Protein AF-A0A9D9MD37-F1 (afdb_monomer)

Secondary structure (DSSP, 8-state):
-HHHHHHHHHHHHHHHHHHHHHHHHHHHHHHHHHTT--HHHHHHHHHHT-SHHHHHHHHHHHHHHHHHHHHHHHHHHHHHHHHHHHHHHHHHT--GGG---HHHHHHHHHHHHHHHHHHHHHHHHHHHHHHHHHHHHHHHHHHHHHHHHHHHHHHHHHHHHHHH-------TT--SSHHHHHHHHHHHHHHHHHHHHHHHHHHHHHHHHTT--------------------PPP----SSS-SSEEEEEEEEEEEGGGTEEEEEEEEEEES-HHHHT--EEEEEEEEETTEEEEEEEEE--SSS-SS-SEEEEEEEEEEEEEEE-TTGGGSTT-EEEEEEEEEEEEEEE-TTS-EEEEEEEEEEEEEEEE---SSHHHHHHHHHHHTT---EEEEEEEEEETTTEEEEEEEESHHHHHHHHHHHHHHHHHHHHHHHHHHHHHHHHHHHHHHHHHHHHHHHHHHHHHHHHHHHHHHHHHHHHHHHHHHHHHHHHHHHHHHHHHHHHHHHHHHHHHHHHHHHHHHHHHHHHHHHHHHHHHHHHHHHHHHHHHTTS--

Sequence (555 aa):
KEKQRKRDEAFEKKKEELLNALAAKAQDEITDIIGFYDPEEFLKESLNSLQTPAMKDEIVDDMTTIYNDWQEEIETTKDQVKEFGKDVKKYTKMDISKIDTLQELNDLLIQIDETKKKAMAFEQRAEDISDHFIRDTKTVQGLADKFQSSVKHDSDYIQNRIKSIKVPDIDDGKRIISSCFDTFFATLLGKWYPYIKDGIDMAKDFQQSGKTLPKLPEKQKKQKKLVVRLKGRDVTYRKDLPSFLIREIRLGGNSPDKKFSIEGTVFNICNDADLLDKPITGGIDLLRGGYTEKLDFLGDFRTNPKGNMVDVNFTGMTYPMKLQVPNAKKLKGMPTIDGKATIKANIFYDKNEKFGTTAALILDPASITATSFKPEFIYDLYARVLATINEVDFDIGFAYSKQDKLDFDLDTNVDRQIVRGLKKVMSEELAKIKKQLEKEVNSRLEQISSEFSKQVEKYTGMKTIVFTNVSDLKSFVADLDNQQKKLQKEIEKMVKKEVDKQINKAKEEAQKQVDKAQAEAQKQVEKQTQNMQKEIDKATKDMQKEMKKSLKSLF

Solvent-accessible surface area (backbone atoms only — not comparable to full-atom values): 29991 Å² total; per-residue (Å²): 108,71,75,51,55,56,48,53,54,51,49,51,51,52,49,52,53,50,53,56,58,48,39,56,49,36,43,50,54,52,43,63,69,49,66,82,62,57,70,65,60,52,49,52,55,58,64,70,66,49,57,46,70,66,49,46,57,58,52,50,52,53,51,49,50,57,42,56,68,44,51,58,56,53,54,53,49,47,53,50,51,56,51,51,52,56,59,53,49,57,61,73,70,52,68,72,89,74,63,91,47,74,63,61,54,50,54,50,50,52,53,49,52,56,49,38,53,52,36,52,56,50,32,52,52,39,48,54,50,42,57,50,50,52,53,53,51,50,52,54,50,51,52,50,53,52,50,53,50,37,51,49,48,43,51,51,50,50,53,50,54,54,67,67,66,67,77,77,90,71,65,64,83,49,71,60,56,56,67,54,47,51,58,45,52,52,51,54,51,60,69,47,46,62,61,55,48,54,52,50,54,51,50,51,49,56,50,53,48,56,79,52,81,79,81,73,77,86,71,80,81,73,89,71,80,89,70,90,70,76,89,74,78,91,76,84,77,71,84,79,50,46,96,44,72,45,66,68,47,82,47,77,50,78,37,77,96,61,42,32,36,38,42,32,40,40,31,42,51,54,59,30,35,62,64,62,72,49,53,28,38,34,40,37,42,36,37,47,75,78,30,44,38,36,39,39,40,37,38,27,52,33,96,76,48,95,57,54,31,30,40,36,41,38,38,40,35,64,39,82,42,72,54,58,41,88,69,36,92,79,33,48,54,38,64,32,40,41,27,23,29,34,38,41,34,40,40,38,30,37,86,85,62,35,37,38,37,43,33,43,38,36,24,59,58,29,45,40,47,57,43,76,48,84,62,57,71,59,36,55,53,49,52,54,32,37,66,70,44,44,64,42,45,37,43,38,42,37,36,38,32,95,84,78,44,80,47,78,49,77,48,59,54,54,30,43,50,44,47,54,32,45,54,49,56,50,45,53,52,51,51,51,50,46,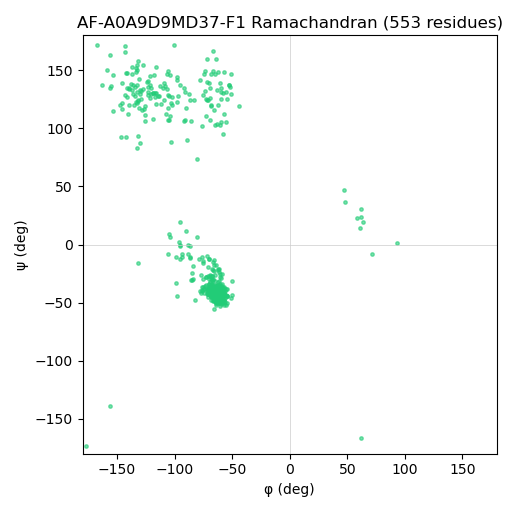54,49,50,52,51,54,51,50,54,50,54,49,51,54,49,53,59,50,49,54,53,52,49,59,52,58,58,50,52,60,56,50,56,46,47,39,53,52,35,53,49,50,41,51,51,45,51,53,47,50,55,53,49,53,55,50,50,54,50,51,52,49,51,53,51,51,49,50,52,48,50,52,48,51,54,50,47,54,52,50,54,50,51,50,56,52,51,52,54,51,50,54,53,50,52,53,50,52,52,52,50,51,54,48,52,53,50,52,51,54,52,49,52,56,53,60,59,72,75,59,130

Mean predicted aligned error: 16.57 Å

Foldseek 3Di:
DVVVVVVVVVVVVVLVVLLVVLLVQLVVVLCVQDVVDDLVVLLVVLVVPAPLVVLLVVLLVVLVVLLVVVVVVLVVLLVVLVVLLVVLVVLLPDDLLPDDDLVVLVVVLVVLVVSLVVLVVSLVVLVVVLVVLVVVLVVNVVSVVVSVVSLVVSVVSLVVSLVPDDNDDDDLPDPSALSLLLSVVVVVVVVCVVVVVVVVVVLVCLLCQLPDDPPDPPDDDDDDDDDPDDDDDDDDDDPLDAPDWDAKDWDWDDDVVFQWIKTKMWGTDGSACQSVVDWIWMKMWITGPNKTKIKTWTARSYPDGPWFRIKIWIWIWFDFDKRDRVPQVVRFFHKIKTAGKIKIKIWTAHPQRKTKMKMKIKGAQIQIAGHADPPRVSRVLQRQLRRVRGMKIKIWIWMDDPPPHIDIDIDMCVSSSSVVSSSVSVVVVSVVSSVVSSVVSVVVSVVSSVVSVVSSVSSVVSSVSSVVSSVSSVVSSVSSVVSSVVSVVSSVVVVVVVVVVVVVVVVVVVVVVVVVVVVVVVVVVVVVVVVVVVVVVVVVVVVVVVVVVVVVVPD

Radius of gyration: 68.79 Å; Cα contacts (8 Å, |Δi|>4): 628; chains: 1; bounding box: 135×46×255 Å

Structure (mmCIF, N/CA/C/O backbone):
data_AF-A0A9D9MD37-F1
#
_entry.id   AF-A0A9D9MD37-F1
#
loop_
_atom_site.group_PDB
_atom_site.id
_atom_site.type_symbol
_atom_site.label_atom_id
_atom_site.label_alt_id
_atom_site.label_comp_id
_atom_site.label_asym_id
_atom_site.label_entity_id
_atom_site.label_seq_id
_atom_site.pdbx_PDB_ins_code
_atom_site.Cartn_x
_atom_site.Cartn_y
_atom_site.Cartn_z
_atom_site.occupancy
_atom_site.B_iso_or_equiv
_atom_site.auth_seq_id
_atom_site.auth_comp_id
_atom_site.auth_asym_id
_atom_site.auth_atom_id
_atom_site.pdbx_PDB_model_num
ATOM 1 N N . LYS A 1 1 ? 14.180 14.830 -60.323 1.00 42.22 1 LYS A N 1
ATOM 2 C CA . LYS A 1 1 ? 13.860 15.996 -59.462 1.00 42.22 1 LYS A CA 1
ATOM 3 C C . LYS A 1 1 ? 12.385 16.021 -59.043 1.00 42.22 1 LYS A C 1
ATOM 5 O O . LYS A 1 1 ? 12.133 15.829 -57.867 1.00 42.22 1 LYS A O 1
ATOM 10 N N . GLU A 1 2 ? 11.403 16.123 -59.944 1.00 36.69 2 GLU A N 1
ATOM 11 C CA . GLU A 1 2 ? 9.973 16.194 -59.554 1.00 36.69 2 GLU A CA 1
ATOM 12 C C . GLU A 1 2 ? 9.400 14.891 -58.941 1.00 36.69 2 GLU A C 1
ATOM 14 O O . GLU A 1 2 ? 8.674 14.936 -57.955 1.00 36.69 2 GLU A O 1
ATOM 19 N N . LYS A 1 3 ? 9.811 13.710 -59.437 1.00 38.69 3 LYS A N 1
ATOM 20 C CA . LYS A 1 3 ? 9.491 12.400 -58.819 1.00 38.69 3 LYS A CA 1
ATOM 21 C C . LYS A 1 3 ? 10.139 12.176 -57.444 1.00 38.69 3 LYS A C 1
ATOM 23 O O . LYS A 1 3 ? 9.672 11.333 -56.692 1.00 38.69 3 LYS A O 1
ATOM 28 N N . GLN A 1 4 ? 11.223 12.893 -57.150 1.00 37.91 4 GLN A N 1
ATOM 29 C CA . GLN A 1 4 ? 11.947 12.817 -55.878 1.00 37.91 4 GLN A CA 1
ATOM 30 C C . GLN A 1 4 ? 11.229 13.703 -54.856 1.00 37.91 4 GLN A C 1
ATOM 32 O O . GLN A 1 4 ? 10.769 13.195 -53.847 1.00 37.91 4 GLN A O 1
ATOM 37 N N . ARG A 1 5 ? 10.897 14.942 -55.250 1.00 43.22 5 ARG A N 1
ATOM 38 C CA . ARG A 1 5 ? 10.055 15.862 -54.469 1.00 43.22 5 ARG A CA 1
ATOM 39 C C . ARG A 1 5 ? 8.692 15.273 -54.077 1.00 43.22 5 ARG A C 1
ATOM 41 O O . ARG A 1 5 ? 8.303 15.370 -52.925 1.00 43.22 5 ARG A O 1
ATOM 48 N N . LYS A 1 6 ? 7.998 14.598 -55.005 1.00 41.62 6 LYS A N 1
ATOM 49 C CA . LYS A 1 6 ? 6.710 13.927 -54.721 1.00 41.62 6 LYS A CA 1
ATOM 50 C C . LYS A 1 6 ? 6.842 12.693 -53.812 1.00 41.62 6 LYS A C 1
ATOM 52 O O . LYS A 1 6 ? 5.885 12.350 -53.127 1.00 41.62 6 LYS A O 1
ATOM 57 N N . ARG A 1 7 ? 8.000 12.013 -53.802 1.00 46.44 7 ARG A N 1
ATOM 58 C CA . ARG A 1 7 ? 8.291 10.916 -52.856 1.00 46.44 7 ARG A CA 1
ATOM 59 C C . ARG A 1 7 ? 8.617 11.456 -51.466 1.00 46.44 7 ARG A C 1
ATOM 61 O O . ARG A 1 7 ? 8.135 10.887 -50.495 1.00 46.44 7 ARG A O 1
ATOM 68 N N . ASP A 1 8 ? 9.349 12.562 -51.396 1.00 46.03 8 ASP A N 1
ATOM 69 C CA . ASP A 1 8 ? 9.690 13.247 -50.147 1.00 46.03 8 ASP A CA 1
ATOM 70 C C . ASP A 1 8 ? 8.430 13.836 -49.481 1.00 46.03 8 ASP A C 1
ATOM 72 O O . ASP A 1 8 ? 8.215 13.641 -48.290 1.00 46.03 8 ASP A O 1
ATOM 76 N N . GLU A 1 9 ? 7.525 14.449 -50.257 1.00 51.81 9 GLU A N 1
ATOM 77 C CA . GLU A 1 9 ? 6.230 14.964 -49.769 1.00 51.81 9 GLU A CA 1
ATOM 78 C C . GLU A 1 9 ? 5.294 13.834 -49.272 1.00 51.81 9 GLU A C 1
ATOM 80 O O . GLU A 1 9 ? 4.636 13.978 -48.242 1.00 51.81 9 GLU A O 1
ATOM 85 N N . ALA A 1 10 ? 5.254 12.679 -49.952 1.00 51.16 10 ALA A N 1
ATOM 86 C CA . ALA A 1 10 ? 4.452 11.524 -49.526 1.00 51.16 10 ALA A CA 1
ATOM 87 C C . ALA A 1 10 ? 5.034 10.804 -48.294 1.00 51.16 10 ALA A C 1
ATOM 89 O O . ALA A 1 10 ? 4.280 10.310 -47.453 1.00 51.16 10 ALA A O 1
ATOM 90 N N . PHE A 1 11 ? 6.363 10.748 -48.181 1.00 48.59 11 PHE A N 1
ATOM 91 C CA . PHE A 1 11 ? 7.060 10.210 -47.014 1.00 48.59 11 PHE A CA 1
ATOM 92 C C . PHE A 1 11 ? 6.853 11.101 -45.786 1.00 48.59 11 PHE A C 1
ATOM 94 O O . PHE A 1 11 ? 6.515 10.586 -44.723 1.00 48.59 11 PHE A O 1
ATOM 101 N N . GLU A 1 12 ? 6.962 12.425 -45.933 1.00 54.09 12 GLU A N 1
ATOM 102 C CA . GLU A 1 12 ? 6.718 13.366 -44.834 1.00 54.09 12 GLU A CA 1
ATOM 103 C C . GLU A 1 12 ? 5.255 13.354 -44.371 1.00 54.09 12 GLU A C 1
ATOM 105 O O . GLU A 1 12 ? 5.011 13.324 -43.167 1.00 54.09 12 GLU A O 1
ATOM 110 N N . LYS A 1 13 ? 4.278 13.246 -45.284 1.00 58.50 13 LYS A N 1
ATOM 111 C CA . LYS A 1 13 ? 2.863 13.105 -44.901 1.00 58.50 13 LYS A CA 1
ATOM 112 C C . LYS A 1 13 ? 2.586 11.799 -44.143 1.00 58.50 13 LYS A C 1
ATOM 114 O O . LYS A 1 13 ? 1.931 11.815 -43.107 1.00 58.50 13 LYS A O 1
ATOM 119 N N . LYS A 1 14 ? 3.125 10.670 -44.617 1.00 53.69 14 LYS A N 1
ATOM 120 C CA . LYS A 1 14 ? 2.959 9.361 -43.959 1.00 53.69 14 LYS A CA 1
ATOM 121 C C . LYS A 1 14 ? 3.671 9.300 -42.603 1.00 53.69 14 LYS A C 1
ATOM 123 O O . LYS A 1 14 ? 3.180 8.667 -41.676 1.00 53.69 14 LYS A O 1
ATOM 128 N N . LYS A 1 15 ? 4.807 9.987 -42.476 1.00 57.16 15 LYS A N 1
ATOM 129 C CA . LYS A 1 15 ? 5.524 10.198 -41.215 1.00 57.16 15 LYS A CA 1
ATOM 130 C C . LYS A 1 15 ? 4.704 11.047 -40.247 1.00 57.16 15 LYS A C 1
ATOM 132 O O . LYS A 1 15 ? 4.607 10.679 -39.088 1.00 57.16 15 LYS A O 1
ATOM 137 N N . GLU A 1 16 ? 4.074 12.128 -40.697 1.00 58.00 16 GLU A N 1
ATOM 138 C CA . GLU A 1 16 ? 3.203 12.959 -39.855 1.00 58.00 16 GLU A CA 1
ATOM 139 C C . GLU A 1 16 ? 1.942 12.204 -39.388 1.00 58.00 16 GLU A C 1
ATOM 141 O O . GLU A 1 16 ? 1.582 12.276 -38.215 1.00 58.00 16 GLU A O 1
ATOM 146 N N . GLU A 1 17 ? 1.328 11.396 -40.258 1.00 61.78 17 GLU A N 1
ATOM 147 C CA . GLU A 1 17 ? 0.206 10.509 -39.906 1.00 61.78 17 GLU A CA 1
ATOM 148 C C . GLU A 1 17 ? 0.613 9.427 -38.884 1.00 61.78 17 GLU A C 1
ATOM 150 O O . GLU A 1 17 ? -0.096 9.223 -37.897 1.00 61.78 17 GLU A O 1
ATOM 155 N N . LEU A 1 18 ? 1.778 8.786 -39.060 1.00 59.44 18 LEU A N 1
ATOM 156 C CA . LEU A 1 18 ? 2.331 7.815 -38.102 1.00 59.44 18 LEU A CA 1
ATOM 157 C C . LEU A 1 18 ? 2.675 8.467 -36.756 1.00 59.44 18 LEU A C 1
ATOM 159 O O . LEU A 1 18 ? 2.349 7.919 -35.707 1.00 59.44 18 LEU A O 1
ATOM 163 N N . LEU A 1 19 ? 3.280 9.656 -36.771 1.00 57.56 19 LEU A N 1
ATOM 164 C CA . LEU A 1 19 ? 3.630 10.408 -35.562 1.00 57.56 19 LEU A CA 1
ATOM 165 C C . LEU A 1 19 ? 2.394 10.801 -34.743 1.00 57.56 19 LEU A C 1
ATOM 167 O O . LEU A 1 19 ? 2.414 10.694 -33.517 1.00 57.56 19 LEU A O 1
ATOM 171 N N . ASN A 1 20 ? 1.313 11.216 -35.409 1.00 57.59 20 ASN A N 1
ATOM 172 C CA . ASN A 1 20 ? 0.058 11.566 -34.743 1.00 57.59 20 ASN A CA 1
ATOM 173 C C . ASN A 1 20 ? -0.656 10.331 -34.168 1.00 57.59 20 ASN A C 1
ATOM 175 O O . ASN A 1 20 ? -1.186 10.399 -33.060 1.00 57.59 20 ASN A O 1
ATOM 179 N N . ALA A 1 21 ? -0.627 9.195 -34.874 1.00 61.75 21 ALA A N 1
ATOM 180 C CA . ALA A 1 21 ? -1.212 7.939 -34.396 1.00 61.75 21 ALA A CA 1
ATOM 181 C C . ALA A 1 21 ? -0.447 7.333 -33.201 1.00 61.75 21 ALA A C 1
ATOM 183 O O . ALA A 1 21 ? -1.060 6.754 -32.307 1.00 61.75 21 ALA A O 1
ATOM 184 N N . LEU A 1 22 ? 0.881 7.491 -33.156 1.00 60.16 22 LEU A N 1
ATOM 185 C CA . LEU A 1 22 ? 1.736 6.960 -32.085 1.00 60.16 22 LEU A CA 1
ATOM 186 C C . LEU A 1 22 ? 1.640 7.765 -30.776 1.00 60.16 22 LEU A C 1
ATOM 188 O O . LEU A 1 22 ? 1.787 7.199 -29.697 1.00 60.16 22 LEU A O 1
ATOM 192 N N . ALA A 1 23 ? 1.366 9.072 -30.850 1.00 55.56 23 ALA A N 1
ATOM 193 C CA . ALA A 1 23 ? 1.305 9.939 -29.671 1.00 55.56 23 ALA A CA 1
ATOM 194 C C . ALA A 1 23 ? 0.021 9.786 -28.844 1.00 55.56 23 ALA A C 1
ATOM 196 O O . ALA A 1 23 ? 0.095 9.775 -27.618 1.00 55.56 23 ALA A O 1
ATOM 197 N N . ALA A 1 24 ? -1.137 9.643 -29.500 1.00 58.91 24 ALA A N 1
ATOM 198 C CA . ALA A 1 24 ? -2.398 9.367 -28.805 1.00 58.91 24 ALA A CA 1
ATOM 199 C C . ALA A 1 24 ? -2.319 8.027 -28.056 1.00 58.91 24 ALA A C 1
ATOM 201 O O . ALA A 1 24 ? -2.668 7.938 -26.885 1.00 58.91 24 ALA A O 1
ATOM 202 N N . LYS A 1 25 ? -1.709 7.025 -28.698 1.00 67.00 25 LYS A N 1
ATOM 203 C CA . LYS A 1 25 ? -1.580 5.673 -28.164 1.00 67.00 25 LYS A CA 1
ATOM 204 C C . LYS A 1 25 ? -0.785 5.600 -26.854 1.00 67.00 25 LYS A C 1
ATOM 206 O O . LYS A 1 25 ? -1.210 4.907 -25.944 1.00 67.00 25 LYS A O 1
ATOM 211 N N . ALA A 1 26 ? 0.331 6.322 -26.728 1.00 63.78 26 ALA A N 1
ATOM 212 C CA . ALA A 1 26 ? 1.141 6.291 -25.504 1.00 63.78 26 ALA A CA 1
ATOM 213 C C . ALA A 1 26 ? 0.426 6.947 -24.308 1.00 63.78 26 ALA A C 1
ATOM 215 O O . ALA A 1 26 ? 0.475 6.420 -23.199 1.00 63.78 26 ALA A O 1
ATOM 216 N N . GLN A 1 27 ? -0.258 8.080 -24.525 1.00 70.50 27 GLN A N 1
ATOM 217 C CA . GLN A 1 27 ? -1.059 8.717 -23.477 1.00 70.50 27 GLN A CA 1
ATOM 218 C C . GLN A 1 27 ? -2.218 7.808 -23.062 1.00 70.50 27 GLN A C 1
ATOM 220 O O . GLN A 1 27 ? -2.369 7.545 -21.872 1.00 70.50 27 GLN A O 1
ATOM 225 N N . ASP A 1 28 ? -2.990 7.313 -24.031 1.00 73.50 28 ASP A N 1
ATOM 226 C CA . ASP A 1 28 ? -4.149 6.458 -23.778 1.00 73.50 28 ASP A CA 1
ATOM 227 C C . ASP A 1 28 ? -3.720 5.164 -23.075 1.00 73.50 28 ASP A C 1
ATOM 229 O O . ASP A 1 28 ? -4.308 4.795 -22.070 1.00 73.50 28 ASP A O 1
ATOM 233 N N . GLU A 1 29 ? -2.616 4.529 -23.488 1.00 73.81 29 GLU A N 1
ATOM 234 C CA . GLU A 1 29 ? -2.115 3.318 -22.831 1.00 73.81 29 GLU A CA 1
ATOM 235 C C . GLU A 1 29 ? -1.650 3.563 -21.386 1.00 73.81 29 GLU A C 1
ATOM 237 O O . GLU A 1 29 ? -1.877 2.703 -20.533 1.00 73.81 29 GLU A O 1
ATOM 242 N N . ILE A 1 30 ? -1.013 4.703 -21.086 1.00 74.19 30 ILE A N 1
ATOM 243 C CA . ILE A 1 30 ? -0.606 5.064 -19.715 1.00 74.19 30 ILE A CA 1
ATOM 244 C C . ILE A 1 30 ? -1.837 5.414 -18.868 1.00 74.19 30 ILE A C 1
ATOM 246 O O . ILE A 1 30 ? -1.934 4.989 -17.714 1.00 74.19 30 ILE A O 1
ATOM 250 N N . THR A 1 31 ? -2.786 6.162 -19.432 1.00 74.75 31 THR A N 1
ATOM 251 C CA . THR A 1 31 ? -4.048 6.502 -18.772 1.00 74.75 31 THR A CA 1
ATOM 252 C C . THR A 1 31 ? -4.914 5.268 -18.545 1.00 74.75 31 THR A C 1
ATOM 254 O O . THR A 1 31 ? -5.491 5.168 -17.476 1.00 74.75 31 THR A O 1
ATOM 257 N N . ASP A 1 32 ? -4.951 4.292 -19.443 1.00 75.25 32 ASP A N 1
ATOM 258 C CA . ASP A 1 32 ? -5.698 3.044 -19.248 1.00 75.25 32 ASP A CA 1
ATOM 259 C C . ASP A 1 32 ? -5.071 2.170 -18.154 1.00 75.25 32 ASP A C 1
ATOM 261 O O . ASP A 1 32 ? -5.776 1.542 -17.364 1.00 75.25 32 ASP A O 1
ATOM 265 N N . ILE A 1 33 ? -3.735 2.139 -18.075 1.00 72.25 33 ILE A N 1
ATOM 266 C CA . ILE A 1 33 ? -3.011 1.378 -17.047 1.00 72.25 33 ILE A CA 1
ATOM 267 C C . ILE A 1 33 ? -3.225 1.979 -15.649 1.00 72.25 33 ILE A C 1
ATOM 269 O O . ILE A 1 33 ? -3.355 1.238 -14.675 1.00 72.25 33 ILE A O 1
ATOM 273 N N . ILE A 1 34 ? -3.221 3.311 -15.541 1.00 69.62 34 ILE A N 1
ATOM 274 C CA . ILE A 1 34 ? -3.215 4.026 -14.254 1.00 69.62 34 ILE A CA 1
ATOM 275 C C . ILE A 1 34 ? -4.622 4.501 -13.855 1.00 69.62 34 ILE A C 1
ATOM 277 O O . ILE A 1 34 ? -4.964 4.528 -12.676 1.00 69.62 34 ILE A O 1
ATOM 281 N N . GLY A 1 35 ? -5.455 4.858 -14.828 1.00 63.41 35 GLY A N 1
ATOM 282 C CA . GLY A 1 35 ? -6.762 5.496 -14.657 1.00 63.41 35 GLY A CA 1
ATOM 283 C C . GLY A 1 35 ? -7.850 4.588 -14.094 1.00 63.41 35 GLY A C 1
ATOM 284 O O . GLY A 1 35 ? -8.896 5.088 -13.699 1.00 63.41 35 GLY A O 1
ATOM 285 N N . PHE A 1 36 ? -7.604 3.279 -13.990 1.00 60.44 36 PHE A N 1
ATOM 286 C CA . PHE A 1 36 ? -8.488 2.359 -13.268 1.00 60.44 36 PHE A CA 1
ATOM 287 C C . PHE A 1 36 ? -8.447 2.565 -11.740 1.00 60.44 36 PHE A C 1
ATOM 289 O O . PHE A 1 36 ? -9.275 2.006 -11.024 1.00 60.44 36 PHE A O 1
ATOM 296 N N . TYR A 1 37 ? -7.485 3.332 -11.216 1.00 63.16 37 TYR A N 1
ATOM 297 C CA . TYR A 1 37 ? -7.254 3.428 -9.780 1.00 63.16 37 TYR A CA 1
ATOM 298 C C . TYR A 1 37 ? -7.128 4.888 -9.331 1.00 63.16 37 TYR A C 1
ATOM 300 O O . TYR A 1 37 ? -6.033 5.444 -9.364 1.00 63.16 37 TYR A O 1
ATOM 308 N N . ASP A 1 38 ? -8.240 5.496 -8.894 1.00 68.75 38 ASP A N 1
ATOM 309 C CA . ASP A 1 38 ? -8.239 6.750 -8.126 1.00 68.75 38 ASP A CA 1
ATOM 310 C C . ASP A 1 38 ? -8.204 6.420 -6.616 1.00 68.75 38 ASP A C 1
ATOM 312 O O . ASP A 1 38 ? -9.194 5.952 -6.038 1.00 68.75 38 ASP A O 1
ATOM 316 N N . PRO A 1 39 ? -7.052 6.625 -5.954 1.00 65.50 39 PRO A N 1
ATOM 317 C CA . PRO A 1 39 ? -6.889 6.418 -4.521 1.00 65.50 39 PRO A CA 1
ATOM 318 C C . PRO A 1 39 ? -7.877 7.159 -3.625 1.00 65.50 39 PRO A C 1
ATOM 320 O O . PRO A 1 39 ? -8.274 6.633 -2.582 1.00 65.50 39 PRO A O 1
ATOM 323 N N . GLU A 1 40 ? -8.211 8.395 -3.989 1.00 68.50 40 GLU A N 1
ATOM 324 C CA . GLU A 1 40 ? -9.024 9.286 -3.166 1.00 68.50 40 GLU A CA 1
ATOM 325 C C . GLU A 1 40 ? -10.490 8.884 -3.258 1.00 68.50 40 GLU A C 1
ATOM 327 O O . GLU A 1 40 ? -11.182 8.804 -2.237 1.00 68.50 40 GLU A O 1
ATOM 332 N N . GLU A 1 41 ? -10.945 8.553 -4.466 1.00 75.31 41 GLU A N 1
ATOM 333 C CA . GLU A 1 41 ? -12.283 8.014 -4.690 1.00 75.31 41 GLU A CA 1
ATOM 334 C C . GLU A 1 41 ? -12.465 6.682 -3.951 1.00 75.31 41 GLU A C 1
ATOM 336 O O . GLU A 1 41 ? -13.425 6.524 -3.193 1.00 75.31 41 GLU A O 1
ATOM 341 N N . PHE A 1 42 ? -11.486 5.774 -4.042 1.00 72.56 42 PHE A N 1
ATOM 342 C CA . PHE A 1 42 ? -11.516 4.501 -3.320 1.00 72.56 42 PHE A CA 1
ATOM 343 C C . PHE A 1 42 ? -11.595 4.680 -1.796 1.00 72.56 42 PHE A C 1
ATOM 345 O O . PHE A 1 42 ? -12.355 3.972 -1.122 1.00 72.56 42 PHE A O 1
ATOM 352 N N . LEU A 1 43 ? -10.814 5.614 -1.235 1.00 73.12 43 LEU A N 1
ATOM 353 C CA . LEU A 1 43 ? -10.846 5.935 0.195 1.00 73.12 43 LEU A CA 1
ATOM 354 C C . LEU A 1 43 ? -12.237 6.446 0.596 1.00 73.12 43 LEU A C 1
ATOM 356 O O . LEU A 1 43 ? -12.820 5.969 1.573 1.00 73.12 43 LEU A O 1
ATOM 360 N N . LYS A 1 44 ? -12.787 7.381 -0.183 1.00 80.94 44 LYS A N 1
ATOM 361 C CA . LYS A 1 44 ? -14.092 7.999 0.066 1.00 80.94 44 LYS A CA 1
ATOM 362 C C . LYS A 1 44 ? -15.236 6.984 0.002 1.00 80.94 44 LYS A C 1
ATOM 364 O O . LYS A 1 44 ? -16.063 6.950 0.912 1.00 80.94 44 LYS A O 1
ATOM 369 N N . GLU A 1 45 ? -15.279 6.140 -1.026 1.00 82.25 45 GLU A N 1
ATOM 370 C CA . GLU A 1 45 ? -16.287 5.078 -1.159 1.00 82.25 45 GLU A CA 1
ATOM 371 C C . GLU A 1 45 ? -16.215 4.069 -0.009 1.00 82.25 45 GLU A C 1
ATOM 373 O O . GLU A 1 45 ? -17.243 3.686 0.559 1.00 82.25 45 GLU A O 1
ATOM 378 N N . SER A 1 46 ? -14.997 3.669 0.372 1.00 80.62 46 SER A N 1
ATOM 379 C CA . SER A 1 46 ? -14.780 2.706 1.456 1.00 80.62 46 SER A CA 1
ATOM 380 C C . SER A 1 46 ? -15.276 3.251 2.798 1.00 80.62 46 SER A C 1
ATOM 382 O O . SER A 1 46 ? -15.940 2.528 3.538 1.00 80.62 46 SER A O 1
ATOM 384 N N . LEU A 1 47 ? -15.021 4.532 3.089 1.00 80.69 47 LEU A N 1
ATOM 385 C CA . LEU A 1 47 ? -15.478 5.194 4.316 1.00 80.69 47 LEU A CA 1
ATOM 386 C C . LEU A 1 47 ? -16.996 5.422 4.354 1.00 80.69 47 LEU A C 1
ATOM 388 O O . LEU A 1 47 ? -17.593 5.354 5.427 1.00 80.69 47 LEU A O 1
ATOM 392 N N . ASN A 1 48 ? -17.625 5.686 3.208 1.00 84.19 48 ASN A N 1
ATOM 393 C CA . ASN A 1 48 ? -19.074 5.892 3.124 1.00 84.19 48 ASN A CA 1
ATOM 394 C C . ASN A 1 48 ? -19.881 4.591 3.237 1.00 84.19 48 ASN A C 1
ATOM 396 O O . ASN A 1 48 ? -21.081 4.644 3.483 1.00 84.19 48 ASN A O 1
ATOM 400 N N . SER A 1 49 ? -19.236 3.436 3.063 1.00 85.69 49 SER A N 1
ATOM 401 C CA . SER A 1 49 ? -19.885 2.119 3.118 1.00 85.69 49 SER A CA 1
ATOM 402 C C . SER A 1 49 ? -19.941 1.513 4.528 1.00 85.69 49 SER A C 1
ATOM 404 O O . SER A 1 49 ? -20.442 0.403 4.690 1.00 85.69 49 SER A O 1
ATOM 406 N N . LEU A 1 50 ? -19.399 2.204 5.538 1.00 87.44 50 LEU A N 1
ATOM 407 C CA . LEU A 1 50 ? -19.378 1.734 6.925 1.00 87.44 50 LEU A CA 1
ATOM 408 C C . LEU A 1 50 ? -20.789 1.743 7.530 1.00 87.44 50 LEU A C 1
ATOM 410 O O . LEU A 1 50 ? -21.513 2.733 7.408 1.00 87.44 50 LEU A O 1
ATOM 414 N N . GLN A 1 51 ? -21.161 0.668 8.223 1.00 86.19 51 GLN A N 1
ATOM 415 C CA . GLN A 1 51 ? -22.466 0.532 8.884 1.00 86.19 51 GLN A CA 1
ATOM 416 C C . GLN A 1 51 ? -22.486 1.167 10.280 1.00 86.19 51 GLN A C 1
ATOM 418 O O . GLN A 1 51 ? -23.514 1.684 10.722 1.00 86.19 51 GLN A O 1
ATOM 423 N N . THR A 1 52 ? -21.336 1.178 10.959 1.00 84.75 52 THR A N 1
ATOM 424 C CA . THR A 1 52 ? -21.191 1.634 12.350 1.00 84.75 52 THR A CA 1
ATOM 425 C C . THR A 1 52 ? -21.700 3.067 12.589 1.00 84.75 52 THR A C 1
ATOM 427 O O . THR A 1 52 ? -22.320 3.284 13.628 1.00 84.75 52 THR A O 1
ATOM 430 N N . PRO A 1 53 ? -21.514 4.054 11.680 1.00 82.56 53 PRO A N 1
ATOM 431 C CA . PRO A 1 53 ? -22.049 5.403 11.879 1.00 82.56 53 PRO A CA 1
ATOM 432 C C . PRO A 1 53 ? -23.578 5.457 11.984 1.00 82.56 53 PRO A C 1
ATOM 434 O O . PRO A 1 53 ? -24.085 6.043 12.931 1.00 82.56 53 PRO A O 1
ATOM 437 N N . ALA A 1 54 ? -24.308 4.823 11.061 1.00 82.25 54 ALA A N 1
ATOM 438 C CA . ALA A 1 54 ? -25.774 4.822 11.091 1.00 82.25 54 ALA A CA 1
ATOM 439 C C . ALA A 1 54 ? -26.312 4.034 12.297 1.00 82.25 54 ALA A C 1
ATOM 441 O O . ALA A 1 54 ? -27.282 4.430 12.936 1.00 82.25 54 ALA A O 1
ATOM 442 N N . MET A 1 55 ? -25.635 2.937 12.637 1.00 81.44 55 MET A N 1
ATOM 443 C CA . MET A 1 55 ? -26.021 2.064 13.739 1.00 81.44 55 MET A CA 1
ATOM 444 C C . MET A 1 55 ? -25.747 2.676 15.118 1.00 81.44 55 MET A C 1
ATOM 446 O O . MET A 1 55 ? -26.449 2.367 16.077 1.00 81.44 55 MET A O 1
ATOM 450 N N . LYS A 1 56 ? -24.746 3.559 15.228 1.00 80.06 56 LYS A N 1
ATOM 451 C CA . LYS A 1 56 ? -24.489 4.337 16.443 1.00 80.06 56 LYS A CA 1
ATOM 452 C C . LYS A 1 56 ? -25.707 5.183 16.804 1.00 80.06 56 LYS A C 1
ATOM 454 O O . LYS A 1 56 ? -26.118 5.142 17.955 1.00 80.06 56 LYS A O 1
ATOM 459 N N . ASP A 1 57 ? -26.257 5.927 15.849 1.00 80.88 57 ASP A N 1
ATOM 460 C CA . ASP A 1 57 ? -27.360 6.851 16.121 1.00 80.88 57 ASP A CA 1
ATOM 461 C C . ASP A 1 57 ? -28.619 6.082 16.565 1.00 80.88 57 ASP A C 1
ATOM 463 O O . ASP A 1 57 ? -29.191 6.406 17.601 1.00 80.88 57 ASP A O 1
ATOM 467 N N . GLU A 1 58 ? -28.961 4.982 15.880 1.00 83.12 58 GLU A N 1
ATOM 468 C CA . GLU A 1 58 ? -30.084 4.101 16.256 1.00 83.12 58 GLU A CA 1
ATOM 469 C C . GLU A 1 58 ? -29.924 3.530 17.678 1.00 83.12 58 GLU A C 1
ATOM 471 O O . GLU A 1 58 ? -30.822 3.640 18.509 1.00 83.12 58 GLU A O 1
ATOM 476 N N . ILE A 1 59 ? -28.760 2.949 17.992 1.00 85.19 59 ILE A N 1
ATOM 477 C CA . ILE A 1 59 ? -28.557 2.277 19.282 1.00 85.19 59 ILE A CA 1
ATOM 478 C C . ILE A 1 59 ? -28.409 3.288 20.431 1.00 85.19 59 ILE A C 1
ATOM 480 O O . ILE A 1 59 ? -28.848 3.021 21.552 1.00 85.19 59 ILE A O 1
ATOM 484 N N . VAL A 1 60 ? -27.777 4.441 20.191 1.00 83.00 60 VAL A N 1
ATOM 485 C CA . VAL A 1 60 ? -27.627 5.484 21.216 1.00 83.00 60 VAL A CA 1
ATOM 486 C C . VAL A 1 60 ? -28.981 6.080 21.589 1.00 83.00 60 VAL A C 1
ATOM 488 O O . VAL A 1 60 ? -29.192 6.343 22.775 1.00 83.00 60 VAL A O 1
ATOM 491 N N . ASP A 1 61 ? -29.895 6.251 20.636 1.00 85.94 61 ASP A N 1
ATOM 492 C CA . ASP A 1 61 ? -31.252 6.730 20.914 1.00 85.94 61 ASP A CA 1
ATOM 493 C C . ASP A 1 61 ? -32.041 5.727 21.773 1.00 85.94 61 ASP A C 1
ATOM 495 O O . ASP A 1 61 ? -32.618 6.114 22.798 1.00 85.94 61 ASP A O 1
ATOM 499 N N . ASP A 1 62 ? -31.978 4.430 21.447 1.00 86.88 62 ASP A N 1
ATOM 500 C CA . ASP A 1 62 ? -32.595 3.366 22.254 1.00 86.88 62 ASP A CA 1
ATOM 501 C C . ASP A 1 62 ? -32.021 3.337 23.680 1.00 86.88 62 ASP A C 1
ATOM 503 O O . ASP A 1 62 ? -32.758 3.341 24.669 1.00 86.88 62 ASP A O 1
ATOM 507 N N . MET A 1 63 ? -30.691 3.369 23.813 1.00 86.56 63 MET A N 1
ATOM 508 C CA . MET A 1 63 ? -30.029 3.378 25.121 1.00 86.56 63 MET A CA 1
ATOM 509 C C . MET A 1 63 ? -30.338 4.634 25.938 1.00 86.56 63 MET A C 1
ATOM 511 O O . MET A 1 63 ? -30.462 4.551 27.160 1.00 86.56 63 MET A O 1
ATOM 515 N N . THR A 1 64 ? -30.448 5.793 25.287 1.00 86.94 64 THR A N 1
ATOM 516 C CA . THR A 1 64 ? -30.785 7.059 25.951 1.00 86.94 64 THR A CA 1
ATOM 517 C C . THR A 1 64 ? -32.222 7.034 26.458 1.00 86.94 64 THR A C 1
ATOM 519 O O . THR A 1 64 ? -32.480 7.497 27.567 1.00 86.94 64 THR A O 1
ATOM 522 N N . THR A 1 65 ? -33.139 6.448 25.687 1.00 88.00 65 THR A N 1
ATOM 523 C CA . THR A 1 65 ? -34.535 6.249 26.096 1.00 88.00 65 THR A CA 1
ATOM 524 C C . THR A 1 65 ? -34.608 5.370 27.342 1.00 88.00 65 THR A C 1
ATOM 526 O O . THR A 1 65 ? -35.110 5.819 28.369 1.00 88.00 65 THR A O 1
ATOM 529 N N . ILE A 1 66 ? -33.979 4.188 27.304 1.00 88.06 66 ILE A N 1
ATOM 530 C CA . ILE A 1 66 ? -33.930 3.268 28.453 1.00 88.06 66 ILE A CA 1
ATOM 531 C C . ILE A 1 66 ? -33.286 3.951 29.674 1.00 88.06 66 ILE A C 1
ATOM 533 O O . ILE A 1 66 ? -33.768 3.822 30.795 1.00 88.06 66 ILE A O 1
ATOM 537 N N . TYR A 1 67 ? -32.191 4.691 29.483 1.00 89.81 67 TYR A N 1
ATOM 538 C CA . TYR A 1 67 ? -31.532 5.420 30.569 1.00 89.81 67 TYR A CA 1
ATOM 539 C C . TYR A 1 67 ? -32.461 6.457 31.218 1.00 89.81 67 TYR A C 1
ATOM 541 O O . TYR A 1 67 ? -32.517 6.539 32.446 1.00 89.81 67 TYR A O 1
ATOM 549 N N . ASN A 1 68 ? -33.186 7.240 30.416 1.00 88.44 68 ASN A N 1
ATOM 550 C CA . ASN A 1 68 ? -34.081 8.282 30.917 1.00 88.44 68 ASN A CA 1
ATOM 551 C C . ASN A 1 68 ? -35.269 7.694 31.689 1.00 88.44 68 ASN A C 1
ATOM 553 O O . ASN A 1 68 ? -35.615 8.239 32.737 1.00 88.44 68 ASN A O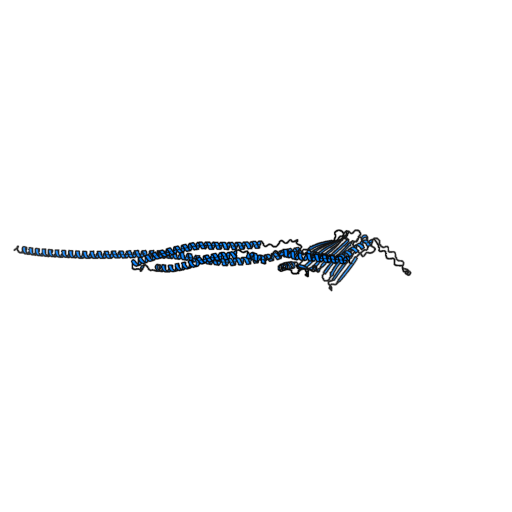 1
ATOM 557 N N . ASP A 1 69 ? -35.824 6.568 31.227 1.00 87.31 69 ASP A N 1
ATOM 558 C CA . ASP A 1 69 ? -36.908 5.857 31.919 1.00 87.31 69 ASP A CA 1
ATOM 559 C C . ASP A 1 69 ? -36.486 5.441 33.340 1.00 87.31 69 ASP A C 1
ATOM 561 O O . ASP A 1 69 ? -37.258 5.551 34.292 1.00 87.31 69 ASP A O 1
ATOM 565 N N . TRP A 1 70 ? -35.222 5.040 33.509 1.00 91.00 70 TRP A N 1
ATOM 566 C CA . TRP A 1 70 ? -34.681 4.619 34.801 1.00 91.00 70 TRP A CA 1
ATOM 567 C C . TRP A 1 70 ? -34.187 5.762 35.689 1.00 91.00 70 TRP A C 1
ATOM 569 O O . TRP A 1 70 ? -34.206 5.636 36.916 1.00 91.00 70 TRP A O 1
ATOM 579 N N . GLN A 1 71 ? -33.720 6.870 35.109 1.00 89.00 71 GLN A N 1
ATOM 580 C CA . GLN A 1 71 ? -33.059 7.935 35.865 1.00 89.00 71 GLN A CA 1
ATOM 581 C C . GLN A 1 71 ? -33.953 8.522 36.962 1.00 89.00 71 GLN A C 1
ATOM 583 O O . GLN A 1 71 ? -33.509 8.670 38.104 1.00 89.00 71 GLN A O 1
ATOM 588 N N . GLU A 1 72 ? -35.200 8.851 36.629 1.00 87.44 72 GLU A N 1
ATOM 589 C CA . GLU A 1 72 ? -36.140 9.445 37.581 1.00 87.44 72 GLU A CA 1
ATOM 590 C C . GLU A 1 72 ? -36.599 8.427 38.635 1.00 87.44 72 GLU A C 1
ATOM 592 O O . GLU A 1 72 ? -36.632 8.738 39.830 1.00 87.44 72 GLU A O 1
ATOM 597 N N . GLU A 1 73 ? -36.893 7.192 38.219 1.00 88.62 73 GLU A N 1
ATOM 598 C CA . GLU A 1 73 ? -37.378 6.137 39.112 1.00 88.62 73 GLU A CA 1
ATOM 599 C C . GLU A 1 73 ? -36.324 5.735 40.159 1.00 88.62 73 GLU A C 1
ATOM 601 O O . GLU A 1 73 ? -36.640 5.581 41.347 1.00 88.62 73 GLU A O 1
ATOM 606 N N . ILE A 1 74 ? -35.054 5.628 39.755 1.00 89.75 74 ILE A N 1
ATOM 607 C CA . ILE A 1 74 ? -33.949 5.238 40.642 1.00 89.75 74 ILE A CA 1
ATOM 608 C C . ILE A 1 74 ? -33.619 6.339 41.653 1.00 89.75 74 ILE A C 1
ATOM 610 O O . ILE A 1 74 ? -33.456 6.035 42.841 1.00 89.75 74 ILE A O 1
ATOM 614 N N . GLU A 1 75 ? -33.531 7.604 41.227 1.00 87.44 75 GLU A N 1
ATOM 615 C CA . GLU A 1 75 ? -33.269 8.718 42.153 1.00 87.44 75 GLU A CA 1
ATOM 616 C C . GLU A 1 75 ? -34.439 8.925 43.123 1.00 87.44 75 GLU A C 1
ATOM 618 O O . GLU A 1 75 ? -34.218 9.048 44.330 1.00 87.44 75 GLU A O 1
ATOM 623 N N . THR A 1 76 ? -35.684 8.832 42.643 1.00 88.44 76 THR A N 1
ATOM 624 C CA . THR A 1 76 ? -36.871 8.906 43.511 1.00 88.44 76 THR A CA 1
ATOM 625 C C . THR A 1 76 ? -36.865 7.794 44.561 1.00 88.44 76 THR A C 1
ATOM 627 O O . THR A 1 76 ? -37.078 8.051 45.749 1.00 88.44 76 THR A O 1
ATOM 630 N N . THR A 1 77 ? -36.571 6.556 44.152 1.00 89.25 77 THR A N 1
ATOM 631 C CA . THR A 1 77 ? -36.504 5.407 45.070 1.00 89.25 77 THR A CA 1
ATOM 632 C C . THR A 1 77 ? -35.396 5.588 46.105 1.00 89.25 77 THR A C 1
ATOM 634 O O . THR A 1 77 ? -35.614 5.356 47.293 1.00 89.25 77 THR A O 1
ATOM 637 N N . LYS A 1 78 ? -34.213 6.049 45.689 1.00 90.38 78 LYS A N 1
ATOM 638 C CA . LYS A 1 78 ? -33.073 6.321 46.579 1.00 90.38 78 LYS A CA 1
ATOM 639 C C . LYS A 1 78 ? -33.409 7.362 47.647 1.00 90.38 78 LYS A C 1
ATOM 641 O O . LYS A 1 78 ? -33.089 7.157 48.821 1.00 90.38 78 LYS A O 1
ATOM 646 N N . ASP A 1 79 ? -34.069 8.455 47.272 1.00 91.62 79 ASP A N 1
ATOM 647 C CA . ASP A 1 79 ? -34.478 9.487 48.227 1.00 91.62 79 ASP A CA 1
ATOM 648 C C . ASP A 1 79 ? -35.525 8.964 49.217 1.00 91.62 79 ASP A C 1
ATOM 650 O O . ASP A 1 79 ? -35.386 9.179 50.427 1.00 91.62 79 ASP A O 1
ATOM 654 N N . GLN A 1 80 ? -36.499 8.185 48.739 1.00 90.06 80 GLN A N 1
ATOM 655 C CA . GLN A 1 80 ? -37.494 7.529 49.590 1.00 90.06 80 GLN A CA 1
ATOM 656 C C . GLN A 1 80 ? -36.855 6.528 50.568 1.00 90.06 80 GLN A C 1
ATOM 658 O O . GLN A 1 80 ? -37.185 6.540 51.756 1.00 90.06 80 GLN A O 1
ATOM 663 N N . VAL A 1 81 ? -35.906 5.693 50.120 1.00 92.44 81 VAL A N 1
ATOM 664 C CA . VAL A 1 81 ? -35.168 4.748 50.987 1.00 92.44 81 VAL A CA 1
ATOM 665 C C . VAL A 1 81 ? -34.381 5.504 52.054 1.00 92.44 81 VAL A C 1
ATOM 667 O O . VAL A 1 81 ? -34.410 5.146 53.235 1.00 92.44 81 VAL A O 1
ATOM 670 N N . LYS A 1 82 ? -33.713 6.594 51.671 1.00 92.50 82 LYS A N 1
ATOM 671 C CA . LYS A 1 82 ? -32.946 7.434 52.595 1.00 92.50 82 LYS A CA 1
ATOM 672 C C . LYS A 1 82 ? -33.833 8.113 53.636 1.00 92.50 82 LYS A C 1
ATOM 674 O O . LYS A 1 82 ? -33.425 8.223 54.795 1.00 92.50 82 LYS A O 1
ATOM 679 N N . GLU A 1 83 ? -35.009 8.596 53.244 1.00 91.62 83 GLU A N 1
ATOM 680 C CA . GLU A 1 83 ? -35.987 9.183 54.160 1.00 91.62 83 GLU A CA 1
ATOM 681 C C . GLU A 1 83 ? -36.550 8.130 55.117 1.00 91.62 83 GLU A C 1
ATOM 683 O O . GLU A 1 83 ? -36.473 8.311 56.334 1.00 91.62 83 GLU A O 1
ATOM 688 N N . PHE A 1 84 ? -36.972 6.979 54.594 1.00 92.69 84 PHE A N 1
ATOM 689 C CA . PHE A 1 84 ? -37.460 5.862 55.400 1.00 92.69 84 PHE A CA 1
ATOM 690 C C . PHE A 1 84 ? -36.407 5.365 56.404 1.00 92.69 84 PHE A C 1
ATOM 692 O O . PHE A 1 84 ? -36.701 5.135 57.579 1.00 92.69 84 PHE A O 1
ATOM 699 N N . GLY A 1 85 ? -35.136 5.307 55.999 1.00 91.38 85 GLY A N 1
ATOM 700 C CA . GLY A 1 85 ? -34.024 4.979 56.891 1.00 91.38 85 GLY A CA 1
ATOM 701 C C . GLY A 1 85 ? -33.843 5.960 58.056 1.00 91.38 85 GLY A C 1
ATOM 702 O O . GLY A 1 85 ? -33.366 5.570 59.127 1.00 91.38 85 GLY A O 1
ATOM 703 N N . LYS A 1 86 ? -34.231 7.236 57.902 1.00 91.25 86 LYS A N 1
ATOM 704 C CA . LYS A 1 86 ? -34.256 8.194 59.026 1.00 91.25 86 LYS A CA 1
ATOM 705 C C . LYS A 1 86 ? -35.367 7.856 60.015 1.00 91.25 86 LYS A C 1
ATOM 707 O O . LYS A 1 86 ? -35.141 7.999 61.217 1.00 91.25 86 LYS A O 1
ATOM 712 N N . ASP A 1 87 ? -36.517 7.395 59.534 1.00 88.06 87 ASP A N 1
ATOM 713 C CA . ASP A 1 87 ? -37.626 6.969 60.389 1.00 88.06 87 ASP A CA 1
ATOM 714 C C . ASP A 1 87 ? -37.277 5.705 61.174 1.00 88.06 87 ASP A C 1
ATOM 716 O O . ASP A 1 87 ? -37.431 5.680 62.394 1.00 88.06 87 ASP A O 1
ATOM 720 N N . VAL A 1 88 ? -36.674 4.708 60.524 1.00 91.44 88 VAL A N 1
ATOM 721 C CA . VAL A 1 88 ? -36.200 3.476 61.183 1.00 91.44 88 VAL A CA 1
ATOM 722 C C . VAL A 1 88 ? -35.167 3.785 62.274 1.00 91.44 88 VAL A C 1
ATOM 724 O O . VAL A 1 88 ? -35.218 3.226 63.374 1.00 91.44 88 VAL A O 1
ATOM 727 N N . LYS A 1 89 ? -34.274 4.755 62.026 1.00 89.94 89 LYS A N 1
ATOM 728 C CA . LYS A 1 89 ? -33.274 5.214 63.007 1.00 89.94 89 LYS A CA 1
ATOM 729 C C . LYS A 1 89 ? -33.871 5.798 64.290 1.00 89.94 89 LYS A C 1
ATOM 731 O O . LYS A 1 89 ? -33.162 5.830 65.299 1.00 89.94 89 LYS A O 1
ATOM 736 N N . LYS A 1 90 ? -35.131 6.252 64.287 1.00 89.19 90 LYS A N 1
ATOM 737 C CA . LYS A 1 90 ? -35.820 6.710 65.509 1.00 89.19 90 LYS A CA 1
ATOM 738 C C . LYS A 1 90 ? -35.990 5.555 66.496 1.00 89.19 90 LYS A C 1
ATOM 740 O O . LYS A 1 90 ? -35.729 5.729 67.682 1.00 89.19 90 LYS A O 1
ATOM 745 N N . TYR A 1 91 ? -36.343 4.372 65.995 1.00 88.88 91 TYR A N 1
ATOM 746 C CA . TYR A 1 91 ? -36.548 3.175 66.811 1.00 88.88 91 TYR A CA 1
ATOM 747 C C . TYR A 1 91 ? -35.228 2.531 67.230 1.00 88.88 91 TYR A C 1
ATOM 749 O O . TYR A 1 91 ? -35.074 2.128 68.379 1.00 88.88 91 TYR A O 1
ATOM 757 N N . THR A 1 92 ? -34.232 2.470 66.340 1.00 84.19 92 THR A N 1
ATOM 758 C CA . THR A 1 92 ? -32.964 1.797 66.669 1.00 84.19 92 THR A CA 1
ATOM 759 C C . THR A 1 92 ? -32.130 2.527 67.721 1.00 84.19 92 THR A C 1
ATOM 761 O O . THR A 1 92 ? -31.381 1.878 68.452 1.00 84.19 92 THR A O 1
ATOM 764 N N . LYS A 1 93 ? -32.285 3.852 67.833 1.00 88.44 93 LYS A N 1
ATOM 765 C CA . LYS A 1 93 ? -31.631 4.692 68.851 1.00 88.44 93 LYS A CA 1
ATOM 766 C C . LYS A 1 93 ? -32.420 4.820 70.155 1.00 88.44 93 LYS A C 1
ATOM 768 O O . LYS A 1 93 ? -31.904 5.405 71.106 1.00 88.44 93 LYS A O 1
ATOM 773 N N . MET A 1 94 ? -33.656 4.329 70.197 1.00 87.31 94 MET A N 1
ATOM 774 C CA . MET A 1 94 ? -34.510 4.441 71.373 1.00 87.31 94 MET A CA 1
ATOM 775 C C . MET A 1 94 ? -34.038 3.490 72.476 1.00 87.31 94 MET A C 1
ATOM 777 O O . MET A 1 94 ? -33.795 2.306 72.239 1.00 87.31 94 MET A O 1
ATOM 781 N N . ASP A 1 95 ? -33.924 4.008 73.697 1.00 86.38 95 ASP A N 1
ATOM 782 C CA . ASP A 1 95 ? -33.624 3.198 74.875 1.00 86.38 95 ASP A CA 1
ATOM 783 C C . ASP A 1 95 ? -34.924 2.687 75.502 1.00 86.38 95 ASP A C 1
ATOM 785 O O . ASP A 1 95 ? -35.524 3.337 76.356 1.00 86.38 95 ASP A O 1
ATOM 789 N N . ILE A 1 96 ? -35.355 1.510 75.047 1.00 85.44 96 ILE A N 1
ATOM 790 C CA . ILE A 1 96 ? -36.619 0.871 75.448 1.00 85.44 96 ILE A CA 1
ATOM 791 C C . ILE A 1 96 ? -36.687 0.628 76.968 1.00 85.44 96 ILE A C 1
ATOM 793 O O . ILE A 1 96 ? -37.773 0.599 77.539 1.00 85.44 96 ILE A O 1
ATOM 797 N N . SER A 1 97 ? -35.540 0.508 77.647 1.00 82.25 97 SER A N 1
ATOM 798 C CA . SER A 1 97 ? -35.481 0.240 79.092 1.00 82.25 97 SER A CA 1
ATOM 799 C C . SER A 1 97 ? -35.937 1.409 79.975 1.00 82.25 97 SER A C 1
ATOM 801 O O . SER A 1 97 ? -36.140 1.219 81.172 1.00 82.25 97 SER A O 1
ATOM 803 N N . LYS A 1 98 ? -36.095 2.606 79.395 1.00 87.31 98 LYS A N 1
ATOM 804 C CA . LYS A 1 98 ? -36.518 3.833 80.088 1.00 87.31 98 LYS A CA 1
ATOM 805 C C . LYS A 1 98 ? -38.020 4.125 79.990 1.00 87.31 98 LYS A C 1
ATOM 807 O O . LYS A 1 98 ? -38.447 5.179 80.444 1.00 87.31 98 LYS A O 1
ATOM 812 N N . ILE A 1 99 ? -38.801 3.256 79.352 1.00 87.00 99 ILE A N 1
ATOM 813 C CA . ILE A 1 99 ? -40.255 3.420 79.236 1.00 87.00 99 ILE A CA 1
ATOM 814 C C . ILE A 1 99 ? -40.904 2.808 80.482 1.00 87.00 99 ILE A C 1
ATOM 816 O O . ILE A 1 99 ? -40.675 1.637 80.784 1.00 87.00 99 ILE A O 1
ATOM 820 N N . ASP A 1 100 ? -41.702 3.600 81.200 1.00 81.06 100 ASP A N 1
ATOM 821 C CA . ASP A 1 100 ? -42.177 3.257 82.547 1.00 81.06 100 ASP A CA 1
ATOM 822 C C . ASP A 1 100 ? -43.565 2.600 82.567 1.00 81.06 100 ASP A C 1
ATOM 824 O O . ASP A 1 100 ? -43.967 2.043 83.595 1.00 81.06 100 ASP A O 1
ATOM 828 N N . THR A 1 101 ? -44.308 2.636 81.454 1.00 84.12 101 THR A N 1
ATOM 829 C CA . THR A 1 101 ? -45.676 2.105 81.397 1.00 84.12 101 THR A CA 1
ATOM 830 C C . THR A 1 101 ? -45.865 1.014 80.345 1.00 84.12 101 THR A C 1
ATOM 832 O O . THR A 1 101 ? -45.311 1.048 79.245 1.00 84.12 101 THR A O 1
ATOM 835 N N . LEU A 1 102 ? -46.716 0.036 80.676 1.00 81.50 102 LEU A N 1
ATOM 836 C CA . LEU A 1 102 ? -47.046 -1.075 79.779 1.00 81.50 102 LEU A CA 1
ATOM 837 C C . LEU A 1 102 ? -47.823 -0.594 78.542 1.00 81.50 102 LEU A C 1
ATOM 839 O O . LEU A 1 102 ? -47.700 -1.182 77.471 1.00 81.50 102 LEU A O 1
ATOM 843 N N . GLN A 1 103 ? -48.602 0.482 78.690 1.00 84.81 103 GLN A N 1
ATOM 844 C CA . GLN A 1 103 ? -49.346 1.098 77.594 1.00 84.81 103 GLN A CA 1
ATOM 845 C C . GLN A 1 103 ? -48.394 1.694 76.547 1.00 84.81 103 GLN A C 1
ATOM 847 O O . GLN A 1 103 ? -48.511 1.357 75.374 1.00 84.81 103 GLN A O 1
ATOM 852 N N . GLU A 1 104 ? -47.395 2.479 76.967 1.00 86.88 104 GLU A N 1
ATOM 853 C CA . GLU A 1 104 ? -46.407 3.078 76.056 1.00 86.88 104 GLU A CA 1
ATOM 854 C C . GLU A 1 104 ? -45.568 2.020 75.322 1.00 86.88 104 GLU A C 1
ATOM 856 O O . GLU A 1 104 ? -45.270 2.181 74.138 1.00 86.88 104 GLU A O 1
ATOM 861 N N . LEU A 1 105 ? -45.220 0.910 75.989 1.00 86.81 105 LEU A N 1
ATOM 862 C CA . LEU A 1 105 ? -44.518 -0.207 75.347 1.00 86.81 105 LEU A CA 1
ATOM 863 C C . LEU A 1 105 ? -45.381 -0.910 74.284 1.00 86.81 105 LEU A C 1
ATOM 865 O O . LEU A 1 105 ? -44.867 -1.270 73.224 1.00 86.81 105 LEU A O 1
ATOM 869 N N . ASN A 1 106 ? -46.677 -1.106 74.547 1.00 83.75 106 ASN A N 1
ATOM 870 C CA . ASN A 1 106 ? -47.604 -1.708 73.583 1.00 83.75 106 ASN A CA 1
ATOM 871 C C . ASN A 1 106 ? -47.883 -0.776 72.395 1.00 83.75 106 ASN A C 1
ATOM 873 O O . ASN A 1 106 ? -47.886 -1.236 71.253 1.00 83.75 106 ASN A O 1
ATOM 877 N N . ASP A 1 107 ? -48.046 0.526 72.636 1.00 88.31 107 ASP A N 1
ATOM 878 C CA . ASP A 1 107 ? -48.233 1.519 71.573 1.00 88.31 107 ASP A CA 1
ATOM 879 C C . ASP A 1 107 ? -46.988 1.598 70.673 1.00 88.31 107 ASP A C 1
ATOM 881 O O . ASP A 1 107 ? -47.097 1.622 69.444 1.00 88.31 107 ASP A O 1
ATOM 885 N N . LEU A 1 108 ? -45.789 1.539 71.263 1.00 90.12 108 LEU A N 1
ATOM 886 C CA . LEU A 1 108 ? -44.533 1.461 70.516 1.00 90.12 108 LEU A CA 1
ATOM 887 C C . LEU A 1 108 ? -44.423 0.164 69.696 1.00 90.12 108 LEU A C 1
ATOM 889 O O . LEU A 1 108 ? -43.898 0.186 68.582 1.00 90.12 108 LEU A O 1
ATOM 893 N N . LEU A 1 109 ? -44.934 -0.960 70.210 1.00 89.19 109 LEU A N 1
ATOM 894 C CA . LEU A 1 109 ? -44.929 -2.242 69.500 1.00 89.19 109 LEU A CA 1
ATOM 895 C C . LEU A 1 109 ? -45.810 -2.182 68.253 1.00 89.19 109 LEU A C 1
ATOM 897 O O . LEU A 1 109 ? -45.392 -2.660 67.199 1.00 89.19 109 LEU A O 1
ATOM 901 N N . ILE A 1 110 ? -46.982 -1.550 68.359 1.00 89.00 110 ILE A N 1
ATOM 902 C CA . ILE A 1 110 ? -47.882 -1.306 67.225 1.00 89.00 110 ILE A CA 1
ATOM 903 C C . ILE A 1 110 ? -47.187 -0.418 66.186 1.00 89.00 110 ILE A C 1
ATOM 905 O O . ILE A 1 110 ? -47.153 -0.772 65.009 1.00 89.00 110 ILE A O 1
ATOM 909 N N . GLN A 1 111 ? -46.554 0.681 66.609 1.00 90.44 111 GLN A N 1
ATOM 910 C CA . GLN A 1 111 ? -45.837 1.581 65.696 1.00 90.44 111 GLN A CA 1
ATOM 911 C C . GLN A 1 111 ? -44.670 0.892 64.970 1.00 90.44 111 GLN A C 1
ATOM 913 O O . GLN A 1 111 ? -44.470 1.111 63.771 1.00 90.44 111 GLN A O 1
ATOM 918 N N . ILE A 1 112 ? -43.900 0.047 65.666 1.00 91.31 112 ILE A N 1
ATOM 919 C CA . ILE A 1 112 ? -42.820 -0.738 65.052 1.00 91.31 112 ILE A CA 1
ATOM 920 C C . ILE A 1 112 ? -43.391 -1.770 64.071 1.00 91.31 112 ILE A C 1
ATOM 922 O O . ILE A 1 112 ? -42.835 -1.921 62.984 1.00 91.31 112 ILE A O 1
ATOM 926 N N . ASP A 1 113 ? -44.499 -2.442 64.398 1.00 89.12 113 ASP A N 1
ATOM 927 C CA . ASP A 1 113 ? -45.131 -3.430 63.510 1.00 89.12 113 ASP A CA 1
ATOM 928 C C . ASP A 1 113 ? -45.692 -2.783 62.231 1.00 89.12 113 ASP A C 1
ATOM 930 O O . ASP A 1 113 ? -45.475 -3.281 61.124 1.00 89.12 113 ASP A O 1
ATOM 934 N N . GLU A 1 114 ? -46.341 -1.622 62.352 1.00 90.50 114 GLU A N 1
ATOM 935 C CA . GLU A 1 114 ? -46.801 -0.827 61.208 1.00 90.50 114 GLU A CA 1
ATOM 936 C C . GLU A 1 114 ? -45.635 -0.337 60.341 1.00 90.50 114 GLU A C 1
ATOM 938 O O . GLU A 1 114 ? -45.694 -0.413 59.110 1.00 90.50 114 GLU A O 1
ATOM 943 N N . THR A 1 115 ? -44.548 0.127 60.964 1.00 91.94 115 THR A N 1
ATOM 944 C CA . THR A 1 115 ? -43.339 0.558 60.246 1.00 91.94 115 THR A CA 1
ATOM 945 C C . THR A 1 115 ? -42.666 -0.620 59.546 1.00 91.94 115 THR A C 1
ATOM 947 O O . THR A 1 115 ? -42.237 -0.488 58.402 1.00 91.94 115 THR A O 1
ATOM 950 N N . LYS A 1 116 ? -42.628 -1.796 60.177 1.00 90.56 116 LYS A N 1
ATOM 951 C CA . LYS A 1 116 ? -42.089 -3.028 59.589 1.00 90.56 116 LYS A CA 1
ATOM 952 C C . LYS A 1 116 ? -42.912 -3.492 58.390 1.00 90.56 116 LYS A C 1
ATOM 954 O O . LYS A 1 116 ? -42.332 -3.827 57.363 1.00 90.56 116 LYS A O 1
ATOM 959 N N . LYS A 1 117 ? -44.245 -3.434 58.464 1.00 91.00 117 LYS A N 1
ATOM 960 C CA . LYS A 1 117 ? -45.121 -3.710 57.310 1.00 91.00 117 LYS A CA 1
ATOM 961 C C . LYS A 1 117 ? -44.846 -2.760 56.143 1.00 91.00 117 LYS A C 1
ATOM 963 O O . LYS A 1 117 ? -44.758 -3.212 55.005 1.00 91.00 117 LYS A O 1
ATOM 968 N N . LYS A 1 118 ? -44.653 -1.464 56.420 1.00 90.12 118 LYS A N 1
ATOM 969 C CA . LYS A 1 118 ? -44.235 -0.483 55.400 1.00 90.12 118 LYS A CA 1
ATOM 970 C C . LYS A 1 118 ? -42.851 -0.809 54.829 1.00 90.12 118 LYS A C 1
ATOM 972 O O . LYS A 1 118 ? -42.689 -0.749 53.616 1.00 90.12 118 LYS A O 1
ATOM 977 N N . ALA A 1 119 ? -41.892 -1.200 55.673 1.00 90.06 119 ALA A N 1
ATOM 978 C CA . ALA A 1 119 ? -40.550 -1.602 55.250 1.00 90.06 119 ALA A CA 1
ATOM 979 C C . ALA A 1 119 ? -40.590 -2.802 54.293 1.00 90.06 119 ALA A C 1
ATOM 981 O O . ALA A 1 119 ? -39.978 -2.742 53.237 1.00 90.06 119 ALA A O 1
ATOM 982 N N . MET A 1 120 ? -41.361 -3.845 54.623 1.00 89.88 120 MET A N 1
ATOM 983 C CA . MET A 1 120 ? -41.514 -5.041 53.781 1.00 89.88 120 MET A CA 1
ATOM 984 C C . MET A 1 120 ? -42.207 -4.731 52.448 1.00 89.88 120 MET A C 1
ATOM 986 O O . MET A 1 120 ? -41.803 -5.238 51.408 1.00 89.88 120 MET A O 1
ATOM 990 N N . ALA A 1 121 ? -43.232 -3.872 52.452 1.00 89.94 121 ALA A N 1
ATOM 991 C CA . ALA A 1 121 ? -43.872 -3.430 51.212 1.00 89.94 121 ALA A CA 1
ATOM 992 C C . ALA A 1 121 ? -42.908 -2.619 50.328 1.00 89.94 121 ALA A C 1
ATOM 994 O O . ALA A 1 121 ? -42.936 -2.736 49.103 1.00 89.94 121 ALA A O 1
ATOM 995 N N . PHE A 1 122 ? -42.047 -1.806 50.945 1.00 91.19 122 PHE A N 1
ATOM 996 C CA . PHE A 1 122 ? -41.056 -1.020 50.220 1.00 91.19 122 PHE A CA 1
ATOM 997 C C . PHE A 1 122 ? -39.897 -1.889 49.705 1.00 91.19 122 PHE A C 1
ATOM 999 O O . PHE A 1 122 ? -39.467 -1.710 48.569 1.00 91.19 122 PHE A O 1
ATOM 1006 N N . GLU A 1 123 ? -39.451 -2.874 50.490 1.00 90.31 123 GLU A N 1
ATOM 1007 C CA . GLU A 1 123 ? -38.503 -3.911 50.067 1.00 90.31 123 GLU A CA 1
ATOM 1008 C C . GLU A 1 123 ? -39.012 -4.637 48.821 1.00 90.31 123 GLU A C 1
ATOM 1010 O O . GLU A 1 123 ? -38.309 -4.647 47.815 1.00 90.31 123 GLU A O 1
ATOM 1015 N N . GLN A 1 124 ? -40.252 -5.139 48.842 1.00 91.00 124 GLN A N 1
ATOM 1016 C CA . GLN A 1 124 ? -40.847 -5.824 47.690 1.00 91.00 124 GLN A CA 1
ATOM 1017 C C . GLN A 1 124 ? -40.853 -4.936 46.440 1.00 91.00 124 GLN A C 1
ATOM 1019 O O . GLN A 1 124 ? -40.462 -5.375 45.364 1.00 91.00 124 GLN A O 1
ATOM 1024 N N . ARG A 1 125 ? -41.237 -3.659 46.579 1.00 89.44 125 ARG A N 1
ATOM 1025 C CA . ARG A 1 125 ? -41.218 -2.712 45.457 1.00 89.44 125 ARG A CA 1
ATOM 1026 C C . ARG A 1 125 ? -39.803 -2.490 44.914 1.00 89.44 125 ARG A C 1
ATOM 1028 O O . ARG A 1 125 ? -39.626 -2.401 43.704 1.00 89.44 125 ARG A O 1
ATOM 1035 N N . ALA A 1 126 ? -38.803 -2.377 45.787 1.00 89.94 126 ALA A N 1
ATOM 1036 C CA . ALA A 1 126 ? -37.412 -2.217 45.373 1.00 89.94 126 ALA A CA 1
ATOM 1037 C C . ALA A 1 126 ? -36.861 -3.484 44.692 1.00 89.94 126 ALA A C 1
ATOM 1039 O O . ALA A 1 126 ? -36.064 -3.372 43.760 1.00 89.94 126 ALA A O 1
ATOM 1040 N N . GLU A 1 127 ? -37.295 -4.673 45.117 1.00 90.62 127 GLU A N 1
ATOM 1041 C CA . GLU A 1 127 ? -36.989 -5.938 44.439 1.00 90.62 127 GLU A CA 1
ATOM 1042 C C . GLU A 1 127 ? -37.631 -6.002 43.048 1.00 90.62 127 GLU A C 1
ATOM 1044 O O . GLU A 1 127 ? -36.929 -6.300 42.084 1.00 90.62 127 GLU A O 1
ATOM 1049 N N . ASP A 1 128 ? -38.903 -5.617 42.908 1.00 90.12 128 ASP A N 1
ATOM 1050 C CA . ASP A 1 128 ? -39.587 -5.565 41.608 1.00 90.12 128 ASP A CA 1
ATOM 1051 C C . ASP A 1 128 ? -38.883 -4.593 40.634 1.00 90.12 128 ASP A C 1
ATOM 1053 O O . ASP A 1 128 ? -38.653 -4.923 39.464 1.00 90.12 128 ASP A O 1
ATOM 1057 N N . ILE A 1 129 ? -38.483 -3.414 41.133 1.00 89.62 129 ILE A N 1
ATOM 1058 C CA . ILE A 1 129 ? -37.672 -2.418 40.410 1.00 89.62 129 ILE A CA 1
ATOM 1059 C C . ILE A 1 129 ? -36.330 -3.027 39.985 1.00 89.62 129 ILE A C 1
ATOM 1061 O O . ILE A 1 129 ? -35.941 -2.915 38.823 1.00 89.62 129 ILE A O 1
ATOM 1065 N N . SER A 1 130 ? -35.634 -3.711 40.896 1.00 91.69 130 SER A N 1
ATOM 1066 C CA . SER A 1 130 ? -34.365 -4.384 40.603 1.00 91.69 130 SER A CA 1
ATOM 1067 C C . SER A 1 130 ? -34.512 -5.463 39.530 1.00 91.69 130 SER A C 1
ATOM 1069 O O . SER A 1 130 ? -33.692 -5.541 38.615 1.00 91.69 130 SER A O 1
ATOM 1071 N N . ASP A 1 131 ? -35.555 -6.284 39.599 1.00 90.88 131 ASP A N 1
ATOM 1072 C CA . ASP A 1 131 ? -35.813 -7.337 38.619 1.00 90.88 131 ASP A CA 1
ATOM 1073 C C . ASP A 1 131 ? -36.129 -6.772 37.235 1.00 90.88 131 ASP A C 1
ATOM 1075 O O . ASP A 1 131 ? -35.695 -7.330 36.221 1.00 90.88 131 ASP A O 1
ATOM 1079 N N . HIS A 1 132 ? -36.859 -5.658 37.169 1.00 90.38 132 HIS A N 1
ATOM 1080 C CA . HIS A 1 132 ? -37.107 -4.953 35.916 1.00 90.38 132 HIS A CA 1
ATOM 1081 C C . HIS A 1 132 ? -35.831 -4.300 35.367 1.00 90.38 132 HIS A C 1
ATOM 1083 O O . HIS A 1 132 ? -35.493 -4.520 34.203 1.00 90.38 132 HIS A O 1
ATOM 1089 N N . PHE A 1 133 ? -35.042 -3.646 36.220 1.00 91.69 133 PHE A N 1
ATOM 1090 C CA . PHE A 1 133 ? -33.750 -3.064 35.851 1.00 91.69 133 PHE A CA 1
ATOM 1091 C C . PHE A 1 133 ? -32.770 -4.117 35.305 1.00 91.69 133 PHE A C 1
ATOM 1093 O O . PHE A 1 133 ? -32.057 -3.878 34.330 1.00 91.69 133 PHE A O 1
ATOM 1100 N N . ILE A 1 134 ? -32.748 -5.326 35.880 1.00 89.75 134 ILE A N 1
ATOM 1101 C CA . ILE A 1 134 ? -31.933 -6.446 35.376 1.00 89.75 134 ILE A CA 1
ATOM 1102 C C . ILE A 1 134 ? -32.370 -6.870 33.966 1.00 89.75 134 ILE A C 1
ATOM 1104 O O . ILE A 1 134 ? -31.515 -7.251 33.159 1.00 89.75 134 ILE A O 1
ATOM 1108 N N . ARG A 1 135 ? -33.673 -6.839 33.654 1.00 90.38 135 ARG A N 1
ATOM 1109 C CA . ARG A 1 135 ? -34.171 -7.161 32.306 1.00 90.38 135 ARG A CA 1
ATOM 1110 C C . ARG A 1 135 ? -33.679 -6.136 31.289 1.00 90.38 135 ARG A C 1
ATOM 1112 O O . ARG A 1 135 ? -33.077 -6.543 30.298 1.00 90.38 135 ARG A O 1
ATOM 1119 N N . ASP A 1 136 ? -33.811 -4.849 31.579 1.00 91.31 136 ASP A N 1
ATOM 1120 C CA . ASP A 1 136 ? -33.329 -3.796 30.678 1.00 91.31 136 ASP A CA 1
ATOM 1121 C C . ASP A 1 136 ? -31.805 -3.753 30.585 1.00 91.31 136 ASP A C 1
ATOM 1123 O O . ASP A 1 136 ? -31.256 -3.507 29.514 1.00 91.31 136 ASP A O 1
ATOM 1127 N N . THR A 1 137 ? -31.096 -4.139 31.649 1.00 89.12 137 THR A N 1
ATOM 1128 C CA . THR A 1 137 ? -29.643 -4.344 31.592 1.00 89.12 137 THR A CA 1
ATOM 1129 C C . THR A 1 137 ? -29.259 -5.404 30.563 1.00 89.12 137 THR A C 1
ATOM 1131 O O . THR A 1 137 ? -28.259 -5.244 29.863 1.00 89.12 137 THR A O 1
ATOM 1134 N N . LYS A 1 138 ? -30.047 -6.478 30.418 1.00 89.50 138 LYS A N 1
ATOM 1135 C CA . LYS A 1 138 ? -29.818 -7.469 29.354 1.00 89.50 138 LYS A CA 1
ATOM 1136 C C . LYS A 1 138 ? -30.122 -6.894 27.973 1.00 89.50 138 LYS A C 1
ATOM 1138 O O . LYS A 1 138 ? -29.392 -7.207 27.037 1.00 89.50 138 LYS A O 1
ATOM 1143 N N . THR A 1 139 ? -31.146 -6.050 27.848 1.00 90.56 139 THR A N 1
ATOM 1144 C CA . THR A 1 139 ? -31.453 -5.337 26.598 1.00 90.56 139 THR A CA 1
ATOM 1145 C C . THR A 1 139 ? -30.289 -4.436 26.184 1.00 90.56 139 THR A C 1
ATOM 1147 O O . THR A 1 139 ? -29.799 -4.553 25.062 1.00 90.56 139 THR A O 1
ATOM 1150 N N . VAL A 1 140 ? -29.769 -3.618 27.105 1.00 90.44 140 VAL A N 1
ATOM 1151 C CA . VAL A 1 140 ? -28.602 -2.751 26.873 1.00 90.44 140 VAL A CA 1
ATOM 1152 C C . VAL A 1 140 ? -27.355 -3.566 26.520 1.00 90.44 140 VAL A C 1
ATOM 1154 O O . VAL A 1 140 ? -26.622 -3.190 25.608 1.00 90.44 140 VAL A O 1
ATOM 1157 N N . GLN A 1 141 ? -27.130 -4.712 27.170 1.00 89.00 141 GLN A N 1
ATOM 1158 C CA . GLN A 1 141 ? -26.031 -5.607 26.796 1.00 89.00 141 GLN A CA 1
ATOM 1159 C C . GLN A 1 141 ? -26.206 -6.162 25.374 1.00 89.00 141 GLN A C 1
ATOM 1161 O O . GLN A 1 141 ? -25.253 -6.166 24.604 1.00 89.00 141 GLN A O 1
ATOM 1166 N N . GLY A 1 142 ? -27.419 -6.574 24.995 1.00 89.38 142 GLY A N 1
ATOM 1167 C CA .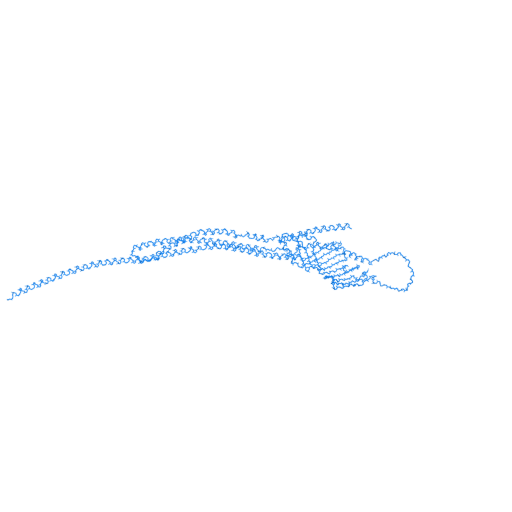 GLY A 1 142 ? -27.705 -7.043 23.638 1.00 89.38 142 GLY A CA 1
ATOM 1168 C C . GLY A 1 142 ? -27.475 -5.961 22.577 1.00 89.38 142 GLY A C 1
ATOM 1169 O O . GLY A 1 142 ? -26.916 -6.244 21.518 1.00 89.38 142 GLY A O 1
ATOM 1170 N N . LEU A 1 143 ? -27.838 -4.712 22.878 1.00 89.50 143 LEU A N 1
ATOM 1171 C CA . LEU A 1 143 ? -27.531 -3.548 22.042 1.00 89.50 143 LEU A CA 1
ATOM 1172 C C . LEU A 1 143 ? -26.015 -3.314 21.919 1.00 89.50 143 LEU A C 1
ATOM 1174 O O . LEU A 1 143 ? -25.518 -3.088 20.814 1.00 89.50 143 LEU A O 1
ATOM 1178 N N . ALA A 1 144 ? -25.269 -3.440 23.021 1.00 89.38 144 ALA A N 1
ATOM 1179 C CA . ALA A 1 144 ? -23.810 -3.350 23.018 1.00 89.38 144 ALA A CA 1
ATOM 1180 C C . ALA A 1 144 ? -23.146 -4.458 22.187 1.00 89.38 144 ALA A C 1
ATOM 1182 O O . ALA A 1 144 ? -22.253 -4.172 21.386 1.00 89.38 144 ALA A O 1
ATOM 1183 N N . ASP A 1 145 ? -23.627 -5.696 22.293 1.00 89.94 145 ASP A N 1
ATOM 1184 C CA . ASP A 1 145 ? -23.134 -6.827 21.502 1.00 89.94 145 ASP A CA 1
ATOM 1185 C C . ASP A 1 145 ? -23.440 -6.636 20.000 1.00 89.94 145 ASP A C 1
ATOM 1187 O O . ASP A 1 145 ? -22.601 -6.933 19.137 1.00 89.94 145 ASP A O 1
ATOM 1191 N N . LYS A 1 146 ? -24.620 -6.084 19.669 1.00 89.06 146 LYS A N 1
ATOM 1192 C CA . LYS A 1 146 ? -25.021 -5.719 18.297 1.00 89.06 146 LYS A CA 1
ATOM 1193 C C . LYS A 1 146 ? -24.078 -4.648 17.730 1.00 89.06 146 LYS A C 1
ATOM 1195 O O . LYS A 1 146 ? -23.580 -4.803 16.614 1.00 89.06 146 LYS A O 1
ATOM 1200 N N . PHE A 1 147 ? -23.777 -3.606 18.510 1.00 90.50 147 PHE A N 1
ATOM 1201 C CA . PHE A 1 147 ? -22.829 -2.554 18.135 1.00 90.50 147 PHE A CA 1
ATOM 1202 C C . PHE A 1 147 ? -21.412 -3.112 17.919 1.00 90.50 147 PHE A C 1
ATOM 1204 O O . PHE A 1 147 ? -20.808 -2.878 16.871 1.00 90.50 147 PHE A O 1
ATOM 1211 N N . GLN A 1 148 ? -20.899 -3.924 18.849 1.00 88.88 148 GLN A N 1
ATOM 1212 C CA . GLN A 1 148 ? -19.571 -4.539 18.729 1.00 88.88 148 GLN A CA 1
ATOM 1213 C C . GLN A 1 148 ? -19.465 -5.455 17.499 1.00 88.88 148 GLN A C 1
ATOM 1215 O O . GLN A 1 148 ? -18.429 -5.491 16.828 1.00 88.88 148 GLN A O 1
ATOM 1220 N N . SER A 1 149 ? -20.546 -6.162 17.163 1.00 89.56 149 SER A N 1
ATOM 1221 C CA . SER A 1 149 ? -20.622 -6.974 15.946 1.00 89.56 149 SER A CA 1
ATOM 1222 C C . SER A 1 149 ? -20.551 -6.119 14.675 1.00 89.56 149 SER A C 1
ATOM 1224 O O . SER A 1 149 ? -19.862 -6.509 13.733 1.00 89.56 149 SER A O 1
ATOM 1226 N N . SER A 1 150 ? -21.181 -4.937 14.657 1.00 89.00 150 SER A N 1
ATOM 1227 C CA . SER A 1 150 ? -21.076 -3.977 13.544 1.00 89.00 150 SER A CA 1
ATOM 1228 C C . SER A 1 150 ? -19.662 -3.413 13.398 1.00 89.00 150 SER A C 1
ATOM 1230 O O . SER A 1 150 ? -19.144 -3.349 12.286 1.00 89.00 150 SER A O 1
ATOM 1232 N N . VAL A 1 151 ? -18.999 -3.072 14.511 1.00 90.56 151 VAL A N 1
ATOM 1233 C CA . VAL A 1 151 ? -17.594 -2.619 14.498 1.00 90.56 151 VAL A CA 1
ATOM 1234 C C . VAL A 1 151 ? -16.687 -3.694 13.898 1.00 90.56 151 VAL A C 1
ATOM 1236 O O . VAL A 1 151 ? -15.828 -3.399 13.064 1.00 90.56 151 VAL A O 1
ATOM 1239 N N . LYS A 1 152 ? -16.891 -4.958 14.287 1.00 89.94 152 LYS A N 1
ATOM 1240 C CA . LYS A 1 152 ? -16.137 -6.086 13.731 1.00 89.94 152 LYS A CA 1
ATOM 1241 C C . LYS A 1 152 ? -16.424 -6.282 12.241 1.00 89.94 152 LYS A C 1
ATOM 1243 O O . LYS A 1 152 ? -15.482 -6.447 11.474 1.00 89.94 152 LYS A O 1
ATOM 1248 N N . HIS A 1 153 ? -17.692 -6.229 11.837 1.00 90.44 153 HIS A N 1
ATOM 1249 C CA . HIS A 1 153 ? -18.088 -6.330 10.434 1.00 90.44 153 HIS A CA 1
ATOM 1250 C C . HIS A 1 153 ? -17.409 -5.254 9.575 1.00 90.44 153 HIS A C 1
ATOM 1252 O O . HIS A 1 153 ? -16.822 -5.576 8.544 1.00 90.44 153 HIS A O 1
ATOM 1258 N N . ASP A 1 154 ? -17.429 -3.997 10.018 1.00 91.12 154 ASP A N 1
ATOM 1259 C CA . ASP A 1 154 ? -16.787 -2.888 9.312 1.00 91.12 154 ASP A CA 1
ATOM 1260 C C . ASP A 1 154 ? -15.259 -3.045 9.253 1.00 91.12 154 ASP A C 1
ATOM 1262 O O . ASP A 1 154 ? -14.647 -2.787 8.213 1.00 91.12 154 ASP A O 1
ATOM 1266 N N . SER A 1 155 ? -14.634 -3.533 10.331 1.00 87.94 155 SER A N 1
ATOM 1267 C CA . SER A 1 155 ? -13.203 -3.857 10.343 1.00 87.94 155 SER A CA 1
ATOM 1268 C C . SER A 1 155 ? -12.861 -4.951 9.321 1.00 87.94 155 SER A C 1
ATOM 1270 O O . SER A 1 155 ? -11.954 -4.774 8.502 1.00 87.94 155 SER A O 1
ATOM 1272 N N . ASP A 1 156 ? -13.627 -6.045 9.300 1.00 89.38 156 ASP A N 1
ATOM 1273 C CA . ASP A 1 156 ? -13.442 -7.156 8.362 1.00 89.38 156 ASP A CA 1
ATOM 1274 C C . ASP A 1 156 ? -13.704 -6.718 6.909 1.00 89.38 156 ASP A C 1
ATOM 1276 O O . ASP A 1 156 ? -12.941 -7.070 6.001 1.00 89.38 156 ASP A O 1
ATOM 1280 N N . TYR A 1 157 ? -14.742 -5.909 6.674 1.00 88.88 157 TYR A N 1
ATOM 1281 C CA . TYR A 1 157 ? -15.055 -5.318 5.371 1.00 88.88 157 TYR A CA 1
ATOM 1282 C C . TYR A 1 157 ? -13.874 -4.503 4.836 1.00 88.88 157 TYR A C 1
ATOM 1284 O O . TYR A 1 157 ? -13.415 -4.744 3.715 1.00 88.88 157 TYR A O 1
ATOM 1292 N N . ILE A 1 158 ? -13.324 -3.598 5.649 1.00 87.56 158 ILE A N 1
ATOM 1293 C CA . ILE A 1 158 ? -12.186 -2.762 5.257 1.00 87.56 158 ILE A CA 1
ATOM 1294 C C . ILE A 1 158 ? -10.929 -3.602 5.035 1.00 87.56 158 ILE A C 1
ATOM 1296 O O . ILE A 1 158 ? -10.250 -3.409 4.025 1.00 87.56 158 ILE A O 1
ATOM 1300 N N . GLN A 1 159 ? -10.636 -4.583 5.892 1.00 86.06 159 GLN A N 1
ATOM 1301 C CA . GLN A 1 159 ? -9.502 -5.489 5.675 1.00 86.06 159 GLN A CA 1
ATOM 1302 C C . GLN A 1 159 ? -9.633 -6.274 4.365 1.00 86.06 159 GLN A C 1
ATOM 1304 O O . GLN A 1 159 ? -8.654 -6.433 3.631 1.00 86.06 159 GLN A O 1
ATOM 1309 N N . ASN A 1 160 ? -10.831 -6.755 4.036 1.00 86.25 160 ASN A N 1
ATOM 1310 C CA . ASN A 1 160 ? -11.084 -7.445 2.774 1.00 86.25 160 ASN A CA 1
ATOM 1311 C C . ASN A 1 160 ? -10.953 -6.495 1.579 1.00 86.25 160 ASN A C 1
ATOM 1313 O O . ASN A 1 160 ? -10.339 -6.855 0.569 1.00 86.25 160 ASN A O 1
ATOM 1317 N N . ARG A 1 161 ? -11.442 -5.259 1.711 1.00 83.06 161 ARG A N 1
ATOM 1318 C CA . ARG A 1 161 ? -11.302 -4.215 0.694 1.00 83.06 161 ARG A CA 1
ATOM 1319 C C . ARG A 1 161 ? -9.826 -3.876 0.463 1.00 83.06 161 ARG A C 1
ATOM 1321 O O . ARG A 1 161 ? -9.389 -3.916 -0.682 1.00 83.06 161 ARG A O 1
ATOM 1328 N N . ILE A 1 162 ? -9.023 -3.713 1.515 1.00 83.62 162 ILE A N 1
ATOM 1329 C CA . ILE A 1 162 ? -7.558 -3.533 1.458 1.00 83.62 162 ILE A CA 1
ATOM 1330 C C . ILE A 1 162 ? -6.850 -4.708 0.770 1.00 83.62 162 ILE A C 1
ATOM 1332 O O . ILE A 1 162 ? -5.957 -4.497 -0.056 1.00 83.62 162 ILE A O 1
ATOM 1336 N N . LYS A 1 163 ? -7.240 -5.950 1.080 1.00 82.38 163 LYS A N 1
ATOM 1337 C CA . LYS A 1 163 ? -6.680 -7.160 0.447 1.00 82.38 163 LYS A CA 1
ATOM 1338 C C . LYS A 1 163 ? -7.039 -7.265 -1.037 1.00 82.38 163 LYS A C 1
ATOM 1340 O O . LYS A 1 163 ? -6.254 -7.812 -1.809 1.00 82.38 163 LYS A O 1
ATOM 1345 N N . SER A 1 164 ? -8.196 -6.739 -1.440 1.00 79.56 164 SER A N 1
ATOM 1346 C CA . SER A 1 164 ? -8.635 -6.737 -2.842 1.00 79.56 164 SER A CA 1
ATOM 1347 C C . SER A 1 164 ? -7.840 -5.772 -3.730 1.00 79.56 164 SER A C 1
ATOM 1349 O O . SER A 1 164 ? -7.790 -5.962 -4.943 1.00 79.56 164 SER A O 1
ATOM 1351 N N . ILE A 1 165 ? -7.158 -4.791 -3.129 1.00 74.69 165 ILE A N 1
ATOM 1352 C CA . ILE A 1 165 ? -6.290 -3.844 -3.831 1.00 74.69 165 ILE A CA 1
ATOM 1353 C C . ILE A 1 165 ? -5.054 -4.576 -4.352 1.00 74.69 165 ILE A C 1
ATOM 1355 O O . ILE A 1 165 ? -4.134 -4.915 -3.587 1.00 74.69 165 ILE A O 1
ATOM 1359 N N . LYS A 1 166 ? -5.018 -4.769 -5.668 1.00 73.75 166 LYS A N 1
ATOM 1360 C CA . LYS A 1 166 ? -3.900 -5.360 -6.398 1.00 73.75 166 LYS A CA 1
ATOM 1361 C C . LYS A 1 166 ? -3.336 -4.348 -7.382 1.00 73.75 166 LYS A C 1
ATOM 1363 O O . LYS A 1 166 ? -4.072 -3.555 -7.959 1.00 73.75 166 LYS A O 1
ATOM 1368 N N . VAL A 1 167 ? -2.023 -4.409 -7.571 1.00 75.81 167 VAL A N 1
ATOM 1369 C CA . VAL A 1 167 ? -1.366 -3.723 -8.684 1.00 75.81 167 VAL A CA 1
ATOM 1370 C C . VAL A 1 167 ? -1.903 -4.352 -9.974 1.00 75.81 167 VAL A C 1
ATOM 1372 O O . VAL A 1 167 ? -1.952 -5.586 -10.033 1.00 75.81 167 VAL A O 1
ATOM 1375 N N . PRO A 1 168 ? -2.316 -3.558 -10.976 1.00 70.88 168 PRO A N 1
ATOM 1376 C CA . PRO A 1 168 ? -2.724 -4.089 -12.268 1.00 70.88 168 PRO A CA 1
ATOM 1377 C C . PRO A 1 168 ? -1.650 -5.011 -12.845 1.00 70.88 168 PRO A C 1
ATOM 1379 O O . PRO A 1 168 ? -0.454 -4.705 -12.777 1.00 70.88 168 PRO A O 1
ATOM 1382 N N . ASP A 1 169 ? -2.074 -6.138 -13.414 1.00 76.38 169 ASP A N 1
ATOM 1383 C CA . ASP A 1 169 ? -1.158 -6.997 -14.152 1.00 76.38 169 ASP A CA 1
ATOM 1384 C C . ASP A 1 169 ? -0.883 -6.355 -15.513 1.00 76.38 169 ASP A C 1
ATOM 1386 O O . ASP A 1 169 ? -1.730 -6.340 -16.406 1.00 76.38 169 ASP A O 1
ATOM 1390 N N . ILE A 1 170 ? 0.283 -5.727 -15.622 1.00 78.38 170 ILE A N 1
ATOM 1391 C CA . ILE A 1 170 ? 0.751 -5.111 -16.859 1.00 78.38 170 ILE A CA 1
ATOM 1392 C C . ILE A 1 170 ? 1.689 -6.109 -17.527 1.00 78.38 170 ILE A C 1
ATOM 1394 O O . ILE A 1 170 ? 2.696 -6.494 -16.930 1.00 78.38 170 ILE A O 1
ATOM 1398 N N . ASP A 1 171 ? 1.372 -6.495 -18.761 1.00 76.81 171 ASP A N 1
ATOM 13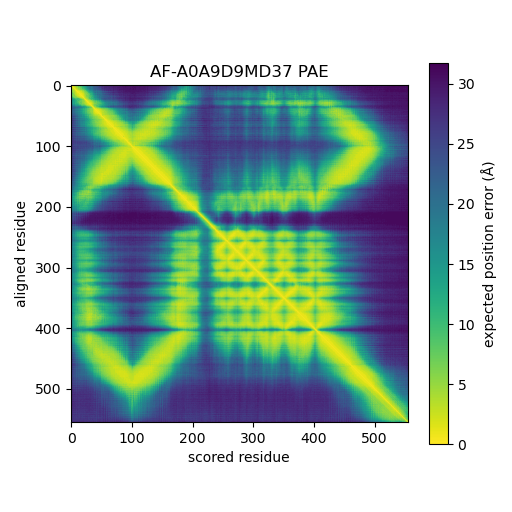99 C CA . ASP A 1 171 ? 2.233 -7.349 -19.576 1.00 76.81 171 ASP A CA 1
ATOM 1400 C C . ASP A 1 171 ? 3.604 -6.684 -19.795 1.00 76.81 171 ASP A C 1
ATOM 1402 O O . ASP A 1 171 ? 3.694 -5.551 -20.277 1.00 76.81 171 ASP A O 1
ATOM 1406 N N . ASP A 1 172 ? 4.677 -7.399 -19.451 1.00 67.38 172 ASP A N 1
ATOM 1407 C CA . ASP A 1 172 ? 6.060 -6.951 -19.635 1.00 67.38 172 ASP A CA 1
ATOM 1408 C C . ASP A 1 172 ? 6.430 -6.809 -21.130 1.00 67.38 172 ASP A C 1
ATOM 1410 O O . ASP A 1 172 ? 7.415 -6.143 -21.453 1.00 67.38 172 ASP A O 1
ATOM 1414 N N . GLY A 1 173 ? 5.654 -7.411 -22.042 1.00 61.72 173 GLY A N 1
ATOM 1415 C CA . GLY A 1 173 ? 5.792 -7.276 -23.497 1.00 61.72 173 GLY A CA 1
ATOM 1416 C C . GLY A 1 173 ? 5.060 -6.076 -24.111 1.00 61.72 173 GLY A C 1
ATOM 1417 O O . GLY A 1 173 ? 5.129 -5.874 -25.327 1.00 61.72 173 GLY A O 1
ATOM 1418 N N . LYS A 1 174 ? 4.344 -5.270 -23.314 1.00 75.06 174 LYS A N 1
ATOM 1419 C CA . LYS A 1 174 ? 3.576 -4.128 -23.828 1.00 75.06 174 LYS A CA 1
ATOM 1420 C C . LYS A 1 174 ? 4.515 -3.029 -24.342 1.00 75.06 174 LYS A C 1
ATOM 1422 O O . LYS A 1 174 ? 5.299 -2.466 -23.583 1.00 75.06 174 LYS A O 1
ATOM 1427 N N . ARG A 1 175 ? 4.408 -2.691 -25.633 1.00 74.38 175 ARG A N 1
ATOM 1428 C CA . ARG A 1 175 ? 5.208 -1.638 -26.287 1.00 74.38 175 ARG A CA 1
ATOM 1429 C C . ARG A 1 175 ? 4.652 -0.234 -26.009 1.00 74.38 175 ARG A C 1
ATOM 1431 O O . ARG A 1 175 ? 4.046 0.362 -26.896 1.00 74.38 175 ARG A O 1
ATOM 1438 N N . ILE A 1 176 ? 4.835 0.265 -24.784 1.00 75.19 176 ILE A N 1
ATOM 1439 C CA . ILE A 1 176 ? 4.245 1.531 -24.303 1.00 75.19 176 ILE A CA 1
ATOM 1440 C C . ILE A 1 176 ? 4.854 2.746 -25.018 1.00 75.19 176 ILE A C 1
ATOM 1442 O O . ILE A 1 176 ? 4.131 3.654 -25.430 1.00 75.19 176 ILE A O 1
ATOM 1446 N N . ILE A 1 177 ? 6.182 2.784 -25.173 1.00 79.50 177 ILE A N 1
ATOM 1447 C CA . ILE A 1 177 ? 6.885 3.909 -25.803 1.00 79.50 177 ILE A CA 1
ATOM 1448 C C . ILE A 1 177 ? 7.903 3.505 -26.871 1.00 79.50 177 ILE A C 1
ATOM 1450 O O . ILE A 1 177 ? 8.301 4.371 -27.652 1.00 79.50 177 ILE A O 1
ATOM 1454 N N . SER A 1 178 ? 8.340 2.240 -26.955 1.00 79.00 178 SER A N 1
ATOM 1455 C CA . SER A 1 178 ? 9.330 1.837 -27.976 1.00 79.00 178 SER A CA 1
ATOM 1456 C C . SER A 1 178 ? 8.864 2.131 -29.399 1.00 79.00 178 SER A C 1
ATOM 1458 O O . SER A 1 178 ? 9.660 2.575 -30.225 1.00 79.00 178 SER A O 1
ATOM 1460 N N . SER A 1 179 ? 7.565 1.979 -29.678 1.00 75.06 179 SER A N 1
ATOM 1461 C CA . SER A 1 179 ? 6.988 2.272 -30.994 1.00 75.06 179 SER A CA 1
ATOM 1462 C C . SER A 1 179 ? 7.149 3.736 -31.413 1.00 75.06 179 SER A C 1
ATOM 1464 O O . SER A 1 179 ? 7.152 4.056 -32.600 1.00 75.06 179 SER A O 1
ATOM 1466 N N . CYS A 1 180 ? 7.318 4.652 -30.456 1.00 75.19 180 CYS A N 1
ATOM 1467 C CA . CYS A 1 180 ? 7.583 6.058 -30.748 1.00 75.19 180 CYS A CA 1
ATOM 1468 C C . CYS A 1 180 ? 8.965 6.252 -31.395 1.00 75.19 180 CYS A C 1
ATOM 1470 O O . CYS A 1 180 ? 9.145 7.152 -32.222 1.00 75.19 180 CYS A O 1
ATOM 1472 N N . PHE A 1 181 ? 9.935 5.396 -31.063 1.00 80.00 181 PHE A N 1
ATOM 1473 C CA . PHE A 1 181 ? 11.296 5.472 -31.590 1.00 80.00 181 PHE A CA 1
ATOM 1474 C C . PHE A 1 181 ? 11.462 4.785 -32.950 1.00 80.00 181 PHE A C 1
ATOM 1476 O O . PHE A 1 181 ? 12.372 5.171 -33.689 1.00 80.00 181 PHE A O 1
ATOM 1483 N N . ASP A 1 182 ? 10.546 3.892 -33.347 1.00 75.94 182 ASP A N 1
ATOM 1484 C CA . ASP A 1 182 ? 10.534 3.269 -34.682 1.00 75.94 182 ASP A CA 1
ATOM 1485 C C . ASP A 1 182 ? 10.631 4.335 -35.788 1.00 75.94 182 ASP A C 1
ATOM 1487 O O . ASP A 1 182 ? 11.457 4.255 -36.697 1.00 75.94 182 ASP A O 1
ATOM 1491 N N . THR A 1 183 ? 9.845 5.412 -35.669 1.00 70.38 183 THR A N 1
ATOM 1492 C CA . THR A 1 183 ? 9.826 6.499 -36.662 1.00 70.38 183 THR A CA 1
ATOM 1493 C C . THR A 1 183 ? 11.125 7.308 -36.671 1.00 70.38 183 THR A C 1
ATOM 1495 O O . THR A 1 183 ? 11.575 7.751 -37.734 1.00 70.38 183 THR A O 1
ATOM 1498 N N . PHE A 1 184 ? 11.745 7.515 -35.505 1.00 78.06 184 PHE A N 1
ATOM 1499 C CA . PHE A 1 184 ? 13.022 8.223 -35.404 1.00 78.06 184 PHE A CA 1
ATOM 1500 C C . PHE A 1 184 ? 14.124 7.448 -36.136 1.00 78.06 184 PHE A C 1
ATOM 1502 O O . PHE A 1 184 ? 14.782 8.010 -37.018 1.00 78.06 184 PHE A O 1
ATOM 1509 N N . PHE A 1 185 ? 14.279 6.158 -35.826 1.00 78.81 185 PHE A N 1
ATOM 1510 C CA . PHE A 1 185 ? 15.321 5.319 -36.417 1.00 78.81 185 PHE A CA 1
ATOM 1511 C C . PHE A 1 185 ? 15.064 5.031 -37.897 1.00 78.81 185 PHE A C 1
ATOM 1513 O O . PHE A 1 185 ? 15.991 5.161 -38.698 1.00 78.81 185 PHE A O 1
ATOM 1520 N N . ALA A 1 186 ? 13.814 4.790 -38.304 1.00 71.38 186 ALA A N 1
ATOM 1521 C CA . ALA A 1 186 ? 13.462 4.664 -39.718 1.00 71.38 186 ALA A CA 1
ATOM 1522 C C . ALA A 1 186 ? 13.780 5.947 -40.513 1.00 71.38 186 ALA A C 1
ATOM 1524 O O . ALA A 1 186 ? 14.314 5.883 -41.622 1.00 71.38 186 ALA A O 1
ATOM 1525 N N . THR A 1 187 ? 13.518 7.131 -39.941 1.00 72.00 187 THR A N 1
ATOM 1526 C CA . THR A 1 187 ? 13.863 8.418 -40.576 1.00 72.00 187 THR A CA 1
ATOM 1527 C C . THR A 1 187 ? 15.376 8.615 -40.662 1.00 72.00 187 THR A C 1
ATOM 1529 O O . THR A 1 187 ? 15.878 9.096 -41.680 1.00 72.00 187 THR A O 1
ATOM 1532 N N . LEU A 1 188 ? 16.112 8.272 -39.602 1.00 76.94 188 LEU A N 1
ATOM 1533 C CA . LEU A 1 188 ? 17.569 8.377 -39.575 1.00 76.94 188 LEU A CA 1
ATOM 1534 C C . LEU A 1 188 ? 18.196 7.477 -40.647 1.00 76.94 188 LEU A C 1
ATOM 1536 O O . LEU A 1 188 ? 18.971 7.965 -41.468 1.00 76.94 188 LEU A O 1
ATOM 1540 N N . LEU A 1 189 ? 17.803 6.204 -40.699 1.00 71.44 189 LEU A N 1
ATOM 1541 C CA . LEU A 1 189 ? 18.278 5.244 -41.698 1.00 71.44 189 LEU A CA 1
ATOM 1542 C C . LEU A 1 189 ? 17.893 5.662 -43.123 1.00 71.44 189 LEU A C 1
ATOM 1544 O O . LEU A 1 189 ? 18.729 5.617 -44.026 1.00 71.44 189 LEU A O 1
ATOM 1548 N N . GLY A 1 190 ? 16.673 6.169 -43.323 1.00 66.44 190 GLY A N 1
ATOM 1549 C CA . GLY A 1 190 ? 16.222 6.693 -44.614 1.00 66.44 190 GLY A CA 1
ATOM 1550 C C . GLY A 1 190 ? 17.079 7.849 -45.146 1.00 66.44 190 GLY A C 1
ATOM 1551 O O . GLY A 1 190 ? 17.303 7.936 -46.353 1.00 66.44 190 GLY A O 1
ATOM 1552 N N . LYS A 1 191 ? 17.619 8.706 -44.266 1.00 75.00 191 LYS A N 1
ATOM 1553 C CA . LYS A 1 191 ? 18.555 9.780 -44.652 1.00 75.00 191 LYS A CA 1
ATOM 1554 C C . LYS A 1 191 ? 19.924 9.254 -45.083 1.00 75.00 191 LYS A C 1
ATOM 1556 O O . LYS A 1 191 ? 20.548 9.859 -45.950 1.00 75.00 191 LYS A O 1
ATOM 1561 N N . TRP A 1 192 ? 20.392 8.161 -44.482 1.00 69.12 192 TRP A N 1
ATOM 1562 C CA . TRP A 1 192 ? 21.705 7.578 -44.775 1.00 69.12 192 TRP A CA 1
ATOM 1563 C C . TRP A 1 192 ? 21.694 6.626 -45.974 1.00 69.12 192 TRP A C 1
ATOM 1565 O O . TRP A 1 192 ? 22.713 6.481 -46.651 1.00 69.12 192 TRP A O 1
ATOM 1575 N N . TYR A 1 193 ? 20.538 6.042 -46.295 1.00 67.44 193 TYR A N 1
ATOM 1576 C CA . TYR A 1 193 ? 20.372 5.092 -47.394 1.00 67.44 193 TYR A CA 1
ATOM 1577 C C . TYR A 1 193 ? 20.938 5.554 -48.758 1.00 67.44 193 TYR A C 1
ATOM 1579 O O . TYR A 1 193 ? 21.602 4.745 -49.406 1.00 67.44 193 TYR A O 1
ATOM 1587 N N . PRO A 1 194 ? 20.760 6.812 -49.222 1.00 69.12 194 PRO A N 1
ATOM 1588 C CA . PRO A 1 194 ? 21.336 7.254 -50.494 1.00 69.12 194 PRO A CA 1
ATOM 1589 C C . PRO A 1 194 ? 22.866 7.146 -50.546 1.00 69.12 194 PRO A C 1
ATOM 1591 O O . PRO A 1 194 ? 23.398 6.659 -51.535 1.00 69.12 194 PRO A O 1
ATOM 1594 N N . TYR A 1 195 ? 23.566 7.522 -49.472 1.00 69.38 195 TYR A N 1
ATOM 1595 C CA . TYR A 1 195 ? 25.033 7.475 -49.410 1.00 69.38 195 TYR A CA 1
ATOM 1596 C C . TYR A 1 195 ? 25.565 6.044 -49.426 1.00 69.38 195 TYR A C 1
ATOM 1598 O O . TYR A 1 195 ? 26.564 5.737 -50.071 1.00 69.38 195 TYR A O 1
ATOM 1606 N N . ILE A 1 196 ? 24.863 5.159 -48.726 1.00 66.94 196 ILE A N 1
ATOM 1607 C CA . ILE A 1 196 ? 25.149 3.729 -48.715 1.00 66.94 196 ILE A CA 1
ATOM 1608 C C . ILE A 1 196 ? 24.970 3.153 -50.121 1.00 66.94 196 ILE A C 1
ATOM 1610 O O . ILE A 1 196 ? 25.829 2.421 -50.610 1.00 66.94 196 ILE A O 1
ATOM 1614 N N . LYS A 1 197 ? 23.871 3.513 -50.792 1.00 68.75 197 LYS A N 1
ATOM 1615 C CA . LYS A 1 197 ? 23.601 3.085 -52.161 1.00 68.75 197 LYS A CA 1
ATOM 1616 C C . LYS A 1 197 ? 24.676 3.581 -53.132 1.00 68.75 197 LYS A C 1
ATOM 1618 O O . LYS A 1 197 ? 25.142 2.784 -53.937 1.00 68.75 197 LYS A O 1
ATOM 1623 N N . ASP A 1 198 ? 25.105 4.836 -53.023 1.00 71.56 198 ASP A N 1
ATOM 1624 C CA . ASP A 1 198 ? 26.191 5.383 -53.847 1.00 71.56 198 ASP A CA 1
ATOM 1625 C C . ASP A 1 198 ? 27.504 4.604 -53.635 1.00 71.56 198 ASP A C 1
ATOM 1627 O O . ASP A 1 198 ? 28.208 4.296 -54.597 1.00 71.56 198 ASP A O 1
ATOM 1631 N N . GLY A 1 199 ? 27.807 4.210 -52.392 1.00 68.38 199 GLY A N 1
ATOM 1632 C CA . GLY A 1 199 ? 28.951 3.346 -52.078 1.00 68.38 199 GLY A CA 1
ATOM 1633 C C . GLY A 1 199 ? 28.844 1.944 -52.691 1.00 68.38 199 GLY A C 1
ATOM 1634 O O . GLY A 1 199 ? 29.829 1.420 -53.211 1.00 68.38 199 GLY A O 1
ATOM 1635 N N . ILE A 1 200 ? 27.647 1.349 -52.685 1.00 68.12 200 ILE A N 1
ATOM 1636 C CA . ILE A 1 200 ? 27.372 0.049 -53.320 1.00 68.12 200 ILE A CA 1
ATOM 1637 C C . ILE A 1 200 ? 27.475 0.143 -54.846 1.00 68.12 200 ILE A C 1
ATOM 1639 O O . ILE A 1 200 ? 28.061 -0.737 -55.476 1.00 68.12 200 ILE A O 1
ATOM 1643 N N . ASP A 1 201 ? 26.921 1.191 -55.452 1.00 72.25 201 ASP A N 1
ATOM 1644 C CA . ASP A 1 201 ? 26.983 1.403 -56.900 1.00 72.25 201 ASP A CA 1
ATOM 1645 C C . ASP A 1 201 ? 28.450 1.602 -57.339 1.00 72.25 201 ASP A C 1
ATOM 1647 O O . ASP A 1 201 ? 28.905 0.952 -58.281 1.00 72.25 201 ASP A O 1
ATOM 1651 N N . MET A 1 202 ? 29.243 2.363 -56.572 1.00 69.44 202 MET A N 1
ATOM 1652 C CA . MET A 1 202 ? 30.692 2.481 -56.778 1.00 69.44 202 MET A CA 1
ATOM 1653 C C . MET A 1 202 ? 31.406 1.124 -56.660 1.00 69.44 202 MET A C 1
ATOM 1655 O O . MET A 1 202 ? 32.231 0.785 -57.507 1.00 69.44 202 MET A O 1
ATOM 1659 N N . ALA A 1 203 ? 31.081 0.314 -55.650 1.00 66.69 203 ALA A N 1
ATOM 1660 C CA . ALA A 1 203 ? 31.627 -1.036 -55.492 1.00 66.69 203 ALA A CA 1
ATOM 1661 C C . ALA A 1 203 ? 31.333 -1.948 -56.701 1.00 66.69 203 ALA A C 1
ATOM 1663 O O . ALA A 1 203 ? 32.216 -2.682 -57.157 1.00 66.69 203 ALA A O 1
ATOM 1664 N N . LYS A 1 204 ? 30.118 -1.879 -57.259 1.00 70.69 204 LYS A N 1
ATOM 1665 C CA . LYS A 1 204 ? 29.747 -2.619 -58.478 1.00 70.69 204 LYS A CA 1
ATOM 1666 C C . LYS A 1 204 ? 30.542 -2.161 -59.693 1.00 70.69 204 LYS A C 1
ATOM 1668 O O . LYS A 1 204 ? 30.993 -3.003 -60.472 1.00 70.69 204 LYS A O 1
ATOM 1673 N N . ASP A 1 205 ? 30.752 -0.857 -59.835 1.00 71.50 205 ASP A N 1
ATOM 1674 C CA . ASP A 1 205 ? 31.575 -0.307 -60.912 1.00 71.50 205 ASP A CA 1
ATOM 1675 C C . ASP A 1 205 ? 33.025 -0.809 -60.813 1.00 71.50 205 ASP A C 1
ATOM 1677 O O . ASP A 1 205 ? 33.611 -1.199 -61.826 1.00 71.50 205 ASP A O 1
ATOM 1681 N N . PHE A 1 206 ? 33.591 -0.907 -59.603 1.00 67.12 206 PHE A N 1
ATOM 1682 C CA . PHE A 1 206 ? 34.922 -1.494 -59.392 1.00 67.12 206 PHE A CA 1
ATOM 1683 C C . PHE A 1 206 ? 34.989 -2.962 -59.832 1.00 67.12 206 PHE A C 1
ATOM 1685 O O . PHE A 1 206 ? 35.918 -3.327 -60.557 1.00 67.12 206 PHE A O 1
ATOM 1692 N N . GLN A 1 207 ? 33.984 -3.774 -59.493 1.00 67.00 207 GLN A N 1
ATOM 1693 C CA . GLN A 1 207 ? 33.899 -5.180 -59.913 1.00 67.00 207 GLN A CA 1
ATOM 1694 C C . GLN A 1 207 ? 33.813 -5.340 -61.447 1.00 67.00 207 GLN A C 1
ATOM 1696 O O . GLN A 1 207 ? 34.316 -6.313 -62.011 1.00 67.00 207 GLN A O 1
ATOM 1701 N N . GLN A 1 208 ? 33.195 -4.384 -62.148 1.00 66.19 208 GLN A N 1
ATOM 1702 C CA . GLN A 1 208 ? 33.064 -4.405 -63.612 1.00 66.19 208 GLN A CA 1
ATOM 1703 C C . GLN A 1 208 ? 34.282 -3.807 -64.337 1.00 66.19 208 GLN A C 1
ATOM 1705 O O . GLN A 1 208 ? 34.625 -4.245 -65.439 1.00 66.19 208 GLN A O 1
ATOM 1710 N N . SER A 1 209 ? 34.970 -2.841 -63.722 1.00 57.78 209 SER A N 1
ATOM 1711 C CA . SER A 1 209 ? 36.087 -2.098 -64.325 1.00 57.78 209 SER A CA 1
ATOM 1712 C C . SER A 1 209 ? 37.333 -2.945 -64.627 1.00 57.78 209 SER A C 1
ATOM 1714 O O . SER A 1 209 ? 38.079 -2.620 -65.552 1.00 57.78 209 SER A O 1
ATOM 1716 N N . GLY A 1 210 ? 37.512 -4.083 -63.945 1.00 54.03 210 GLY A N 1
ATOM 1717 C CA . GLY A 1 210 ? 38.561 -5.063 -64.257 1.00 54.03 210 GLY A CA 1
ATOM 1718 C C . GLY A 1 210 ? 38.397 -5.750 -65.623 1.00 54.03 210 GLY A C 1
ATOM 1719 O O . GLY A 1 210 ? 39.339 -6.363 -66.119 1.00 54.03 210 GLY A O 1
ATOM 1720 N N . LYS A 1 211 ? 37.226 -5.633 -66.276 1.00 51.44 211 LYS A N 1
ATOM 1721 C CA . LYS A 1 211 ? 36.923 -6.333 -67.541 1.00 51.44 211 LYS A CA 1
ATOM 1722 C C . LYS A 1 211 ? 37.100 -5.482 -68.800 1.00 51.44 211 LYS A C 1
ATOM 1724 O O . LYS A 1 211 ? 37.134 -6.035 -69.897 1.00 51.44 211 LYS A O 1
ATOM 1729 N N . THR A 1 212 ? 37.294 -4.168 -68.677 1.00 49.88 212 THR A N 1
ATOM 1730 C CA . THR A 1 212 ? 37.585 -3.288 -69.821 1.00 49.88 212 THR A CA 1
ATOM 1731 C C . THR A 1 212 ? 38.370 -2.057 -69.388 1.00 49.88 212 THR A C 1
ATOM 1733 O O . THR A 1 212 ? 37.841 -1.183 -68.707 1.00 49.88 212 THR A O 1
ATOM 1736 N N . LEU A 1 213 ? 39.612 -1.934 -69.867 1.00 44.75 213 LEU A N 1
ATOM 1737 C CA . LEU A 1 213 ? 40.331 -0.659 -69.871 1.00 44.75 213 LEU A CA 1
ATOM 1738 C C . LEU A 1 213 ? 39.481 0.391 -70.612 1.00 44.75 213 LEU A C 1
ATOM 1740 O O . LEU A 1 213 ? 39.051 0.119 -71.740 1.00 44.75 213 LEU A O 1
ATOM 1744 N N . PRO A 1 214 ? 39.262 1.594 -70.050 1.00 43.25 214 PRO A N 1
ATOM 1745 C CA . PRO A 1 214 ? 38.671 2.690 -70.802 1.00 43.25 214 PRO A CA 1
ATOM 1746 C C . PRO A 1 214 ? 39.506 2.920 -72.064 1.00 43.25 214 PRO A C 1
ATOM 1748 O O . PRO A 1 214 ? 40.720 3.131 -71.980 1.00 43.25 214 PRO A O 1
ATOM 1751 N N . LYS A 1 215 ? 38.878 2.886 -73.245 1.00 43.00 215 LYS A N 1
ATOM 1752 C CA . LYS A 1 215 ? 39.522 3.374 -74.469 1.00 43.00 215 LYS A CA 1
ATOM 1753 C C . LYS A 1 215 ? 39.863 4.844 -74.235 1.00 43.00 215 LYS A C 1
ATOM 1755 O O . LYS A 1 215 ? 38.972 5.690 -74.205 1.00 43.00 215 LYS A O 1
ATOM 1760 N N . LEU A 1 216 ? 41.145 5.139 -74.023 1.00 42.88 216 LEU A N 1
ATOM 1761 C CA . LEU A 1 216 ? 41.651 6.508 -73.991 1.00 42.88 216 LEU A CA 1
ATOM 1762 C C . LEU A 1 216 ? 41.167 7.223 -75.264 1.00 42.88 216 LEU A C 1
ATOM 1764 O O . LEU A 1 216 ? 41.345 6.669 -76.351 1.00 42.88 216 LEU A O 1
ATOM 1768 N N . PRO A 1 217 ? 40.566 8.423 -75.171 1.00 44.59 217 PRO A N 1
ATOM 1769 C CA . PRO A 1 217 ? 40.218 9.183 -76.362 1.00 44.59 217 PRO A CA 1
ATOM 1770 C C . PRO A 1 217 ? 41.492 9.435 -77.175 1.00 44.59 217 PRO A C 1
ATOM 1772 O O . PRO A 1 217 ? 42.509 9.863 -76.618 1.00 44.59 217 PRO A O 1
ATOM 1775 N N . GLU A 1 218 ? 41.446 9.152 -78.481 1.00 43.06 218 GLU A N 1
ATOM 1776 C CA . GLU A 1 218 ? 42.537 9.438 -79.415 1.00 43.06 218 GLU A CA 1
ATOM 1777 C C . GLU A 1 218 ? 42.853 10.938 -79.384 1.00 43.06 218 GLU A C 1
ATOM 1779 O O . GLU A 1 218 ? 42.229 11.759 -80.057 1.00 43.06 218 GLU A O 1
ATOM 1784 N N . LYS A 1 219 ? 43.837 11.335 -78.574 1.00 48.06 219 LYS A N 1
ATOM 1785 C CA . LYS A 1 219 ? 44.384 12.688 -78.641 1.00 48.06 219 LYS A CA 1
ATOM 1786 C C . LYS A 1 219 ? 45.139 12.825 -79.960 1.00 48.06 219 LYS A C 1
ATOM 1788 O O . LYS A 1 219 ? 46.130 12.130 -80.185 1.00 48.06 219 LYS A O 1
ATOM 1793 N N . GLN A 1 220 ? 44.683 13.762 -80.794 1.00 47.56 220 GLN A N 1
ATOM 1794 C CA . GLN A 1 220 ? 45.357 14.199 -82.016 1.00 47.56 220 GLN A CA 1
ATOM 1795 C C . GLN A 1 220 ? 46.859 14.398 -81.758 1.00 47.56 220 GLN A C 1
ATOM 1797 O O . GLN A 1 220 ? 47.276 15.196 -80.911 1.00 47.56 220 GLN A O 1
ATOM 1802 N N . LYS A 1 221 ? 47.678 13.633 -82.485 1.00 43.16 221 LYS A N 1
ATOM 1803 C CA . LYS A 1 221 ? 49.140 13.665 -82.397 1.00 43.16 221 LYS A CA 1
ATOM 1804 C C . LYS A 1 221 ? 49.657 15.028 -82.864 1.00 43.16 221 LYS A C 1
ATOM 1806 O O . LYS A 1 221 ? 49.784 15.266 -84.060 1.00 43.16 221 LYS A O 1
ATOM 1811 N N . LYS A 1 222 ? 50.040 15.908 -81.935 1.00 49.41 222 LYS A N 1
ATOM 1812 C CA . LYS A 1 222 ? 50.973 17.001 -82.254 1.00 49.41 222 LYS A CA 1
ATOM 1813 C C . LYS A 1 222 ? 52.368 16.405 -82.457 1.00 49.41 222 LYS A C 1
ATOM 1815 O O . LYS A 1 222 ? 52.874 15.716 -81.569 1.00 49.41 222 LYS A O 1
ATOM 1820 N N . GLN A 1 223 ? 52.976 16.669 -83.615 1.00 49.66 223 GLN A N 1
ATOM 1821 C CA . GLN A 1 223 ? 54.358 16.292 -83.919 1.00 49.66 223 GLN A CA 1
ATOM 1822 C C . GLN A 1 223 ? 55.300 16.896 -82.866 1.00 49.66 223 GLN A C 1
ATOM 1824 O O . GLN A 1 223 ? 55.452 18.113 -82.770 1.00 49.66 223 GLN A O 1
ATOM 1829 N N . LYS A 1 224 ? 55.919 16.040 -82.048 1.00 51.12 224 LYS A N 1
ATOM 1830 C CA . LYS A 1 224 ? 57.006 16.431 -81.145 1.00 51.12 224 LYS A CA 1
ATOM 1831 C C . LYS A 1 224 ? 58.334 16.240 -81.872 1.00 51.12 224 LYS A C 1
ATOM 1833 O O . LYS A 1 224 ? 58.567 15.185 -82.455 1.00 51.12 224 LYS A O 1
ATOM 1838 N N . LYS A 1 225 ? 59.191 17.265 -81.816 1.00 51.91 225 LYS A N 1
ATOM 1839 C CA . LYS A 1 225 ? 60.571 17.231 -82.319 1.00 51.91 225 LYS A CA 1
ATOM 1840 C C . LYS A 1 225 ? 61.325 16.031 -81.730 1.00 51.91 225 LYS A C 1
ATOM 1842 O O . LYS A 1 225 ? 61.210 15.752 -80.536 1.00 51.91 225 LYS A O 1
ATOM 1847 N N . LEU A 1 226 ? 62.086 15.347 -82.585 1.00 47.66 226 LEU A N 1
ATOM 1848 C CA . LEU A 1 226 ? 62.974 14.239 -82.237 1.00 47.66 226 LEU A CA 1
ATOM 1849 C C . LEU A 1 226 ? 64.041 14.718 -81.246 1.00 47.66 226 LEU A C 1
ATOM 1851 O O . LEU A 1 226 ? 65.006 15.376 -81.618 1.00 47.66 226 LEU A O 1
ATOM 1855 N N . VAL A 1 227 ? 63.857 14.373 -79.974 1.00 58.19 227 VAL A N 1
ATOM 1856 C CA . VAL A 1 227 ? 64.945 14.326 -78.998 1.00 58.19 227 VAL A CA 1
ATOM 1857 C C . VAL A 1 227 ? 65.496 12.909 -79.063 1.00 58.19 227 VAL A C 1
ATOM 1859 O O . VAL A 1 227 ? 64.756 11.957 -78.801 1.00 58.19 227 VAL A O 1
ATOM 1862 N N . VAL A 1 228 ? 66.766 12.758 -79.439 1.00 61.28 228 VAL A N 1
ATOM 1863 C CA . VAL A 1 228 ? 67.463 11.467 -79.393 1.00 61.28 228 VAL A CA 1
ATOM 1864 C C . VAL A 1 228 ? 67.518 11.034 -77.928 1.00 61.28 228 VAL A C 1
ATOM 1866 O O . VAL A 1 228 ? 68.254 11.601 -77.124 1.00 61.28 228 VAL A O 1
ATOM 1869 N N . ARG A 1 229 ? 66.664 10.077 -77.553 1.00 64.25 229 ARG A N 1
ATOM 1870 C CA . ARG A 1 229 ? 66.679 9.466 -76.222 1.00 64.25 229 ARG A CA 1
ATOM 1871 C C . ARG A 1 229 ? 67.809 8.445 -76.164 1.00 64.25 229 ARG A C 1
ATOM 1873 O O . ARG A 1 229 ? 68.021 7.705 -77.122 1.00 64.25 229 ARG A O 1
ATOM 1880 N N . LEU A 1 230 ? 68.492 8.382 -75.022 1.00 70.25 230 LEU A N 1
ATOM 1881 C CA . LEU A 1 230 ? 69.403 7.283 -74.697 1.00 70.25 230 LEU A CA 1
ATOM 1882 C C . LEU A 1 230 ? 68.680 5.941 -74.897 1.00 70.25 230 LEU A C 1
ATOM 1884 O O . LEU A 1 230 ? 67.472 5.856 -74.656 1.00 70.25 230 LEU A O 1
ATOM 1888 N N . LYS A 1 231 ? 69.412 4.900 -75.321 1.00 71.75 231 LYS A N 1
ATOM 1889 C CA . LYS A 1 231 ? 68.884 3.529 -75.392 1.00 71.75 231 LYS A CA 1
ATOM 1890 C C . LYS A 1 231 ? 68.360 3.154 -74.002 1.00 71.75 231 LYS A C 1
ATOM 1892 O O . LYS A 1 231 ? 69.139 2.946 -73.076 1.00 71.75 231 LYS A O 1
ATOM 1897 N N . GLY A 1 232 ? 67.039 3.142 -73.849 1.00 74.12 232 GLY A N 1
ATOM 1898 C CA . GLY A 1 232 ? 66.396 2.599 -72.661 1.00 74.12 232 GLY A CA 1
ATOM 1899 C C . GLY A 1 232 ? 66.610 1.088 -72.590 1.00 74.12 232 GLY A C 1
ATOM 1900 O O . GLY A 1 232 ? 67.018 0.466 -73.572 1.00 74.12 232 GLY A O 1
ATOM 1901 N N . ARG A 1 233 ? 66.316 0.494 -71.433 1.00 75.44 233 ARG A N 1
ATOM 1902 C CA . ARG A 1 233 ? 66.140 -0.957 -71.322 1.00 75.44 233 ARG A CA 1
ATOM 1903 C C . ARG A 1 233 ? 64.654 -1.277 -71.363 1.00 75.44 233 ARG A C 1
ATOM 1905 O O . ARG A 1 233 ? 63.863 -0.554 -70.752 1.00 75.44 233 ARG A O 1
ATOM 1912 N N . ASP A 1 234 ? 64.307 -2.393 -71.983 1.00 79.06 234 ASP A N 1
ATOM 1913 C CA . ASP A 1 234 ? 62.975 -2.958 -71.835 1.00 79.06 234 ASP A CA 1
ATOM 1914 C C . ASP A 1 234 ? 62.851 -3.570 -70.437 1.00 79.06 234 ASP A C 1
ATOM 1916 O O . ASP A 1 234 ? 63.674 -4.379 -70.004 1.00 79.06 234 ASP A O 1
ATOM 1920 N N . VAL A 1 235 ? 61.837 -3.133 -69.694 1.00 74.50 235 VAL A N 1
ATOM 1921 C CA . VAL A 1 235 ? 61.445 -3.750 -68.428 1.00 74.50 235 VAL A CA 1
ATOM 1922 C C . VAL A 1 235 ? 60.169 -4.525 -68.691 1.00 74.50 235 VAL A C 1
ATOM 1924 O O . VAL A 1 235 ? 59.103 -3.937 -68.866 1.00 74.50 235 VAL A O 1
ATOM 1927 N N . THR A 1 236 ? 60.274 -5.849 -68.721 1.00 68.94 236 THR A N 1
ATOM 1928 C CA . THR A 1 236 ? 59.102 -6.717 -68.804 1.00 68.94 236 THR A CA 1
ATOM 1929 C C . THR A 1 236 ? 58.390 -6.693 -67.458 1.00 68.94 236 THR A C 1
ATOM 1931 O O . THR A 1 236 ? 58.910 -7.193 -66.460 1.00 68.94 236 THR A O 1
ATOM 1934 N N . TYR A 1 237 ? 57.206 -6.087 -67.413 1.00 67.75 237 TYR A N 1
ATOM 1935 C CA . TYR A 1 237 ? 56.359 -6.146 -66.228 1.00 67.75 237 TYR A CA 1
ATOM 1936 C C . TYR A 1 237 ? 55.758 -7.547 -66.079 1.00 67.75 237 TYR A C 1
ATOM 1938 O O . TYR A 1 237 ? 55.363 -8.192 -67.053 1.00 67.75 237 TYR A O 1
ATOM 1946 N N . ARG A 1 238 ? 55.706 -8.006 -64.830 1.00 69.81 238 ARG A N 1
ATOM 1947 C CA . ARG A 1 238 ? 55.050 -9.242 -64.410 1.00 69.81 238 ARG A CA 1
ATOM 1948 C C . ARG A 1 238 ? 53.556 -9.207 -64.753 1.00 69.81 238 ARG A C 1
ATOM 1950 O O . ARG A 1 238 ? 52.898 -8.216 -64.457 1.00 69.81 238 ARG A O 1
ATOM 1957 N N . LYS A 1 239 ? 53.044 -10.268 -65.389 1.00 72.94 239 LYS A N 1
ATOM 1958 C CA . LYS A 1 239 ? 51.617 -10.414 -65.756 1.00 72.94 239 LYS A CA 1
ATOM 1959 C C . LYS A 1 239 ? 50.770 -11.029 -64.635 1.00 72.94 239 LYS A C 1
ATOM 1961 O O . LYS A 1 239 ? 49.553 -11.022 -64.730 1.00 72.94 239 LYS A O 1
ATOM 1966 N N . ASP A 1 240 ? 51.415 -11.556 -63.599 1.00 80.44 240 ASP A N 1
ATOM 1967 C CA . ASP A 1 240 ? 50.821 -12.153 -62.396 1.00 80.44 240 ASP A CA 1
ATOM 1968 C C . ASP A 1 240 ? 50.382 -11.114 -61.350 1.00 80.44 240 ASP A C 1
ATOM 1970 O O . ASP A 1 240 ? 50.020 -11.483 -60.239 1.00 80.44 240 ASP A O 1
ATOM 1974 N N . LEU A 1 241 ? 50.439 -9.814 -61.662 1.00 81.69 241 LEU A N 1
ATOM 1975 C CA . LEU A 1 241 ? 50.008 -8.747 -60.759 1.00 81.69 241 LEU A CA 1
ATOM 1976 C C . LEU A 1 241 ? 49.117 -7.722 -61.472 1.00 81.69 241 LEU A C 1
ATOM 1978 O O . LEU A 1 241 ? 49.328 -7.463 -62.660 1.00 81.69 241 LEU A O 1
ATOM 1982 N N . PRO A 1 242 ? 48.184 -7.078 -60.742 1.00 84.75 242 PRO A N 1
ATOM 1983 C CA . PRO A 1 242 ? 47.392 -5.973 -61.271 1.00 84.75 242 PRO A CA 1
ATOM 1984 C C . PRO A 1 242 ? 48.270 -4.831 -61.788 1.00 84.75 242 PRO A C 1
ATOM 1986 O O . PRO A 1 242 ? 49.337 -4.544 -61.235 1.00 84.75 242 PRO A O 1
ATOM 1989 N N . SER A 1 243 ? 47.792 -4.121 -62.814 1.00 84.19 243 SER A N 1
ATOM 1990 C CA . SER A 1 243 ? 48.508 -2.961 -63.366 1.00 84.19 243 SER A CA 1
ATOM 1991 C C . SER A 1 243 ? 48.560 -1.773 -62.400 1.00 84.19 243 SER A C 1
ATOM 1993 O O . SER A 1 243 ? 49.416 -0.902 -62.545 1.00 84.19 243 SER A O 1
ATOM 1995 N N . PHE A 1 244 ? 47.653 -1.728 -61.423 1.00 85.38 244 PHE A N 1
ATOM 1996 C CA . PHE A 1 244 ? 47.659 -0.782 -60.318 1.00 85.38 244 PHE A CA 1
ATOM 1997 C C . PHE A 1 244 ? 47.452 -1.530 -59.001 1.00 85.38 244 PHE A C 1
ATOM 1999 O O . PHE A 1 244 ? 46.462 -2.238 -58.822 1.00 85.38 244 PHE A O 1
ATOM 2006 N N . LEU A 1 245 ? 48.391 -1.355 -58.073 1.00 88.81 245 LEU A N 1
ATOM 2007 C CA . LEU A 1 245 ? 48.343 -1.959 -56.749 1.00 88.81 245 LEU A CA 1
ATOM 2008 C C . LEU A 1 245 ? 48.993 -1.028 -55.726 1.00 88.81 245 LEU A C 1
ATOM 2010 O O . LEU A 1 245 ? 50.194 -0.763 -55.797 1.00 88.81 245 LEU A O 1
ATOM 2014 N N . ILE A 1 246 ? 48.220 -0.618 -54.727 1.00 93.00 246 ILE A N 1
ATOM 2015 C CA . ILE A 1 246 ? 48.721 -0.074 -53.470 1.00 93.00 246 ILE A CA 1
ATOM 2016 C C . ILE A 1 246 ? 48.569 -1.172 -52.420 1.00 93.00 246 ILE A C 1
ATOM 2018 O O . ILE A 1 246 ? 47.462 -1.551 -52.041 1.00 93.00 246 ILE A O 1
ATOM 2022 N N . ARG A 1 247 ? 49.702 -1.717 -51.972 1.00 93.31 247 ARG A N 1
ATOM 2023 C CA . ARG A 1 247 ? 49.712 -2.815 -50.995 1.00 93.31 247 ARG A CA 1
ATOM 2024 C C . ARG A 1 247 ? 49.266 -2.359 -49.617 1.00 93.31 247 ARG A C 1
ATOM 2026 O O . ARG A 1 247 ? 48.578 -3.113 -48.944 1.00 93.31 247 ARG A O 1
ATOM 2033 N N . GLU A 1 248 ? 49.666 -1.156 -49.229 1.00 96.81 248 GLU A N 1
ATOM 2034 C CA . GLU A 1 248 ? 49.449 -0.622 -47.896 1.00 96.81 248 GLU A CA 1
ATOM 2035 C C . GLU A 1 248 ? 49.464 0.910 -47.934 1.00 96.81 248 GLU A C 1
ATOM 2037 O O . GLU A 1 248 ? 50.336 1.517 -48.560 1.00 96.81 248 GLU A O 1
ATOM 2042 N N . ILE A 1 249 ? 48.499 1.522 -47.257 1.00 96.12 249 ILE A N 1
ATOM 2043 C CA . ILE A 1 249 ? 48.442 2.943 -46.925 1.00 96.12 249 ILE A CA 1
ATOM 2044 C C . ILE A 1 249 ? 48.381 3.023 -45.409 1.00 96.12 249 ILE A C 1
ATOM 2046 O O . ILE A 1 249 ? 47.522 2.383 -44.811 1.00 96.12 249 ILE A O 1
ATOM 2050 N N . ARG A 1 250 ? 49.251 3.832 -44.804 1.00 96.12 250 ARG A N 1
ATOM 2051 C CA . ARG A 1 250 ? 49.182 4.173 -43.381 1.00 96.12 250 ARG A CA 1
ATOM 2052 C C . ARG A 1 250 ? 48.835 5.642 -43.215 1.00 96.12 250 ARG A C 1
ATOM 2054 O O . ARG A 1 250 ? 49.384 6.496 -43.910 1.00 96.12 250 ARG A O 1
ATOM 2061 N N . LEU A 1 251 ? 47.934 5.914 -42.286 1.00 93.38 251 LEU A N 1
ATOM 2062 C CA . LEU A 1 251 ? 47.476 7.234 -41.883 1.00 93.38 251 LEU A CA 1
ATOM 2063 C C . LEU A 1 251 ? 47.785 7.390 -40.395 1.00 93.38 251 LEU A C 1
ATOM 2065 O O . LEU A 1 251 ? 47.540 6.477 -39.612 1.00 93.38 251 LEU A O 1
ATOM 2069 N N . GLY A 1 252 ? 48.339 8.535 -40.009 1.00 93.88 252 GLY A N 1
ATOM 2070 C CA . GLY A 1 252 ? 48.729 8.792 -38.629 1.00 93.88 252 GLY A CA 1
ATOM 2071 C C . GLY A 1 252 ? 48.765 10.283 -38.331 1.00 93.88 252 GLY A C 1
ATOM 2072 O O . GLY A 1 252 ? 49.282 11.068 -39.126 1.00 93.88 252 GLY A O 1
ATOM 2073 N N . GLY A 1 253 ? 48.228 10.675 -37.182 1.00 93.50 253 GLY A N 1
ATOM 2074 C CA . GLY A 1 253 ? 48.294 12.044 -36.684 1.00 93.50 253 GLY A CA 1
ATOM 2075 C C . GLY A 1 253 ? 47.962 12.094 -35.201 1.00 93.50 253 GLY A C 1
ATOM 2076 O O . GLY A 1 253 ? 47.028 11.440 -34.755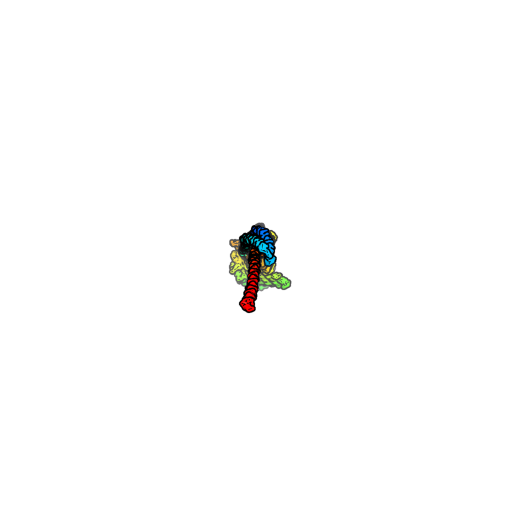 1.00 93.50 253 GLY A O 1
ATOM 2077 N N . ASN A 1 254 ? 48.716 12.869 -34.426 1.00 94.25 254 ASN A N 1
ATOM 2078 C CA . ASN A 1 254 ? 48.513 12.995 -32.986 1.00 94.25 254 ASN A CA 1
ATOM 2079 C C . ASN A 1 254 ? 48.638 14.462 -32.563 1.00 94.25 254 ASN A C 1
ATOM 2081 O O . ASN A 1 254 ? 49.572 15.155 -32.965 1.00 94.25 254 ASN A O 1
ATOM 2085 N N . SER A 1 255 ? 47.696 14.934 -31.754 1.00 90.50 255 SER A N 1
ATOM 2086 C CA . SER A 1 255 ? 47.713 16.253 -31.128 1.00 90.50 255 SER A CA 1
ATOM 2087 C C . SER A 1 255 ? 47.143 16.134 -29.709 1.00 90.50 255 SER A C 1
ATOM 2089 O O . SER A 1 255 ? 45.925 16.249 -29.515 1.00 90.50 255 SER A O 1
ATOM 2091 N N . PRO A 1 256 ? 48.014 15.917 -28.705 1.00 81.94 256 PRO A N 1
ATOM 2092 C CA . PRO A 1 256 ? 47.607 15.782 -27.307 1.00 81.94 256 PRO A CA 1
ATOM 2093 C C . PRO A 1 256 ? 46.823 16.997 -26.795 1.00 81.94 256 PRO A C 1
ATOM 2095 O O . PRO A 1 256 ? 45.770 16.834 -26.180 1.00 81.94 256 PRO A O 1
ATOM 2098 N N . ASP A 1 257 ? 47.263 18.209 -27.150 1.00 85.56 257 ASP A N 1
ATOM 2099 C CA . ASP A 1 257 ? 46.641 19.478 -26.733 1.00 85.56 257 ASP A CA 1
ATOM 2100 C C . ASP A 1 257 ? 45.182 19.612 -27.193 1.00 85.56 257 ASP A C 1
ATOM 2102 O O . ASP A 1 257 ? 44.380 20.313 -26.577 1.00 85.56 257 ASP A O 1
ATOM 2106 N N . LYS A 1 258 ? 44.817 18.921 -28.280 1.00 83.19 258 LYS A N 1
ATOM 2107 C CA . LYS A 1 258 ? 43.469 18.927 -28.863 1.00 83.19 258 LYS A CA 1
ATOM 2108 C C . LYS A 1 258 ? 42.681 17.653 -28.560 1.00 83.19 258 LYS A C 1
ATOM 2110 O O . LYS A 1 258 ? 41.587 17.485 -29.101 1.00 83.19 258 LYS A O 1
ATOM 2115 N N . LYS A 1 259 ? 43.217 16.757 -27.715 1.00 88.31 259 LYS A N 1
ATOM 2116 C CA . LYS A 1 259 ? 42.666 15.413 -27.460 1.00 88.31 259 LYS A CA 1
ATOM 2117 C C . LYS A 1 259 ? 42.320 14.701 -28.771 1.00 88.31 259 LYS A C 1
ATOM 2119 O O . LYS A 1 259 ? 41.202 14.211 -28.937 1.00 88.31 259 LYS A O 1
ATOM 2124 N N . PHE A 1 260 ? 43.249 14.751 -29.722 1.00 94.06 260 PHE A N 1
ATOM 2125 C CA . PHE A 1 260 ? 43.066 14.215 -31.062 1.00 94.06 260 PHE A CA 1
ATOM 2126 C C . PHE A 1 260 ? 44.151 13.192 -31.383 1.00 94.06 260 PHE A C 1
ATOM 2128 O O . PHE A 1 260 ? 45.335 13.511 -31.291 1.00 94.06 260 PHE A O 1
ATOM 2135 N N . SER A 1 261 ? 43.757 12.009 -31.834 1.00 95.19 261 SER A N 1
ATOM 2136 C CA . SER A 1 261 ? 44.658 11.052 -32.474 1.00 95.19 261 SER A CA 1
ATOM 2137 C C . SER A 1 261 ? 43.917 10.292 -33.562 1.00 95.19 261 SER A C 1
ATOM 2139 O O . SER A 1 261 ? 42.777 9.897 -33.357 1.00 95.19 261 SER A O 1
ATOM 2141 N N . ILE A 1 262 ? 44.562 10.073 -34.700 1.00 95.88 262 ILE A N 1
ATOM 2142 C CA . ILE A 1 262 ? 44.068 9.217 -35.773 1.00 95.88 262 ILE A CA 1
ATOM 2143 C C . ILE A 1 262 ? 45.164 8.236 -36.163 1.00 95.88 262 ILE A C 1
ATOM 2145 O O . ILE A 1 262 ? 46.310 8.635 -36.382 1.00 95.88 262 ILE A O 1
ATOM 2149 N N . GLU A 1 263 ? 44.803 6.971 -36.267 1.00 9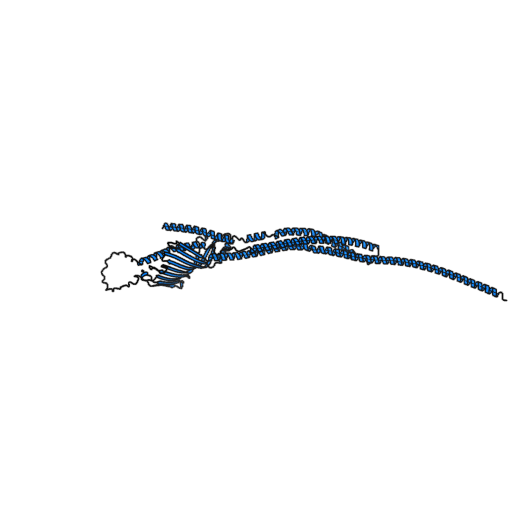7.06 263 GLU A N 1
ATOM 2150 C CA . GLU A 1 263 ? 45.640 5.911 -36.805 1.00 97.06 263 GLU A CA 1
ATOM 2151 C C . GLU A 1 263 ? 44.790 5.095 -37.767 1.00 97.06 263 GLU A C 1
ATOM 2153 O O . GLU A 1 263 ? 43.631 4.807 -37.496 1.00 97.06 263 GLU A O 1
ATOM 2158 N N . GLY A 1 264 ? 45.330 4.753 -38.928 1.00 96.56 264 GLY A N 1
ATOM 2159 C CA . GLY A 1 264 ? 44.591 3.927 -39.861 1.00 96.56 264 GLY A CA 1
ATOM 2160 C C . GLY A 1 264 ? 45.490 3.231 -40.852 1.00 96.56 264 GLY A C 1
ATOM 2161 O O . GLY A 1 264 ? 46.550 3.735 -41.223 1.00 96.56 264 GLY A O 1
ATOM 2162 N N . THR A 1 265 ? 45.050 2.063 -41.297 1.00 97.44 265 THR A N 1
ATOM 2163 C CA . THR A 1 265 ? 45.756 1.285 -42.309 1.00 97.44 265 THR A CA 1
ATOM 2164 C C . THR A 1 265 ? 44.771 0.750 -43.334 1.00 97.44 265 THR A C 1
ATOM 2166 O O . THR A 1 265 ? 43.705 0.267 -42.970 1.00 97.44 265 THR A O 1
ATOM 2169 N N . VAL A 1 266 ? 45.126 0.822 -44.616 1.00 96.56 266 VAL A N 1
ATOM 2170 C CA . VAL A 1 266 ? 44.359 0.239 -45.725 1.00 96.56 266 VAL A CA 1
ATOM 2171 C C . VAL A 1 266 ? 45.275 -0.634 -46.563 1.00 96.56 266 VAL A C 1
ATOM 2173 O O . VAL A 1 266 ? 46.361 -0.206 -46.938 1.00 96.56 266 VAL A O 1
ATOM 2176 N N . PHE A 1 267 ? 44.827 -1.835 -46.906 1.00 96.81 267 PHE A N 1
ATOM 2177 C CA . PHE A 1 267 ? 45.587 -2.812 -47.670 1.00 96.81 267 PHE A CA 1
ATOM 2178 C C . PHE A 1 267 ? 44.943 -3.117 -49.023 1.00 96.81 267 PHE A C 1
ATOM 2180 O O . PHE A 1 267 ? 43.724 -3.085 -49.171 1.00 96.81 267 PHE A O 1
ATOM 2187 N N . ASN A 1 268 ? 45.784 -3.516 -49.979 1.00 94.06 268 ASN A N 1
ATOM 2188 C CA . ASN A 1 268 ? 45.396 -4.198 -51.221 1.00 94.06 268 ASN A CA 1
ATOM 2189 C C . ASN A 1 268 ? 44.472 -3.418 -52.179 1.00 94.06 268 ASN A C 1
ATOM 2191 O O . ASN A 1 268 ? 43.718 -4.033 -52.932 1.00 94.06 268 ASN A O 1
ATOM 2195 N N . ILE A 1 269 ? 44.550 -2.083 -52.224 1.00 89.88 269 ILE A N 1
ATOM 2196 C CA . ILE A 1 269 ? 43.809 -1.301 -53.227 1.00 89.88 269 ILE A CA 1
ATOM 2197 C C . ILE A 1 269 ? 44.371 -1.634 -54.610 1.00 89.88 269 ILE A C 1
ATOM 2199 O O . ILE A 1 269 ? 45.531 -1.342 -54.904 1.00 89.88 269 ILE A O 1
ATOM 2203 N N . CYS A 1 270 ? 43.557 -2.234 -55.471 1.00 87.75 270 CYS A N 1
ATOM 2204 C CA . CYS A 1 270 ? 43.967 -2.632 -56.809 1.00 87.75 270 CYS A CA 1
ATOM 2205 C C . CYS A 1 270 ? 42.845 -2.437 -57.825 1.00 87.75 270 CYS A C 1
ATOM 2207 O O . CYS A 1 270 ? 41.688 -2.238 -57.465 1.00 87.75 270 CYS A O 1
ATOM 2209 N N . ASN A 1 271 ? 43.207 -2.480 -59.104 1.00 84.44 271 ASN A N 1
ATOM 2210 C CA . ASN A 1 271 ? 42.247 -2.417 -60.205 1.00 84.44 271 ASN A CA 1
ATOM 2211 C C . ASN A 1 271 ? 41.822 -3.800 -60.739 1.00 84.44 271 ASN A C 1
ATOM 2213 O O . ASN A 1 271 ? 41.028 -3.857 -61.671 1.00 84.44 271 ASN A O 1
ATOM 2217 N N . ASP A 1 272 ? 42.366 -4.888 -60.186 1.00 86.06 272 ASP A N 1
ATOM 2218 C CA . ASP A 1 272 ? 42.023 -6.272 -60.534 1.00 86.06 272 ASP A CA 1
ATOM 2219 C C . ASP A 1 272 ? 42.127 -7.158 -59.278 1.00 86.06 272 ASP A C 1
ATOM 2221 O O . ASP A 1 272 ? 43.204 -7.636 -58.907 1.00 86.06 272 ASP A O 1
ATOM 2225 N N . ALA A 1 273 ? 41.000 -7.311 -58.579 1.00 86.25 273 ALA A N 1
ATOM 2226 C CA . ALA A 1 273 ? 40.928 -8.051 -57.321 1.00 86.25 273 ALA A CA 1
ATOM 2227 C C . ALA A 1 273 ? 41.037 -9.572 -57.518 1.00 86.25 273 ALA A C 1
ATOM 2229 O O . ALA A 1 273 ? 41.530 -10.263 -56.624 1.00 86.25 273 ALA A O 1
ATOM 2230 N N . ASP A 1 274 ? 40.612 -10.088 -58.677 1.00 86.56 274 ASP A N 1
ATOM 2231 C CA . ASP A 1 274 ? 40.702 -11.513 -59.013 1.00 86.56 274 ASP A CA 1
ATOM 2232 C C . ASP A 1 274 ? 42.166 -11.925 -59.220 1.00 86.56 274 ASP A C 1
ATOM 2234 O O . ASP A 1 274 ? 42.595 -12.951 -58.694 1.00 86.56 274 ASP A O 1
ATOM 2238 N N . LEU A 1 275 ? 42.962 -11.095 -59.908 1.00 88.06 275 LEU A N 1
ATOM 2239 C CA . LEU A 1 275 ? 44.388 -11.360 -60.126 1.00 88.06 275 LEU A CA 1
ATOM 2240 C C . LEU A 1 275 ? 45.222 -11.248 -58.840 1.00 88.06 275 LEU A C 1
ATOM 2242 O O . LEU A 1 275 ? 46.215 -11.958 -58.681 1.00 88.06 275 LEU A O 1
ATOM 2246 N N . LEU A 1 276 ? 44.841 -10.360 -57.917 1.00 89.44 276 LEU A N 1
ATOM 2247 C CA . LEU A 1 276 ? 45.509 -10.232 -56.618 1.00 89.44 276 LEU A CA 1
ATOM 2248 C C . LEU A 1 276 ? 45.110 -11.339 -55.624 1.00 89.44 276 LEU A C 1
ATOM 2250 O O . LEU A 1 276 ? 45.875 -11.616 -54.698 1.00 89.44 276 LEU A O 1
ATOM 2254 N N . ASP A 1 277 ? 43.913 -11.913 -55.790 1.00 90.25 277 ASP A N 1
ATOM 2255 C CA . ASP A 1 277 ? 43.233 -12.842 -54.873 1.00 90.25 277 ASP A CA 1
ATOM 2256 C C . ASP A 1 277 ? 43.209 -12.372 -53.404 1.00 90.25 277 ASP A C 1
ATOM 2258 O O . ASP A 1 277 ? 43.332 -13.148 -52.450 1.00 90.25 277 ASP A O 1
ATOM 2262 N N . LYS A 1 278 ? 43.063 -11.060 -53.193 1.00 91.31 278 LYS A N 1
ATOM 2263 C CA . LYS A 1 278 ? 42.948 -10.464 -51.855 1.00 91.31 278 LYS A CA 1
ATOM 2264 C C . LYS A 1 278 ? 41.872 -9.382 -51.827 1.00 91.31 278 LYS A C 1
ATOM 2266 O O . LYS A 1 278 ? 41.832 -8.570 -52.750 1.00 91.31 278 LYS A O 1
ATOM 2271 N N . PRO A 1 279 ? 41.047 -9.326 -50.766 1.00 92.06 279 PRO A N 1
ATOM 2272 C CA . PRO A 1 279 ? 40.127 -8.218 -50.566 1.00 92.06 279 PRO A CA 1
ATOM 2273 C C . PRO A 1 279 ? 40.880 -6.946 -50.157 1.00 92.06 279 PRO A C 1
ATOM 2275 O O . PRO A 1 279 ? 42.001 -6.999 -49.629 1.00 92.06 279 PRO A O 1
ATOM 2278 N N . ILE A 1 280 ? 40.221 -5.807 -50.355 1.00 92.69 280 ILE A N 1
ATOM 2279 C CA . ILE A 1 280 ? 40.609 -4.546 -49.729 1.00 92.69 280 ILE A CA 1
ATOM 2280 C C . ILE A 1 280 ? 40.169 -4.621 -48.272 1.00 92.69 280 ILE A C 1
ATOM 2282 O O . ILE A 1 280 ? 39.018 -4.938 -47.985 1.00 92.69 280 ILE A O 1
ATOM 2286 N N . THR A 1 281 ? 41.078 -4.335 -47.349 1.00 95.56 281 THR A N 1
ATOM 2287 C CA . THR A 1 281 ? 40.780 -4.330 -45.913 1.00 95.56 281 THR A CA 1
ATOM 2288 C C . THR A 1 281 ? 41.420 -3.125 -45.270 1.00 95.56 281 THR A C 1
ATOM 2290 O O . THR A 1 281 ? 42.529 -2.748 -45.654 1.00 95.56 281 THR A O 1
ATOM 2293 N N . GLY A 1 282 ? 40.794 -2.563 -44.253 1.00 96.06 282 GLY A N 1
ATOM 2294 C CA . GLY A 1 282 ? 41.428 -1.511 -43.485 1.00 96.06 282 GLY A CA 1
ATOM 2295 C C . GLY A 1 282 ? 40.710 -1.194 -42.194 1.00 96.06 282 GLY A C 1
ATOM 2296 O O . GLY A 1 282 ? 39.617 -1.688 -41.937 1.00 96.06 282 GLY A O 1
ATOM 2297 N N . GLY A 1 283 ? 41.365 -0.362 -41.400 1.00 96.81 283 GLY A N 1
ATOM 2298 C CA . GLY A 1 283 ? 40.880 0.108 -40.116 1.00 96.81 283 GLY A CA 1
ATOM 2299 C C . GLY A 1 283 ? 41.261 1.566 -39.911 1.00 96.81 283 GLY A C 1
ATOM 2300 O O . GLY A 1 283 ? 42.309 1.998 -40.401 1.00 96.81 283 GLY A O 1
ATOM 2301 N N . ILE A 1 284 ? 40.418 2.319 -39.216 1.00 96.88 284 ILE A N 1
ATOM 2302 C CA . ILE A 1 284 ? 40.706 3.668 -38.730 1.00 96.88 284 ILE A CA 1
ATOM 2303 C C . ILE A 1 284 ? 40.254 3.749 -37.274 1.00 96.88 284 ILE A C 1
ATOM 2305 O O . ILE A 1 284 ? 39.075 3.556 -36.986 1.00 96.88 284 ILE A O 1
ATOM 2309 N N . ASP A 1 285 ? 41.184 4.093 -36.392 1.00 96.19 285 ASP A N 1
ATOM 2310 C CA . ASP A 1 285 ? 40.948 4.465 -35.003 1.00 96.19 285 ASP A CA 1
ATOM 2311 C C . ASP A 1 285 ? 41.101 5.985 -34.870 1.00 96.19 285 ASP A C 1
ATOM 2313 O O . ASP A 1 285 ? 42.102 6.573 -35.290 1.00 96.19 285 ASP A O 1
ATOM 2317 N N . LEU A 1 286 ? 40.098 6.644 -34.299 1.00 94.81 286 LEU A N 1
ATOM 2318 C CA . LEU A 1 286 ? 40.045 8.093 -34.154 1.00 94.81 286 LEU A CA 1
ATOM 2319 C C . LEU A 1 286 ? 39.579 8.471 -32.745 1.00 94.81 286 LEU A C 1
ATOM 2321 O O . LEU A 1 286 ? 38.466 8.171 -32.329 1.00 94.81 286 LEU A O 1
ATOM 2325 N N . LEU A 1 287 ? 40.428 9.193 -32.020 1.00 93.06 287 LEU A N 1
ATOM 2326 C CA . LEU A 1 287 ? 40.085 9.908 -30.798 1.00 93.06 287 LEU A CA 1
ATOM 2327 C C . LEU A 1 287 ? 39.940 11.388 -31.147 1.00 93.06 287 LEU A C 1
ATOM 2329 O O . LEU A 1 287 ? 40.862 11.974 -31.715 1.00 93.06 287 LEU A O 1
ATOM 2333 N N . ARG A 1 288 ? 38.820 12.024 -30.797 1.00 91.62 288 ARG A N 1
ATOM 2334 C CA . ARG A 1 288 ? 38.648 13.480 -30.949 1.00 91.62 288 ARG A CA 1
ATOM 2335 C C . ARG A 1 288 ? 37.807 14.059 -29.828 1.00 91.62 288 ARG A C 1
ATOM 2337 O O . ARG A 1 288 ? 36.664 13.665 -29.639 1.00 91.62 288 ARG A O 1
ATOM 2344 N N . GLY A 1 289 ? 38.350 15.014 -29.077 1.00 84.81 289 GLY A N 1
ATOM 2345 C CA . GLY A 1 289 ? 37.581 15.743 -28.062 1.00 84.81 289 GLY A CA 1
ATOM 2346 C C . GLY A 1 289 ? 36.960 14.858 -26.969 1.00 84.81 289 GLY A C 1
ATOM 2347 O O . GLY A 1 289 ? 35.998 15.280 -26.338 1.00 84.81 289 GLY A O 1
ATOM 2348 N N . GLY A 1 290 ? 37.501 13.655 -26.738 1.00 84.75 290 GLY A N 1
ATOM 2349 C CA . GLY A 1 290 ? 36.961 12.669 -25.792 1.00 84.75 290 GLY A CA 1
ATOM 2350 C C . GLY A 1 290 ? 35.999 11.631 -26.387 1.00 84.75 290 GLY A C 1
ATOM 2351 O O . GLY A 1 290 ? 35.520 10.789 -25.631 1.00 84.75 290 GLY A O 1
ATOM 2352 N N . TYR A 1 291 ? 35.745 11.672 -27.700 1.00 90.81 291 TYR A N 1
ATOM 2353 C CA . TYR A 1 291 ? 35.007 10.651 -28.454 1.00 90.81 291 TYR A CA 1
ATOM 2354 C C . TYR A 1 291 ? 35.968 9.661 -29.091 1.00 90.81 291 TYR A C 1
ATOM 2356 O O . TYR A 1 291 ? 36.970 10.088 -29.670 1.00 90.81 291 TYR A O 1
ATOM 2364 N N . THR A 1 292 ? 35.631 8.376 -29.027 1.00 92.38 292 THR A N 1
ATOM 2365 C CA . THR A 1 292 ? 36.410 7.303 -29.652 1.00 92.38 292 THR A CA 1
ATOM 2366 C C . THR A 1 292 ? 35.601 6.679 -30.777 1.00 92.38 292 THR A C 1
ATOM 2368 O O . THR A 1 292 ? 34.460 6.271 -30.566 1.00 92.38 292 THR A O 1
ATOM 2371 N N . GLU A 1 293 ? 36.210 6.591 -31.952 1.00 95.31 293 GLU A N 1
ATOM 2372 C CA . GLU A 1 293 ? 35.674 5.994 -33.171 1.00 95.31 293 GLU A CA 1
ATOM 2373 C C . GLU A 1 293 ? 36.616 4.908 -33.641 1.00 95.31 293 GLU A C 1
ATOM 2375 O O . GLU A 1 293 ? 37.825 5.112 -33.707 1.00 95.31 293 GLU A O 1
ATOM 2380 N N . LYS A 1 294 ? 36.042 3.780 -34.021 1.00 96.31 294 LYS A N 1
ATOM 2381 C CA . LYS A 1 294 ? 36.732 2.720 -34.725 1.00 96.31 294 LYS A CA 1
ATOM 2382 C C . LYS A 1 294 ? 35.906 2.325 -35.931 1.00 96.31 294 LYS A C 1
ATOM 2384 O O . LYS A 1 294 ? 34.708 2.086 -35.799 1.00 96.31 294 LYS A O 1
ATOM 2389 N N . LEU A 1 295 ? 36.537 2.268 -37.093 1.00 95.69 295 LEU A N 1
ATOM 2390 C CA . LEU A 1 295 ? 35.938 1.785 -38.326 1.00 95.69 295 LEU A CA 1
ATOM 2391 C C . LEU A 1 295 ? 36.837 0.705 -38.902 1.00 95.69 295 LEU A C 1
ATOM 2393 O O . LEU A 1 295 ? 37.955 1.008 -39.296 1.00 95.69 295 LEU A O 1
ATOM 2397 N N . ASP A 1 296 ? 36.338 -0.518 -38.995 1.00 96.56 296 ASP A N 1
ATOM 2398 C CA . ASP A 1 296 ? 36.964 -1.607 -39.737 1.00 96.56 296 ASP A CA 1
ATOM 2399 C C . ASP A 1 296 ? 36.155 -1.836 -41.015 1.00 96.56 296 ASP A C 1
ATOM 2401 O O . ASP A 1 296 ? 3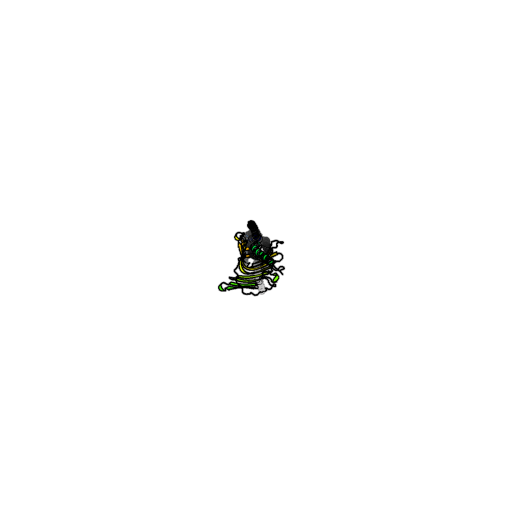4.926 -1.890 -40.968 1.00 96.56 296 ASP A O 1
ATOM 2405 N N . PHE A 1 297 ? 36.812 -1.964 -42.165 1.00 93.06 297 PHE A N 1
ATOM 2406 C CA . PHE A 1 297 ? 36.131 -2.213 -43.432 1.00 93.06 297 PHE A CA 1
ATOM 2407 C C . PHE A 1 297 ? 36.789 -3.322 -44.247 1.00 93.06 297 PHE A C 1
ATOM 2409 O O . PHE A 1 297 ? 38.011 -3.498 -44.255 1.00 93.06 297 PHE A O 1
ATOM 2416 N N . LEU A 1 298 ? 35.949 -4.028 -44.992 1.00 93.06 298 LEU A N 1
ATOM 2417 C CA . LEU A 1 298 ? 36.304 -5.042 -45.967 1.00 93.06 298 LEU A CA 1
ATOM 2418 C C . LEU A 1 298 ? 35.525 -4.783 -47.257 1.00 93.06 298 LEU A C 1
ATOM 2420 O O . LEU A 1 298 ? 34.312 -4.587 -47.235 1.00 93.06 298 LEU A O 1
ATOM 2424 N N . GLY A 1 299 ? 36.238 -4.795 -48.380 1.00 90.69 299 GLY A N 1
ATOM 2425 C CA . GLY A 1 299 ? 35.693 -4.764 -49.734 1.00 90.69 299 GLY A CA 1
ATOM 2426 C C . GLY A 1 299 ? 36.231 -5.942 -50.544 1.00 90.69 299 GLY A C 1
ATOM 2427 O O . GLY A 1 299 ? 37.401 -5.948 -50.937 1.00 90.69 299 GLY A O 1
ATOM 2428 N N . ASP A 1 300 ? 35.393 -6.945 -50.792 1.00 90.50 300 ASP A N 1
ATOM 2429 C CA . ASP A 1 300 ? 35.703 -8.116 -51.613 1.00 90.50 300 ASP A CA 1
ATOM 2430 C C . ASP A 1 300 ? 35.040 -7.986 -52.991 1.00 90.50 300 ASP A C 1
ATOM 2432 O O . ASP A 1 300 ? 33.910 -8.419 -53.217 1.00 90.50 300 ASP A O 1
ATOM 2436 N N . PHE A 1 301 ? 35.762 -7.357 -53.920 1.00 86.31 301 PHE A N 1
ATOM 2437 C CA . PHE A 1 301 ? 35.297 -7.082 -55.287 1.00 86.31 301 PHE A CA 1
ATOM 2438 C C . PHE A 1 301 ? 35.737 -8.139 -56.306 1.00 86.31 301 PHE A C 1
ATOM 2440 O O . PHE A 1 301 ? 35.751 -7.875 -57.509 1.00 86.31 301 PHE A O 1
ATOM 2447 N N . ARG A 1 302 ? 36.116 -9.334 -55.840 1.00 87.69 302 ARG A N 1
ATOM 2448 C CA . ARG A 1 302 ? 36.378 -10.484 -56.713 1.00 87.69 302 ARG A CA 1
ATOM 2449 C C . ARG A 1 302 ? 35.102 -10.915 -57.436 1.00 87.69 302 ARG A C 1
ATOM 2451 O O . ARG A 1 302 ? 33.983 -10.637 -56.998 1.00 87.69 302 ARG A O 1
ATOM 2458 N N . THR A 1 303 ? 35.247 -11.645 -58.536 1.00 83.38 303 THR A N 1
ATOM 2459 C CA . THR A 1 303 ? 34.104 -12.208 -59.270 1.00 83.38 303 THR A CA 1
ATOM 2460 C C . THR A 1 303 ? 33.305 -13.193 -58.401 1.00 83.38 303 THR A C 1
ATOM 2462 O O . THR A 1 303 ? 32.089 -13.287 -58.552 1.00 83.38 303 THR A O 1
ATOM 2465 N N . ASN A 1 304 ? 33.960 -13.897 -57.469 1.00 83.00 304 ASN A N 1
ATOM 2466 C CA . ASN A 1 304 ? 33.311 -14.805 -56.520 1.00 83.00 304 ASN A CA 1
ATOM 2467 C C . ASN A 1 304 ? 33.819 -14.560 -55.083 1.00 83.00 304 ASN A C 1
ATOM 2469 O O . ASN A 1 304 ? 34.749 -15.242 -54.639 1.00 83.00 304 ASN A O 1
ATOM 2473 N N . PRO A 1 305 ? 33.258 -13.573 -54.362 1.00 85.38 305 PRO A N 1
ATOM 2474 C CA . PRO A 1 305 ? 33.671 -13.255 -52.999 1.00 85.38 305 PRO A CA 1
ATOM 2475 C C . PRO A 1 305 ? 33.363 -14.415 -52.042 1.00 85.38 305 PRO A C 1
ATOM 2477 O O . PRO A 1 305 ? 32.370 -15.132 -52.197 1.00 85.38 305 PRO A O 1
ATOM 2480 N N . LYS A 1 306 ? 34.210 -14.605 -51.021 1.00 82.31 306 LYS A N 1
ATOM 2481 C CA . LYS A 1 306 ? 34.057 -15.708 -50.042 1.00 82.31 306 LYS A CA 1
ATOM 2482 C C . LYS A 1 306 ? 32.996 -15.424 -48.966 1.00 82.31 306 LYS A C 1
ATOM 2484 O O . LYS A 1 306 ? 32.608 -16.342 -48.250 1.00 82.31 306 LYS A O 1
ATOM 2489 N N . GLY A 1 307 ? 32.531 -14.180 -48.860 1.00 86.19 307 GLY A N 1
ATOM 2490 C CA . GLY A 1 307 ? 31.544 -13.717 -47.883 1.00 86.19 307 GLY A CA 1
ATOM 2491 C C . GLY A 1 307 ? 30.813 -12.470 -48.380 1.00 86.19 307 GLY A C 1
ATOM 2492 O O . GLY A 1 307 ? 30.476 -12.384 -49.563 1.00 86.19 307 GLY A O 1
ATOM 2493 N N . ASN A 1 308 ? 30.579 -11.510 -47.482 1.00 88.69 308 ASN A N 1
ATOM 2494 C CA . ASN A 1 308 ? 30.038 -10.201 -47.843 1.00 88.69 308 ASN A CA 1
ATOM 2495 C C . ASN A 1 308 ? 30.986 -9.482 -48.819 1.00 88.69 308 ASN A C 1
ATOM 2497 O O . ASN A 1 308 ? 32.206 -9.518 -48.656 1.00 88.69 308 ASN A O 1
ATOM 2501 N N . MET A 1 309 ? 30.419 -8.829 -49.833 1.00 87.81 309 MET A N 1
ATOM 2502 C CA . MET A 1 309 ? 31.162 -7.972 -50.763 1.00 87.81 309 MET A CA 1
ATOM 2503 C C . MET A 1 309 ? 31.640 -6.699 -50.074 1.00 87.81 309 MET A C 1
ATOM 2505 O O . MET A 1 309 ? 32.730 -6.214 -50.357 1.00 87.81 309 MET A O 1
ATOM 2509 N N . VAL A 1 310 ? 30.818 -6.154 -49.179 1.00 89.06 310 VAL A N 1
ATOM 2510 C CA . VAL A 1 310 ? 31.171 -5.028 -48.316 1.00 89.06 310 VAL A CA 1
ATOM 2511 C C . VAL A 1 310 ? 30.804 -5.403 -46.893 1.00 89.06 310 VAL A C 1
ATOM 2513 O O . VAL A 1 310 ? 29.697 -5.883 -46.663 1.00 89.06 310 VAL A O 1
ATOM 2516 N N . ASP A 1 311 ? 31.714 -5.172 -45.957 1.00 92.44 311 ASP A N 1
ATOM 2517 C CA . ASP A 1 311 ? 31.477 -5.325 -44.523 1.00 92.44 311 ASP A CA 1
ATOM 2518 C C . ASP A 1 311 ? 32.157 -4.163 -43.799 1.00 92.44 311 ASP A C 1
ATOM 2520 O O . ASP A 1 311 ? 33.360 -3.953 -43.960 1.00 92.44 311 ASP A O 1
ATOM 2524 N N . VAL A 1 312 ? 31.389 -3.359 -43.070 1.00 93.00 312 VAL A N 1
ATOM 2525 C CA . VAL A 1 312 ? 31.884 -2.185 -42.347 1.00 93.00 312 VAL A CA 1
ATOM 2526 C C . VAL A 1 312 ? 31.412 -2.266 -40.908 1.00 93.00 312 VAL A C 1
ATOM 2528 O O . VAL A 1 312 ? 30.218 -2.184 -40.633 1.00 93.00 312 VAL A O 1
ATOM 2531 N N . ASN A 1 313 ? 32.361 -2.380 -39.987 1.00 96.12 313 ASN A N 1
ATOM 2532 C CA . ASN A 1 313 ? 32.119 -2.379 -38.554 1.00 96.12 313 ASN A CA 1
ATOM 2533 C C . ASN A 1 313 ? 32.504 -1.018 -37.995 1.00 96.12 313 ASN A C 1
ATOM 2535 O O . ASN A 1 313 ? 33.645 -0.585 -38.125 1.00 96.12 313 ASN A O 1
ATOM 2539 N N . PHE A 1 314 ? 31.553 -0.347 -37.366 1.00 94.69 314 PHE A N 1
ATOM 2540 C CA . PHE A 1 314 ? 31.748 0.930 -36.709 1.00 94.69 314 PHE A CA 1
ATOM 2541 C C . PHE A 1 314 ? 31.505 0.777 -35.210 1.00 94.69 314 PHE A C 1
ATOM 2543 O O . PHE A 1 314 ? 30.476 0.254 -34.792 1.00 94.69 314 PHE A O 1
ATOM 2550 N N . THR A 1 315 ? 32.433 1.264 -34.394 1.00 96.50 315 THR A N 1
ATOM 2551 C CA . THR A 1 315 ? 32.230 1.461 -32.960 1.00 96.50 315 THR A CA 1
ATOM 2552 C C . THR A 1 315 ? 32.457 2.924 -32.629 1.00 96.50 315 THR A C 1
ATOM 2554 O O . THR A 1 315 ? 33.507 3.476 -32.936 1.00 96.50 315 THR A O 1
ATOM 2557 N N . GLY A 1 316 ? 31.480 3.548 -31.989 1.00 94.50 316 GLY A N 1
ATOM 2558 C CA . GLY A 1 316 ? 31.561 4.907 -31.482 1.00 94.50 316 GLY A CA 1
ATOM 2559 C C . GLY A 1 316 ? 31.259 4.927 -29.990 1.00 94.50 316 GLY A C 1
ATOM 2560 O O . GLY A 1 316 ? 30.348 4.236 -29.548 1.00 94.50 316 GLY A O 1
ATOM 2561 N N . MET A 1 317 ? 31.985 5.713 -29.203 1.00 93.94 317 MET A N 1
ATOM 2562 C CA . MET A 1 317 ? 31.742 5.851 -27.763 1.00 93.94 317 MET A CA 1
ATOM 2563 C C . MET A 1 317 ? 31.601 7.315 -27.350 1.00 93.94 317 MET A C 1
ATOM 2565 O O . MET A 1 317 ? 32.158 8.202 -27.996 1.00 93.94 317 MET A O 1
ATOM 2569 N N . THR A 1 318 ? 30.880 7.518 -26.240 1.00 87.19 318 THR A N 1
ATOM 2570 C CA . THR A 1 318 ? 30.722 8.777 -25.484 1.00 87.19 318 THR A CA 1
ATOM 2571 C C . THR A 1 318 ? 30.036 9.937 -26.216 1.00 87.19 318 THR A C 1
ATOM 2573 O O . THR A 1 318 ? 30.129 11.080 -25.765 1.00 87.19 318 THR A O 1
ATOM 2576 N N . TYR A 1 319 ? 29.283 9.677 -27.289 1.00 89.50 319 TYR A N 1
ATOM 2577 C CA . TYR A 1 319 ? 28.595 10.733 -28.043 1.00 89.50 319 TYR A CA 1
ATOM 2578 C C . TYR A 1 319 ? 27.451 11.356 -27.249 1.00 89.50 319 TYR A C 1
ATOM 2580 O O . TYR A 1 319 ? 26.540 10.628 -26.867 1.00 89.50 319 TYR A O 1
ATOM 2588 N N . PRO A 1 320 ? 27.391 12.684 -27.060 1.00 90.69 320 PRO A N 1
ATOM 2589 C CA . PRO A 1 320 ? 26.161 13.301 -26.597 1.00 90.69 320 PRO A CA 1
ATOM 2590 C C . PRO A 1 320 ? 25.079 13.052 -27.647 1.00 90.69 320 PRO A C 1
ATOM 2592 O O . PRO A 1 320 ? 25.216 13.450 -28.806 1.00 90.69 320 PRO A O 1
ATOM 2595 N N . MET A 1 321 ? 24.008 12.383 -27.244 1.00 90.69 321 MET A N 1
ATOM 2596 C CA . MET A 1 321 ? 22.906 12.062 -28.129 1.00 90.69 321 MET A CA 1
ATOM 2597 C C . MET A 1 321 ? 21.584 12.415 -27.469 1.00 90.69 321 MET A C 1
ATOM 2599 O O . MET A 1 321 ? 21.353 12.147 -26.293 1.00 90.69 321 MET A O 1
ATOM 2603 N N . LYS A 1 322 ? 20.711 13.017 -28.273 1.00 90.44 322 LYS A N 1
ATOM 2604 C CA . LYS A 1 322 ? 19.337 13.327 -27.913 1.00 90.44 322 LYS A CA 1
ATOM 2605 C C . LYS A 1 322 ? 18.410 12.592 -28.867 1.00 90.44 322 LYS A C 1
ATOM 2607 O O . LYS A 1 322 ? 18.311 12.959 -30.040 1.00 90.44 322 LYS A O 1
ATOM 2612 N N . LEU A 1 323 ? 17.741 11.560 -28.368 1.00 88.00 323 LEU A N 1
ATOM 2613 C CA . LEU A 1 323 ? 16.670 10.873 -29.075 1.00 88.00 323 LEU A CA 1
ATOM 2614 C C . LEU A 1 323 ? 15.373 11.614 -28.803 1.00 88.00 323 LEU A C 1
ATOM 2616 O O . LEU A 1 323 ? 14.806 11.566 -27.711 1.00 88.00 323 LEU A O 1
ATOM 2620 N N . GLN A 1 324 ? 14.916 12.329 -29.821 1.00 82.62 324 GLN A N 1
ATOM 2621 C CA . GLN A 1 324 ? 13.665 13.054 -29.773 1.00 82.62 324 GLN A CA 1
ATOM 2622 C C . GLN A 1 324 ? 12.862 12.745 -31.026 1.00 82.62 324 GLN A C 1
ATOM 2624 O O . GLN A 1 324 ? 13.316 12.975 -32.150 1.00 82.62 324 GLN A O 1
ATOM 2629 N N . VAL A 1 325 ? 11.641 12.262 -30.819 1.00 72.00 325 VAL A N 1
ATOM 2630 C CA . VAL A 1 325 ? 10.670 12.102 -31.896 1.00 72.00 325 VAL A CA 1
ATOM 2631 C C . VAL A 1 325 ? 10.402 13.480 -32.534 1.00 72.00 325 VAL A C 1
ATOM 2633 O O . VAL A 1 325 ? 10.245 14.472 -31.811 1.00 72.00 325 VAL A O 1
ATOM 2636 N N . PRO A 1 326 ? 10.367 13.605 -33.874 1.00 67.94 326 PRO A N 1
ATOM 2637 C CA . PRO A 1 326 ? 10.036 14.871 -34.526 1.00 67.94 326 PRO A CA 1
ATOM 2638 C C . PRO A 1 326 ? 8.724 15.460 -33.982 1.00 67.94 326 PRO A C 1
ATOM 2640 O O . PRO A 1 326 ? 7.749 14.741 -33.805 1.00 67.94 326 PRO A O 1
ATOM 2643 N N . ASN A 1 327 ? 8.698 16.768 -33.701 1.00 66.19 327 ASN A N 1
ATOM 2644 C CA . ASN A 1 327 ? 7.566 17.469 -33.071 1.00 66.19 327 ASN A CA 1
ATOM 2645 C C . ASN A 1 327 ? 7.170 16.998 -31.652 1.00 66.19 327 ASN A C 1
ATOM 2647 O O . ASN A 1 327 ? 6.140 17.452 -31.159 1.00 66.19 327 ASN A O 1
ATOM 2651 N N . ALA A 1 328 ? 7.992 16.208 -30.942 1.00 63.69 328 ALA A N 1
ATOM 2652 C CA . ALA A 1 328 ? 7.692 15.727 -29.581 1.00 63.69 328 ALA A CA 1
ATOM 2653 C C . ALA A 1 328 ? 7.264 16.829 -28.593 1.00 63.69 328 ALA A C 1
ATOM 2655 O O . ALA A 1 328 ? 6.420 16.594 -27.741 1.00 63.69 328 ALA A O 1
ATOM 2656 N N . LYS A 1 329 ? 7.768 18.064 -28.731 1.00 64.38 329 LYS A N 1
ATOM 2657 C CA . LYS A 1 329 ? 7.356 19.197 -27.875 1.00 64.38 329 LYS A CA 1
ATOM 2658 C C . LYS A 1 329 ? 5.870 19.573 -27.996 1.00 64.38 329 LYS A C 1
ATOM 2660 O O . LYS A 1 329 ? 5.345 20.232 -27.108 1.00 64.38 329 LYS A O 1
ATOM 2665 N N . LYS A 1 330 ? 5.210 19.211 -29.101 1.00 67.12 330 LYS A N 1
ATOM 2666 C CA . LYS A 1 330 ? 3.773 19.437 -29.332 1.00 67.12 330 LYS A CA 1
ATOM 2667 C C . LYS A 1 330 ? 2.918 18.235 -28.914 1.00 67.12 330 LYS A C 1
ATOM 2669 O O . LYS A 1 330 ? 1.698 18.351 -28.881 1.00 67.12 330 LYS A O 1
ATOM 2674 N N . LEU A 1 331 ? 3.554 17.102 -28.614 1.00 68.88 331 LEU A N 1
ATOM 2675 C CA . LEU A 1 331 ? 2.915 15.825 -28.325 1.00 68.88 331 LEU A CA 1
ATOM 2676 C C . LEU A 1 331 ? 3.056 15.543 -26.825 1.00 68.88 331 LEU A C 1
ATOM 2678 O O . LEU A 1 331 ? 4.158 15.377 -26.300 1.00 68.88 331 LEU A O 1
ATOM 2682 N N . LYS A 1 332 ? 1.931 15.558 -26.112 1.00 77.88 332 LYS A N 1
ATOM 2683 C CA . LYS A 1 332 ? 1.900 15.338 -24.662 1.00 77.88 332 LYS A CA 1
ATOM 2684 C C . LYS A 1 332 ? 2.277 13.884 -24.335 1.00 77.88 332 LYS A C 1
ATOM 2686 O O . LYS A 1 332 ? 2.009 13.000 -25.137 1.00 77.88 332 LYS A O 1
ATOM 2691 N N . GLY A 1 333 ? 2.947 13.639 -23.205 1.00 75.19 333 GLY A N 1
ATOM 2692 C CA . GLY A 1 333 ? 3.375 12.294 -22.779 1.00 75.19 333 GLY A CA 1
ATOM 2693 C C . GLY A 1 333 ? 4.530 11.665 -23.577 1.00 75.19 333 GLY A C 1
ATOM 2694 O O . GLY A 1 333 ? 5.074 10.643 -23.159 1.00 75.19 333 GLY A O 1
ATOM 2695 N N . MET A 1 334 ? 4.960 12.285 -24.682 1.00 79.88 334 MET A N 1
ATOM 2696 C CA . MET A 1 334 ? 6.011 11.751 -25.552 1.00 79.88 334 MET A CA 1
ATOM 2697 C C . MET A 1 334 ? 7.395 11.829 -24.883 1.00 79.88 334 MET A C 1
ATOM 2699 O O . MET A 1 334 ? 7.816 12.933 -24.512 1.00 79.88 334 MET A O 1
ATOM 2703 N N . PRO A 1 335 ? 8.130 10.708 -24.757 1.00 85.00 335 PRO A N 1
ATOM 2704 C CA . PRO A 1 335 ? 9.444 10.712 -24.139 1.00 85.00 335 PRO A CA 1
ATOM 2705 C C . PRO A 1 335 ? 10.515 11.333 -25.046 1.00 85.00 335 PRO A C 1
ATOM 2707 O O . PRO A 1 335 ? 10.500 11.221 -26.272 1.00 85.00 335 PRO A O 1
ATOM 2710 N N . THR A 1 336 ? 11.479 11.987 -24.413 1.00 89.31 336 THR A N 1
ATOM 2711 C CA . THR A 1 336 ? 12.747 12.445 -24.980 1.00 89.31 336 THR A CA 1
ATOM 2712 C C . THR A 1 336 ? 13.862 11.840 -24.144 1.00 89.31 336 THR A C 1
ATOM 2714 O O . THR A 1 336 ? 13.805 11.932 -22.918 1.00 89.31 336 THR A O 1
ATOM 2717 N N . ILE A 1 337 ? 14.858 11.241 -24.797 1.00 92.44 337 ILE A N 1
ATOM 2718 C CA . ILE A 1 337 ? 16.011 10.638 -24.125 1.00 92.44 337 ILE A CA 1
ATOM 2719 C C . ILE A 1 337 ? 17.248 11.470 -24.449 1.00 92.44 337 ILE A C 1
ATOM 2721 O O . ILE A 1 337 ? 17.614 11.616 -25.613 1.00 92.44 337 ILE A O 1
ATOM 2725 N N . ASP A 1 338 ? 17.896 12.007 -23.427 1.00 94.12 338 ASP A N 1
ATOM 2726 C CA . ASP A 1 338 ? 19.200 12.660 -23.514 1.00 94.12 338 ASP A CA 1
ATOM 2727 C C . ASP A 1 338 ? 20.245 11.758 -22.845 1.00 94.12 338 ASP A C 1
ATOM 2729 O O . ASP A 1 338 ? 19.994 11.223 -21.771 1.00 94.12 338 ASP A O 1
ATOM 2733 N N . GLY A 1 339 ? 21.422 11.574 -23.441 1.00 94.31 339 GLY A N 1
ATOM 2734 C CA . GLY A 1 339 ? 22.448 10.734 -22.822 1.00 94.31 339 GLY A CA 1
ATOM 2735 C C . GLY A 1 339 ? 23.763 10.667 -23.582 1.00 94.31 339 GLY A C 1
ATOM 2736 O O . GLY A 1 339 ? 23.975 11.384 -24.565 1.00 94.31 339 GLY A O 1
ATOM 2737 N N . LYS A 1 340 ? 24.663 9.802 -23.109 1.00 93.88 340 LYS A N 1
ATOM 2738 C CA . LYS A 1 340 ? 25.923 9.489 -23.797 1.00 93.88 340 LYS A CA 1
ATOM 2739 C C . LYS A 1 340 ? 25.803 8.151 -24.514 1.00 93.88 340 LYS A C 1
ATOM 2741 O O . LYS A 1 340 ? 25.577 7.128 -23.884 1.00 93.88 340 LYS A O 1
ATOM 2746 N N . ALA A 1 341 ? 25.970 8.171 -25.827 1.00 95.06 341 ALA A N 1
ATOM 2747 C CA . ALA A 1 341 ? 25.791 7.022 -26.687 1.00 95.06 341 ALA A CA 1
ATOM 2748 C C . ALA A 1 341 ? 27.089 6.244 -26.896 1.00 95.06 341 ALA A C 1
ATOM 2750 O O . ALA A 1 341 ? 28.136 6.812 -27.231 1.00 95.06 341 ALA A O 1
ATOM 2751 N N . THR A 1 342 ? 26.968 4.929 -26.780 1.00 96.31 342 THR A N 1
ATOM 2752 C CA . THR A 1 342 ? 27.883 3.943 -27.342 1.00 96.31 342 THR A CA 1
ATOM 2753 C C . THR A 1 342 ? 27.164 3.236 -28.482 1.00 96.31 342 THR A C 1
ATOM 2755 O O . THR A 1 342 ? 26.070 2.715 -28.301 1.00 96.31 342 THR A O 1
ATOM 2758 N N . ILE A 1 343 ? 27.763 3.245 -29.666 1.00 95.19 343 ILE A N 1
ATOM 2759 C CA . ILE A 1 343 ? 27.195 2.712 -30.902 1.00 95.19 343 ILE A CA 1
ATOM 2760 C C . ILE A 1 343 ? 28.114 1.602 -31.389 1.00 95.19 343 ILE A C 1
ATOM 2762 O O . ILE A 1 343 ? 29.318 1.813 -31.517 1.00 95.19 343 ILE A O 1
ATOM 2766 N N . LYS A 1 344 ? 27.552 0.443 -31.706 1.00 96.19 344 LYS A N 1
ATOM 2767 C CA . LYS A 1 344 ? 28.224 -0.630 -32.440 1.00 96.19 344 LYS A CA 1
ATOM 2768 C C . LYS A 1 344 ? 27.361 -0.972 -33.635 1.00 96.19 344 LYS A C 1
ATOM 2770 O O . LYS A 1 344 ? 26.266 -1.483 -33.451 1.00 96.19 344 LYS A O 1
ATOM 2775 N N . ALA A 1 345 ? 27.828 -0.676 -34.836 1.00 94.12 345 ALA A N 1
ATOM 2776 C CA . ALA A 1 345 ? 27.088 -0.911 -36.064 1.00 94.12 345 ALA A CA 1
ATOM 2777 C C . ALA A 1 345 ? 27.888 -1.801 -37.014 1.00 94.12 345 ALA A C 1
ATOM 2779 O O . ALA A 1 345 ? 29.094 -1.630 -37.162 1.00 94.12 345 ALA A O 1
ATOM 2780 N N . ASN A 1 346 ? 27.203 -2.715 -37.687 1.00 93.94 346 ASN A N 1
ATOM 2781 C CA . ASN A 1 346 ? 27.709 -3.454 -38.830 1.00 93.94 346 ASN A CA 1
ATOM 2782 C C . ASN A 1 346 ? 26.855 -3.096 -40.042 1.00 93.94 346 ASN A C 1
ATOM 2784 O O . ASN A 1 346 ? 25.629 -3.132 -39.963 1.00 93.94 346 ASN A O 1
ATOM 2788 N N . ILE A 1 347 ? 27.500 -2.736 -41.144 1.00 90.12 347 ILE A N 1
ATOM 2789 C CA . ILE A 1 347 ? 26.874 -2.474 -42.435 1.00 90.12 347 ILE A CA 1
ATOM 2790 C C . ILE A 1 347 ? 27.427 -3.499 -43.414 1.00 90.12 347 ILE A C 1
ATOM 2792 O O . ILE A 1 347 ? 28.643 -3.596 -43.572 1.00 90.12 347 ILE A O 1
ATOM 2796 N N . PHE A 1 348 ? 26.552 -4.219 -44.111 1.00 89.69 348 PHE A N 1
ATOM 2797 C CA . PHE A 1 348 ? 26.972 -5.247 -45.052 1.00 89.69 348 PHE A CA 1
ATOM 2798 C C . PHE A 1 348 ? 26.241 -5.175 -46.392 1.00 89.69 348 PHE A C 1
ATOM 2800 O O . PHE A 1 348 ? 25.090 -4.739 -46.498 1.00 89.69 348 PHE A O 1
ATOM 2807 N N . TYR A 1 349 ? 26.934 -5.641 -47.426 1.00 87.31 349 TYR A N 1
ATOM 2808 C CA . TYR A 1 349 ? 26.387 -5.893 -48.750 1.00 87.31 349 TYR A CA 1
ATOM 2809 C C . TYR A 1 349 ? 26.842 -7.269 -49.224 1.00 87.31 349 TYR A C 1
ATOM 2811 O O . TYR A 1 349 ? 28.045 -7.528 -49.290 1.00 87.31 349 TYR A O 1
ATOM 2819 N N . ASP A 1 350 ? 25.901 -8.155 -49.540 1.00 86.19 350 ASP A N 1
ATOM 2820 C CA . ASP A 1 350 ? 26.203 -9.528 -49.941 1.00 86.19 350 ASP A CA 1
ATOM 2821 C C . ASP A 1 350 ? 26.138 -9.746 -51.465 1.00 86.19 350 ASP A C 1
ATOM 2823 O O . ASP A 1 350 ? 25.695 -8.902 -52.249 1.00 86.19 350 ASP A O 1
ATOM 2827 N N . LYS A 1 351 ? 26.572 -10.936 -51.892 1.00 81.00 351 LYS A N 1
ATOM 2828 C CA . LYS A 1 351 ? 26.568 -11.371 -53.299 1.00 81.00 351 LYS A CA 1
ATOM 2829 C C . LYS A 1 351 ? 25.173 -11.494 -53.930 1.00 81.00 351 LYS A C 1
ATOM 2831 O O . LYS A 1 351 ? 25.070 -11.551 -55.151 1.00 81.00 351 LYS A O 1
ATOM 2836 N N . ASN A 1 352 ? 24.116 -11.567 -53.121 1.00 81.00 352 ASN A N 1
ATOM 2837 C CA . ASN A 1 352 ? 22.726 -11.654 -53.576 1.00 81.00 352 ASN A CA 1
ATOM 2838 C C . ASN A 1 352 ? 22.097 -10.262 -53.735 1.00 81.00 352 ASN A C 1
ATOM 2840 O O . ASN A 1 352 ? 20.883 -10.131 -53.889 1.00 81.00 352 ASN A O 1
ATOM 2844 N N . GLU A 1 353 ? 22.919 -9.215 -53.692 1.00 77.69 353 GLU A N 1
ATOM 2845 C CA . GLU A 1 353 ? 22.501 -7.824 -53.671 1.00 77.69 353 GLU A CA 1
ATOM 2846 C C . GLU A 1 353 ? 21.656 -7.435 -52.448 1.00 77.69 353 GLU A C 1
ATOM 2848 O O . GLU A 1 353 ? 20.906 -6.452 -52.516 1.00 77.69 353 GLU A O 1
ATOM 2853 N N . LYS A 1 354 ? 21.779 -8.165 -51.331 1.00 83.38 354 LYS A N 1
ATOM 2854 C CA . LYS A 1 354 ? 21.159 -7.789 -50.062 1.00 83.38 354 LYS A CA 1
ATOM 2855 C C . LYS A 1 354 ? 22.049 -6.788 -49.343 1.00 83.38 354 LYS A C 1
ATOM 2857 O O . LYS A 1 354 ? 23.221 -7.040 -49.075 1.00 83.38 354 LYS A O 1
ATOM 2862 N N . PHE A 1 355 ? 21.454 -5.654 -49.019 1.00 84.00 355 PHE A N 1
ATOM 2863 C CA . PHE A 1 355 ? 22.018 -4.657 -48.133 1.00 84.00 355 PHE A CA 1
ATOM 2864 C C . PHE A 1 355 ? 21.438 -4.835 -46.729 1.00 84.00 355 PHE A C 1
ATOM 2866 O O . PHE A 1 355 ? 20.241 -5.098 -46.593 1.00 84.00 355 PHE A O 1
ATOM 2873 N N . GLY A 1 356 ? 22.244 -4.648 -45.688 1.00 86.56 356 GLY A N 1
ATOM 2874 C CA . GLY A 1 356 ? 21.727 -4.605 -44.329 1.00 86.56 356 GLY A CA 1
ATOM 2875 C C . GLY A 1 356 ? 22.602 -3.849 -43.345 1.00 86.56 356 GLY A C 1
ATOM 2876 O O . GLY A 1 356 ? 23.770 -3.543 -43.591 1.00 86.56 356 GLY A O 1
ATOM 2877 N N . THR A 1 357 ? 21.997 -3.510 -42.216 1.00 87.31 357 THR A N 1
ATOM 2878 C CA . THR A 1 357 ? 22.658 -2.910 -41.067 1.00 87.31 357 THR A CA 1
ATOM 2879 C C . THR A 1 357 ? 22.106 -3.510 -39.787 1.00 87.31 357 THR A C 1
ATOM 2881 O O . THR A 1 357 ? 20.894 -3.621 -39.627 1.00 87.31 357 THR A O 1
ATOM 2884 N N . THR A 1 358 ? 22.998 -3.855 -38.869 1.00 92.31 358 THR A N 1
ATOM 2885 C CA . THR A 1 358 ? 22.658 -4.159 -37.476 1.00 92.31 358 THR A CA 1
ATOM 2886 C C . THR A 1 358 ? 23.382 -3.168 -36.588 1.00 92.31 358 THR A C 1
ATOM 2888 O O . THR A 1 358 ? 24.590 -2.991 -36.753 1.00 92.31 358 THR A O 1
ATOM 2891 N N . ALA A 1 359 ? 22.690 -2.522 -35.658 1.00 92.88 359 ALA A N 1
ATOM 2892 C CA . ALA A 1 359 ? 23.313 -1.592 -34.732 1.00 92.88 359 ALA A CA 1
ATOM 2893 C C . ALA A 1 359 ? 22.806 -1.789 -33.306 1.00 92.88 359 ALA A C 1
ATOM 2895 O O . ALA A 1 359 ? 21.606 -1.767 -33.077 1.00 92.88 359 ALA A O 1
ATOM 2896 N N . ALA A 1 360 ? 23.732 -1.916 -32.362 1.00 95.62 360 ALA A N 1
ATOM 2897 C CA . ALA A 1 360 ? 23.465 -1.794 -30.939 1.00 95.62 360 ALA A CA 1
ATOM 2898 C C . ALA A 1 360 ? 23.807 -0.368 -30.499 1.00 95.62 360 ALA A C 1
ATOM 2900 O O . ALA A 1 360 ? 24.909 0.135 -30.758 1.00 95.62 360 ALA A O 1
ATOM 2901 N N . LEU A 1 361 ? 22.862 0.287 -29.843 1.00 95.12 361 LEU A N 1
ATOM 2902 C CA . LEU A 1 361 ? 22.983 1.637 -29.324 1.00 95.12 361 LEU A CA 1
ATOM 2903 C C . LEU A 1 361 ? 22.644 1.622 -27.835 1.00 95.12 361 LEU A C 1
ATOM 2905 O O . LEU A 1 361 ? 21.518 1.322 -27.458 1.00 95.12 361 LEU A O 1
ATOM 2909 N N . ILE A 1 362 ? 23.613 2.007 -27.014 1.00 96.38 362 ILE A N 1
ATOM 2910 C CA . ILE A 1 362 ? 23.486 2.079 -25.559 1.00 96.38 362 ILE A CA 1
ATOM 2911 C C . ILE A 1 362 ? 23.609 3.539 -25.145 1.00 96.38 362 ILE A C 1
ATOM 2913 O O . ILE A 1 362 ? 24.572 4.210 -25.525 1.00 96.38 362 ILE A O 1
ATOM 2917 N N . LEU A 1 363 ? 22.651 4.032 -24.373 1.00 96.19 363 LEU A N 1
ATOM 2918 C CA . LEU A 1 363 ? 22.681 5.347 -23.744 1.00 96.19 363 LEU A CA 1
ATOM 2919 C C . LEU A 1 363 ? 22.972 5.191 -22.252 1.00 96.19 363 LEU A C 1
ATOM 2921 O O . LEU A 1 363 ? 22.081 4.789 -21.515 1.00 96.19 363 LEU A O 1
ATOM 2925 N N . ASP A 1 364 ? 24.184 5.550 -21.820 1.00 94.50 364 ASP A N 1
ATOM 2926 C CA . ASP A 1 364 ? 24.611 5.490 -20.414 1.00 94.50 364 ASP A CA 1
ATOM 2927 C C . ASP A 1 364 ? 25.578 6.650 -20.057 1.00 94.50 364 ASP A C 1
ATOM 2929 O O . ASP A 1 364 ? 26.671 6.756 -20.632 1.00 94.50 364 ASP A O 1
ATOM 2933 N N . PRO A 1 365 ? 25.206 7.559 -19.130 1.00 94.56 365 PRO A N 1
ATOM 2934 C CA . PRO A 1 365 ? 23.891 7.658 -18.502 1.00 94.56 365 PRO A CA 1
ATOM 2935 C C . PRO A 1 365 ? 22.851 8.220 -19.482 1.00 94.56 365 PRO A C 1
ATOM 2937 O O . PRO A 1 365 ? 23.170 9.058 -20.338 1.00 94.56 365 PRO A O 1
ATOM 2940 N N . ALA A 1 366 ? 21.604 7.796 -19.313 1.00 95.38 366 ALA A N 1
ATOM 2941 C CA . ALA A 1 366 ? 20.410 8.310 -19.966 1.00 95.38 366 ALA A CA 1
ATOM 2942 C C . ALA A 1 366 ? 19.565 9.145 -18.993 1.00 95.38 366 ALA A C 1
ATOM 2944 O O . ALA A 1 366 ? 19.528 8.907 -17.789 1.00 95.38 366 ALA A O 1
ATOM 2945 N N . SER A 1 367 ? 18.860 10.129 -19.536 1.00 94.88 367 SER A N 1
ATOM 2946 C CA . SER A 1 367 ? 17.841 10.919 -18.859 1.00 94.88 367 SER A CA 1
ATOM 2947 C C . SER A 1 367 ? 16.610 10.951 -19.747 1.00 94.88 367 SER A C 1
ATOM 2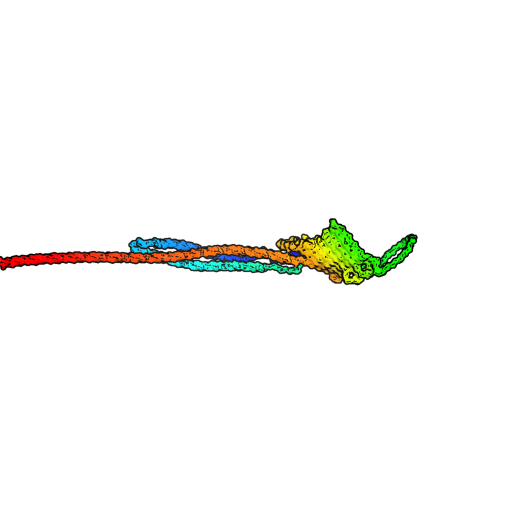949 O O . SER A 1 367 ? 16.664 11.451 -20.873 1.00 94.88 367 SER A O 1
ATOM 2951 N N . ILE A 1 368 ? 15.506 10.394 -19.249 1.00 92.75 368 ILE A N 1
ATOM 2952 C CA . ILE A 1 368 ? 14.240 10.351 -19.977 1.00 92.75 368 ILE A CA 1
ATOM 2953 C C . ILE A 1 368 ? 13.276 11.367 -19.374 1.00 92.75 368 ILE A C 1
ATOM 2955 O O . ILE A 1 368 ? 13.040 11.391 -18.169 1.00 92.75 368 ILE A O 1
ATOM 2959 N N . THR A 1 369 ? 12.702 12.211 -20.223 1.00 91.06 369 THR A N 1
ATOM 2960 C CA . THR A 1 369 ? 11.717 13.227 -19.832 1.00 91.06 369 THR A CA 1
ATOM 2961 C C . THR A 1 369 ? 10.521 13.186 -20.768 1.00 91.06 369 THR A C 1
ATOM 2963 O O . THR A 1 369 ? 10.657 12.775 -21.916 1.00 91.06 369 THR A O 1
ATOM 2966 N N . ALA A 1 370 ? 9.351 13.624 -20.310 1.00 88.19 370 ALA A N 1
ATOM 2967 C CA . ALA A 1 370 ? 8.157 13.717 -21.143 1.00 88.19 370 ALA A CA 1
ATOM 2968 C C . ALA A 1 370 ? 7.404 15.025 -20.886 1.00 88.19 370 ALA A C 1
ATOM 2970 O O . ALA A 1 370 ? 7.471 15.596 -19.799 1.00 88.19 370 ALA A O 1
ATOM 2971 N N . THR A 1 371 ? 6.675 15.500 -21.895 1.00 85.81 371 THR A N 1
ATOM 2972 C CA . THR A 1 371 ? 5.801 16.674 -21.761 1.00 85.81 371 THR A CA 1
ATOM 2973 C C . THR A 1 371 ? 4.596 16.339 -20.875 1.00 85.81 371 THR A C 1
ATOM 2975 O O . THR A 1 371 ? 3.995 15.276 -21.041 1.00 85.81 371 THR A O 1
ATOM 2978 N N . SER A 1 372 ? 4.198 17.254 -19.987 1.00 87.06 372 SER A N 1
ATOM 2979 C CA . SER A 1 372 ? 3.075 17.046 -19.065 1.00 87.06 372 SER A CA 1
ATOM 2980 C C . SER A 1 372 ? 1.721 16.835 -19.754 1.00 87.06 372 SER A C 1
ATOM 2982 O O . SER A 1 372 ? 1.445 17.370 -20.834 1.00 87.06 372 SER A O 1
ATOM 2984 N N . PHE A 1 373 ? 0.857 16.042 -19.113 1.00 84.81 373 PHE A N 1
ATOM 2985 C CA . PHE A 1 373 ? -0.508 15.754 -19.561 1.00 84.81 373 PHE A CA 1
ATOM 2986 C C . PHE A 1 373 ? -1.485 15.652 -18.384 1.00 84.81 373 PHE A C 1
ATOM 2988 O O . PHE A 1 373 ? -1.085 15.713 -17.224 1.00 84.81 373 PHE A O 1
ATOM 2995 N N . LYS A 1 374 ? -2.783 15.575 -18.697 1.00 81.94 374 LYS A N 1
ATOM 2996 C CA . LYS A 1 374 ? -3.853 15.398 -17.709 1.00 81.94 374 LYS A CA 1
ATOM 2997 C C . LYS A 1 374 ? -4.398 13.964 -17.791 1.00 81.94 374 LYS A C 1
ATOM 2999 O O . LYS A 1 374 ? -4.475 13.452 -18.907 1.00 81.94 374 LYS A O 1
ATOM 3004 N N . PRO A 1 375 ? -4.831 13.368 -16.666 1.00 81.94 375 PRO A N 1
ATOM 3005 C CA . PRO A 1 375 ? -4.780 13.906 -15.300 1.00 81.94 375 PRO A CA 1
ATOM 3006 C C . PRO A 1 375 ? -3.349 14.064 -14.758 1.00 81.94 375 PRO A C 1
ATOM 3008 O O . PRO A 1 375 ? -2.445 13.328 -15.135 1.00 81.94 375 PRO A O 1
ATOM 3011 N N . GLU A 1 376 ? -3.142 15.054 -13.888 1.00 84.12 376 GLU A N 1
ATOM 3012 C CA . GLU A 1 376 ? -1.805 15.443 -13.404 1.00 84.12 376 GLU A CA 1
ATOM 3013 C C . GLU A 1 376 ? -1.148 14.353 -12.555 1.00 84.12 376 GLU A C 1
ATOM 3015 O O . GLU A 1 376 ? 0.025 14.056 -12.750 1.00 84.12 376 GLU A O 1
ATOM 3020 N N . PHE A 1 377 ? -1.932 13.659 -11.724 1.00 80.12 377 PHE A N 1
ATOM 3021 C CA . PHE A 1 377 ? -1.431 12.542 -10.924 1.00 80.12 377 PHE A CA 1
ATOM 3022 C C . PHE A 1 377 ? -0.865 11.399 -11.789 1.00 80.12 377 PHE A C 1
ATOM 3024 O O . PHE A 1 377 ? 0.138 10.785 -11.424 1.00 80.12 377 PHE A O 1
ATOM 3031 N N . ILE A 1 378 ? -1.472 11.131 -12.956 1.00 82.50 378 ILE A N 1
ATOM 3032 C CA . ILE A 1 378 ? -0.999 10.109 -13.905 1.00 82.50 378 ILE A CA 1
ATOM 3033 C C . ILE A 1 378 ? 0.347 10.533 -14.494 1.00 82.50 378 ILE A C 1
ATOM 3035 O O . ILE A 1 378 ? 1.280 9.729 -14.570 1.00 82.50 378 ILE A O 1
ATOM 3039 N N . TYR A 1 379 ? 0.471 11.807 -14.870 1.00 87.44 379 TYR A N 1
ATOM 3040 C CA . TYR A 1 379 ? 1.731 12.353 -15.355 1.00 87.44 379 TYR A CA 1
ATOM 3041 C C . TYR A 1 379 ? 2.834 12.289 -14.289 1.00 87.44 379 TYR A C 1
ATOM 3043 O O . TYR A 1 379 ? 3.941 11.863 -14.608 1.00 87.44 379 TYR A O 1
ATOM 3051 N N . ASP A 1 380 ? 2.547 12.632 -13.034 1.00 88.38 380 ASP A N 1
ATOM 3052 C CA . ASP A 1 380 ? 3.541 12.601 -11.954 1.00 88.38 380 ASP A CA 1
ATOM 3053 C C . ASP A 1 380 ? 4.058 11.183 -11.673 1.00 88.38 380 ASP A C 1
ATOM 3055 O O . ASP A 1 380 ? 5.241 10.985 -11.379 1.00 88.38 380 ASP A O 1
ATOM 3059 N N . LEU A 1 381 ? 3.193 10.170 -11.777 1.00 87.38 381 LEU A N 1
ATOM 3060 C CA . LEU A 1 381 ? 3.594 8.762 -11.698 1.00 87.38 381 LEU A CA 1
ATOM 3061 C C . LEU A 1 381 ? 4.518 8.390 -12.859 1.00 87.38 381 LEU A C 1
ATOM 3063 O O . LEU A 1 381 ? 5.600 7.845 -12.640 1.00 87.38 381 LEU A O 1
ATOM 3067 N N . TYR A 1 382 ? 4.118 8.728 -14.083 1.00 88.38 382 TYR A N 1
ATOM 3068 C CA . TYR A 1 382 ? 4.898 8.445 -15.283 1.00 88.38 382 TYR A CA 1
ATOM 3069 C C . TYR A 1 382 ? 6.264 9.147 -15.268 1.00 88.38 382 TYR A C 1
ATOM 3071 O O . TYR A 1 382 ? 7.288 8.503 -15.488 1.00 88.38 382 TYR A O 1
ATOM 3079 N N . ALA A 1 383 ? 6.312 10.435 -14.925 1.00 91.50 383 ALA A N 1
ATOM 3080 C CA . ALA A 1 383 ? 7.547 11.209 -14.831 1.00 91.50 383 ALA A CA 1
ATOM 3081 C C . ALA A 1 383 ? 8.514 10.629 -13.787 1.00 91.50 383 ALA A C 1
ATOM 3083 O O . ALA A 1 383 ? 9.716 10.545 -14.044 1.00 91.50 383 ALA A O 1
ATOM 3084 N N . ARG A 1 384 ? 8.000 10.166 -12.637 1.00 92.12 384 ARG A N 1
ATOM 3085 C CA . ARG A 1 384 ? 8.812 9.464 -11.631 1.00 92.12 384 ARG A CA 1
ATOM 3086 C C . ARG A 1 384 ? 9.394 8.165 -12.167 1.00 92.12 384 ARG A C 1
ATOM 3088 O O . ARG A 1 384 ? 10.561 7.897 -11.911 1.00 92.12 384 ARG A O 1
ATOM 3095 N N . VAL A 1 385 ? 8.619 7.384 -12.920 1.00 92.62 385 VAL A N 1
ATOM 3096 C CA . VAL A 1 385 ? 9.118 6.154 -13.553 1.00 92.62 385 VAL A CA 1
ATOM 3097 C C . VAL A 1 385 ? 10.233 6.464 -14.545 1.00 92.62 385 VAL A C 1
ATOM 3099 O O . VAL A 1 385 ? 11.311 5.881 -14.433 1.00 92.62 385 VAL A O 1
ATOM 3102 N N . LEU A 1 386 ? 10.021 7.418 -15.457 1.00 92.38 386 LEU A N 1
ATOM 3103 C CA . LEU A 1 386 ? 11.036 7.824 -16.434 1.00 92.38 386 LEU A CA 1
ATOM 3104 C C . LEU A 1 386 ? 12.340 8.275 -15.763 1.00 92.38 386 LEU A C 1
ATOM 3106 O O . LEU A 1 386 ? 13.419 7.913 -16.221 1.00 92.38 386 LEU A O 1
ATOM 3110 N N . ALA A 1 387 ? 12.243 9.003 -14.648 1.00 92.88 387 ALA A N 1
ATOM 3111 C CA . ALA A 1 387 ? 13.399 9.491 -13.897 1.00 92.88 387 ALA A CA 1
ATOM 3112 C C . ALA A 1 387 ? 14.237 8.382 -13.233 1.00 92.88 387 ALA A C 1
ATOM 3114 O O . ALA A 1 387 ? 15.358 8.652 -12.807 1.00 92.88 387 ALA A O 1
ATOM 3115 N N . THR A 1 388 ? 13.720 7.153 -13.121 1.00 92.19 388 THR A N 1
ATOM 3116 C CA . THR A 1 388 ? 14.488 6.005 -12.599 1.00 92.19 388 THR A CA 1
ATOM 3117 C C . THR A 1 388 ? 15.303 5.274 -13.665 1.00 92.19 388 THR A C 1
ATOM 3119 O O . THR A 1 388 ? 16.138 4.437 -13.317 1.00 92.19 388 THR A O 1
ATOM 3122 N N . ILE A 1 389 ? 15.065 5.566 -14.946 1.00 93.31 389 ILE A N 1
ATOM 3123 C CA . ILE A 1 389 ? 15.708 4.889 -16.072 1.00 93.31 389 ILE A CA 1
ATOM 3124 C C . ILE A 1 389 ? 16.984 5.645 -16.436 1.00 93.31 389 ILE A C 1
ATOM 3126 O O . ILE A 1 389 ? 16.932 6.729 -17.015 1.00 93.31 389 ILE A O 1
ATOM 3130 N N . ASN A 1 390 ? 18.125 5.042 -16.104 1.00 94.50 390 ASN A N 1
ATOM 3131 C CA . ASN A 1 390 ? 19.451 5.639 -16.293 1.00 94.50 390 ASN A CA 1
ATOM 3132 C C . ASN A 1 390 ? 20.232 5.022 -17.456 1.00 94.50 390 ASN A C 1
ATOM 3134 O O . ASN A 1 390 ? 21.296 5.523 -17.798 1.00 94.50 390 ASN A O 1
ATOM 3138 N N . GLU A 1 391 ? 19.723 3.946 -18.046 1.00 95.00 391 GLU A N 1
ATOM 3139 C CA . GLU A 1 391 ? 20.357 3.234 -19.150 1.00 95.00 391 GLU A CA 1
ATOM 3140 C C . GLU A 1 391 ? 19.277 2.794 -20.132 1.00 95.00 391 GLU A C 1
ATOM 3142 O O . GLU A 1 391 ? 18.221 2.301 -19.721 1.00 95.00 391 GLU A O 1
ATOM 3147 N N . VAL A 1 392 ? 19.515 3.000 -21.426 1.00 95.06 392 VAL A N 1
ATOM 3148 C CA . VAL A 1 392 ? 18.591 2.569 -22.480 1.00 95.06 392 VAL A CA 1
ATOM 3149 C C . VAL A 1 392 ? 19.361 1.891 -23.596 1.00 95.06 392 VAL A C 1
ATOM 3151 O O . VAL A 1 392 ? 20.270 2.490 -24.171 1.00 95.06 392 VAL A O 1
ATOM 3154 N N . ASP A 1 393 ? 18.907 0.692 -23.946 1.00 94.69 393 ASP A N 1
ATOM 3155 C CA . ASP A 1 393 ? 19.469 -0.104 -25.030 1.00 94.69 393 ASP A CA 1
ATOM 3156 C C . ASP A 1 393 ? 18.506 -0.144 -26.207 1.00 94.69 393 ASP A C 1
ATOM 3158 O O . ASP A 1 393 ? 17.291 -0.298 -26.026 1.00 94.69 393 ASP A O 1
ATOM 3162 N N . PHE A 1 394 ? 19.062 -0.031 -27.407 1.00 93.38 394 PHE A N 1
ATOM 3163 C CA . PHE A 1 394 ? 18.374 -0.222 -28.672 1.00 93.38 394 PHE A CA 1
ATOM 3164 C C . PHE A 1 394 ? 19.166 -1.195 -29.539 1.00 93.38 394 PHE A C 1
ATOM 3166 O O . PHE A 1 394 ? 20.327 -0.930 -29.856 1.00 93.38 394 PHE A O 1
ATOM 3173 N N . ASP A 1 395 ? 18.508 -2.256 -29.985 1.00 93.62 395 ASP A N 1
ATOM 3174 C CA . ASP A 1 395 ? 18.998 -3.148 -31.027 1.00 93.62 395 ASP A CA 1
ATOM 3175 C C . ASP A 1 395 ? 18.210 -2.872 -32.306 1.00 93.62 395 ASP A C 1
ATOM 3177 O O . ASP A 1 395 ? 16.987 -2.986 -32.353 1.00 93.62 395 ASP A O 1
ATOM 3181 N N . ILE A 1 396 ? 18.920 -2.430 -33.339 1.00 90.81 396 ILE A N 1
ATOM 3182 C CA . ILE A 1 396 ? 18.351 -1.898 -34.575 1.00 90.81 396 ILE A CA 1
ATOM 3183 C C . ILE A 1 396 ? 18.743 -2.821 -35.723 1.00 90.81 396 ILE A C 1
ATOM 3185 O O . ILE A 1 396 ? 19.929 -2.979 -36.024 1.00 90.81 396 ILE A O 1
ATOM 3189 N N . GLY A 1 397 ? 17.749 -3.378 -36.405 1.00 89.06 397 GLY A N 1
ATOM 3190 C CA . GLY A 1 397 ? 17.904 -4.154 -37.628 1.00 89.06 397 GLY A CA 1
ATOM 3191 C C . GLY A 1 397 ? 17.347 -3.404 -38.834 1.00 89.06 397 GLY A C 1
ATOM 3192 O O . GLY A 1 397 ? 16.252 -2.850 -38.795 1.00 89.06 397 GLY A O 1
ATOM 3193 N N . PHE A 1 398 ? 18.091 -3.393 -39.935 1.00 84.31 398 PHE A N 1
ATOM 3194 C CA . PHE A 1 398 ? 17.616 -2.902 -41.222 1.00 84.31 398 PHE A CA 1
ATOM 3195 C C . PHE A 1 398 ? 18.109 -3.806 -42.341 1.00 84.31 398 PHE A C 1
ATOM 3197 O O . PHE A 1 398 ? 19.296 -4.123 -42.405 1.00 84.31 398 PHE A O 1
ATOM 3204 N N . ALA A 1 399 ? 17.234 -4.177 -43.268 1.00 83.69 399 ALA A N 1
ATOM 3205 C CA . ALA A 1 399 ? 17.625 -4.912 -44.460 1.00 83.69 399 ALA A CA 1
ATOM 3206 C C . ALA A 1 399 ? 16.855 -4.436 -45.691 1.00 83.69 399 ALA A C 1
ATOM 3208 O O . ALA A 1 399 ? 15.698 -4.028 -45.627 1.00 83.69 399 ALA A O 1
ATOM 3209 N N . TYR A 1 400 ? 17.511 -4.500 -46.844 1.00 77.19 400 TYR A N 1
ATOM 3210 C CA . TYR A 1 400 ? 16.905 -4.222 -48.134 1.00 77.19 400 TYR A CA 1
ATOM 3211 C C . TYR A 1 400 ? 17.439 -5.194 -49.182 1.00 77.19 400 TYR A C 1
ATOM 3213 O O . TYR A 1 400 ? 18.647 -5.295 -49.399 1.00 77.19 400 TYR A O 1
ATOM 3221 N N . SER A 1 401 ? 16.533 -5.861 -49.891 1.00 72.38 401 SER A N 1
ATOM 3222 C CA . SER A 1 401 ? 16.852 -6.587 -51.120 1.00 72.38 401 SER A CA 1
ATOM 3223 C C . SER A 1 401 ? 15.849 -6.216 -52.216 1.00 72.38 401 SER A C 1
ATOM 3225 O O . SER A 1 401 ? 14.733 -5.758 -51.950 1.00 72.38 401 SER A O 1
ATOM 3227 N N . LYS A 1 402 ? 16.229 -6.406 -53.487 1.00 65.06 402 LYS A N 1
ATOM 3228 C CA . LYS A 1 402 ? 15.312 -6.177 -54.620 1.00 65.06 402 LYS A CA 1
ATOM 3229 C C . LYS A 1 402 ? 14.090 -7.110 -54.593 1.00 65.06 402 LYS A C 1
ATOM 3231 O O . LYS A 1 402 ? 13.095 -6.789 -55.238 1.00 65.06 402 LYS A O 1
ATOM 3236 N N . GLN A 1 403 ? 14.179 -8.243 -53.890 1.00 61.25 403 GLN A N 1
ATOM 3237 C CA . GLN A 1 403 ? 13.148 -9.283 -53.826 1.00 61.25 403 GLN A CA 1
ATOM 3238 C C . GLN A 1 403 ? 12.267 -9.157 -52.568 1.00 61.25 403 GLN A C 1
ATOM 3240 O O . GLN A 1 403 ? 11.044 -9.192 -52.689 1.00 61.25 403 GLN A O 1
ATOM 3245 N N . ASP A 1 404 ? 12.864 -8.916 -51.397 1.00 57.44 404 ASP A N 1
ATOM 3246 C CA . ASP 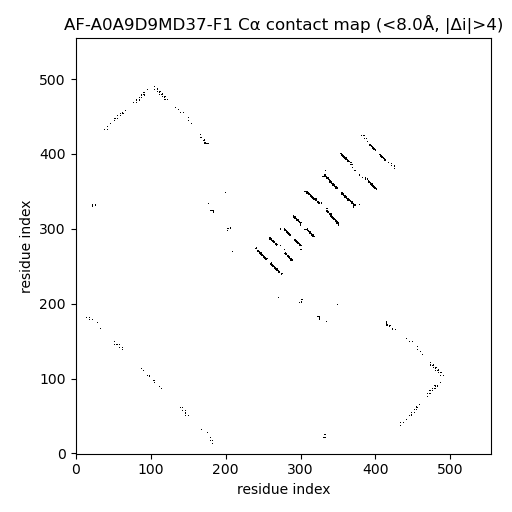A 1 404 ? 12.198 -8.987 -50.082 1.00 57.44 404 ASP A CA 1
ATOM 3247 C C . ASP A 1 404 ? 11.673 -7.635 -49.572 1.00 57.44 404 ASP A C 1
ATOM 3249 O O . ASP A 1 404 ? 11.035 -7.570 -48.524 1.00 57.44 404 ASP A O 1
ATOM 3253 N N . LYS A 1 405 ? 11.877 -6.552 -50.337 1.00 65.69 405 LYS A N 1
ATOM 3254 C CA . LYS A 1 405 ? 11.559 -5.165 -49.943 1.00 65.69 405 LYS A CA 1
ATOM 3255 C C . LYS A 1 405 ? 12.378 -4.727 -48.710 1.00 65.69 405 LYS A C 1
ATOM 3257 O O . LYS A 1 405 ? 13.429 -5.290 -48.422 1.00 65.69 405 LYS A O 1
ATOM 3262 N N . LEU A 1 406 ? 11.981 -3.607 -48.104 1.00 68.75 406 LEU A N 1
ATOM 3263 C CA . LEU A 1 406 ? 12.643 -2.985 -46.955 1.00 68.75 406 LEU A CA 1
ATOM 3264 C C . LEU A 1 406 ? 12.092 -3.591 -45.662 1.00 68.75 406 LEU A C 1
ATOM 3266 O O . LEU A 1 406 ? 10.875 -3.603 -45.483 1.00 68.75 406 LEU A O 1
ATOM 3270 N N . ASP A 1 407 ? 12.992 -4.028 -44.789 1.00 77.44 407 ASP A N 1
ATOM 3271 C CA . ASP A 1 407 ? 12.718 -4.607 -43.476 1.00 77.44 407 ASP A CA 1
ATOM 3272 C C . ASP A 1 407 ? 13.406 -3.773 -42.382 1.00 77.44 407 ASP A C 1
ATOM 3274 O O . ASP A 1 407 ? 14.541 -3.317 -42.568 1.00 77.44 407 ASP A O 1
ATOM 3278 N N . PHE A 1 408 ? 12.703 -3.529 -41.278 1.00 79.31 408 PHE A N 1
ATOM 3279 C CA . PHE A 1 408 ? 13.170 -2.725 -40.148 1.00 79.31 408 PHE A CA 1
ATOM 3280 C C . PHE A 1 408 ? 12.661 -3.330 -38.842 1.00 79.31 408 PHE A C 1
ATOM 3282 O O . PHE A 1 408 ? 11.456 -3.527 -38.687 1.00 79.31 408 PHE A O 1
ATOM 3289 N N . ASP A 1 409 ? 13.580 -3.550 -37.907 1.00 84.50 409 ASP A N 1
ATOM 3290 C CA . ASP A 1 409 ? 13.307 -4.083 -36.577 1.00 84.50 409 ASP A CA 1
ATOM 3291 C C . ASP A 1 409 ? 13.984 -3.221 -35.504 1.00 84.50 409 ASP A C 1
ATOM 3293 O O . ASP A 1 409 ? 15.086 -2.699 -35.709 1.00 84.50 409 ASP A O 1
ATOM 3297 N N . LEU A 1 410 ? 13.302 -3.053 -34.373 1.00 85.94 410 LEU A N 1
ATOM 3298 C CA . LEU A 1 410 ? 13.780 -2.294 -33.222 1.00 85.94 410 LEU A CA 1
ATOM 3299 C C . LEU A 1 410 ? 13.374 -3.021 -31.941 1.00 85.94 410 LEU A C 1
ATOM 3301 O O . LEU A 1 410 ? 12.192 -3.032 -31.589 1.00 85.94 410 LEU A O 1
ATOM 3305 N N . ASP A 1 411 ? 14.358 -3.549 -31.215 1.00 89.44 411 ASP A N 1
ATOM 3306 C CA . ASP A 1 411 ? 14.180 -4.008 -29.837 1.00 89.44 411 ASP A CA 1
ATOM 3307 C C . ASP A 1 411 ? 14.785 -2.995 -28.862 1.00 89.44 411 ASP A C 1
ATOM 3309 O O . ASP A 1 411 ? 15.770 -2.312 -29.151 1.00 89.44 411 ASP A O 1
ATOM 3313 N N . THR A 1 412 ? 14.164 -2.858 -27.696 1.00 90.56 412 THR A N 1
ATOM 3314 C CA . THR A 1 412 ? 14.648 -1.968 -26.644 1.00 90.56 412 THR A CA 1
ATOM 3315 C C . THR A 1 412 ? 14.211 -2.434 -25.267 1.00 90.56 412 THR A C 1
ATOM 3317 O O . THR A 1 412 ? 13.113 -2.950 -25.052 1.00 90.56 412 THR A O 1
ATOM 3320 N N . ASN A 1 413 ? 15.075 -2.206 -24.281 1.00 91.56 413 ASN A N 1
ATOM 3321 C CA . ASN A 1 413 ? 14.782 -2.524 -22.891 1.00 91.56 413 ASN A CA 1
ATOM 3322 C C . ASN A 1 413 ? 13.829 -1.508 -22.217 1.00 91.56 413 ASN A C 1
ATOM 3324 O O . ASN A 1 413 ? 13.350 -1.783 -21.113 1.00 91.56 413 ASN A O 1
ATOM 3328 N N . VAL A 1 414 ? 13.539 -0.361 -22.849 1.00 89.94 414 VAL A N 1
ATOM 3329 C CA . VAL A 1 414 ? 12.883 0.783 -22.191 1.00 89.94 414 VAL A CA 1
ATOM 3330 C C . VAL A 1 414 ? 11.465 0.469 -21.711 1.00 89.94 414 VAL A C 1
ATOM 3332 O O . VAL A 1 414 ? 11.102 0.837 -20.596 1.00 89.94 414 VAL A O 1
ATOM 3335 N N . ASP A 1 415 ? 10.681 -0.277 -22.493 1.00 87.88 415 ASP A N 1
ATOM 3336 C CA . ASP A 1 415 ? 9.305 -0.624 -22.122 1.00 87.88 415 ASP A CA 1
ATOM 3337 C C . ASP A 1 415 ? 9.275 -1.563 -20.916 1.00 87.88 415 ASP A C 1
ATOM 3339 O O . ASP A 1 415 ? 8.527 -1.330 -19.968 1.00 87.88 415 ASP A O 1
ATOM 3343 N N . ARG A 1 416 ? 10.165 -2.565 -20.882 1.00 89.38 416 ARG A N 1
ATOM 3344 C CA . ARG A 1 416 ? 10.316 -3.456 -19.720 1.00 89.38 416 ARG A CA 1
ATOM 3345 C C . ARG A 1 416 ? 10.697 -2.671 -18.467 1.00 89.38 416 ARG A C 1
ATOM 3347 O O . ARG A 1 416 ? 10.202 -2.965 -17.378 1.00 89.38 416 ARG A O 1
ATOM 3354 N N . GLN A 1 417 ? 11.573 -1.676 -18.606 1.00 91.06 417 GLN A N 1
ATOM 3355 C CA . GLN A 1 417 ? 11.951 -0.802 -17.496 1.00 91.06 417 GLN A CA 1
ATOM 3356 C C . GLN A 1 417 ? 10.775 0.067 -17.029 1.00 91.06 417 GLN A C 1
ATOM 3358 O O . GLN A 1 417 ? 10.552 0.175 -15.823 1.00 91.06 417 GLN A O 1
ATOM 3363 N N . ILE A 1 418 ? 9.969 0.600 -17.952 1.00 89.31 418 ILE A N 1
ATOM 3364 C CA . ILE A 1 418 ? 8.760 1.369 -17.628 1.00 89.31 418 ILE A CA 1
ATOM 3365 C C . ILE A 1 418 ? 7.720 0.500 -16.934 1.00 89.31 418 ILE A C 1
ATOM 3367 O O . ILE A 1 418 ? 7.216 0.905 -15.893 1.00 89.31 418 ILE A O 1
ATOM 3371 N N . VAL A 1 419 ? 7.422 -0.697 -17.441 1.00 87.81 419 VAL A N 1
ATOM 3372 C CA . VAL A 1 419 ? 6.449 -1.607 -16.817 1.00 87.81 419 VAL A CA 1
ATOM 3373 C C . VAL A 1 419 ? 6.877 -1.965 -15.393 1.00 87.81 419 VAL A C 1
ATOM 3375 O O . VAL A 1 419 ? 6.077 -1.864 -14.460 1.00 87.81 419 VAL A O 1
ATOM 3378 N N . ARG A 1 420 ? 8.152 -2.314 -15.184 1.00 88.06 420 ARG A N 1
ATOM 3379 C CA . ARG A 1 420 ? 8.692 -2.593 -13.841 1.00 88.06 420 ARG A CA 1
ATOM 3380 C C . ARG A 1 420 ? 8.635 -1.366 -12.934 1.00 88.06 420 ARG A C 1
ATOM 3382 O O . ARG A 1 420 ? 8.241 -1.486 -11.773 1.00 88.06 420 ARG A O 1
ATOM 3389 N N . GLY A 1 421 ? 9.001 -0.197 -13.455 1.00 89.50 421 GLY A N 1
ATOM 3390 C CA . GLY A 1 421 ? 8.933 1.067 -12.730 1.00 89.50 421 GLY A CA 1
ATOM 3391 C C . GLY A 1 421 ? 7.502 1.427 -12.336 1.00 89.50 421 GLY A C 1
ATOM 3392 O O . GLY A 1 421 ? 7.259 1.748 -11.177 1.00 89.50 421 GLY A O 1
ATOM 3393 N N . LEU A 1 422 ? 6.540 1.285 -13.251 1.00 86.88 422 LEU A N 1
ATOM 3394 C CA . LEU A 1 422 ? 5.113 1.496 -13.002 1.00 86.88 422 LEU A CA 1
ATOM 3395 C C . LEU A 1 422 ? 4.596 0.540 -11.929 1.00 86.88 422 LEU A C 1
ATOM 3397 O O . LEU A 1 422 ? 4.010 0.999 -10.951 1.00 86.88 422 LEU A O 1
ATOM 3401 N N . LYS A 1 423 ? 4.871 -0.768 -12.045 1.00 86.25 423 LYS A N 1
ATOM 3402 C CA . LYS A 1 423 ? 4.508 -1.764 -11.020 1.00 86.25 423 LYS A CA 1
ATOM 3403 C C . LYS A 1 423 ? 5.050 -1.364 -9.645 1.00 86.25 423 LYS A C 1
ATOM 3405 O O . LYS A 1 423 ? 4.315 -1.425 -8.658 1.00 86.25 423 LYS A O 1
ATOM 3410 N N . LYS A 1 424 ? 6.307 -0.913 -9.571 1.00 88.38 424 LYS A N 1
ATOM 3411 C CA . LYS A 1 424 ? 6.944 -0.469 -8.323 1.00 88.38 424 LYS A CA 1
ATOM 3412 C C . LYS A 1 424 ? 6.297 0.796 -7.754 1.00 88.38 424 LYS A C 1
ATOM 3414 O O . LYS A 1 424 ? 5.851 0.773 -6.611 1.00 88.38 424 LYS A O 1
ATOM 3419 N N . VAL A 1 425 ? 6.212 1.872 -8.537 1.00 87.12 425 VAL A N 1
ATOM 3420 C CA . VAL A 1 425 ? 5.667 3.161 -8.078 1.00 87.12 425 VAL A CA 1
ATOM 3421 C C . VAL A 1 425 ? 4.194 3.017 -7.686 1.00 87.12 425 VAL A C 1
ATOM 3423 O O . VAL A 1 425 ? 3.791 3.516 -6.638 1.00 87.12 425 VAL A O 1
ATOM 3426 N N . MET A 1 426 ? 3.398 2.267 -8.455 1.00 83.00 426 MET A N 1
ATOM 3427 C CA . MET A 1 426 ? 2.019 1.956 -8.072 1.00 83.00 426 MET A CA 1
ATOM 3428 C C . MET A 1 426 ? 1.963 1.139 -6.780 1.00 83.00 426 MET A C 1
ATOM 3430 O O . MET A 1 426 ? 1.171 1.466 -5.908 1.00 83.00 426 MET A O 1
ATOM 3434 N N . SER A 1 427 ? 2.812 0.118 -6.607 1.00 84.00 427 SER A N 1
ATOM 3435 C CA . SER A 1 427 ? 2.862 -0.653 -5.350 1.00 84.00 427 SER A CA 1
ATOM 3436 C C . SER A 1 427 ? 3.132 0.240 -4.138 1.00 84.00 427 SER A C 1
ATOM 3438 O O . SER A 1 427 ? 2.509 0.063 -3.092 1.00 84.00 427 SER A O 1
ATOM 3440 N N . GLU A 1 428 ? 4.043 1.204 -4.279 1.00 86.06 428 GLU A N 1
ATOM 3441 C CA . GLU A 1 428 ? 4.380 2.168 -3.230 1.00 86.06 428 GLU A CA 1
ATOM 3442 C C . GLU A 1 428 ? 3.204 3.100 -2.908 1.00 86.06 428 GLU A C 1
ATOM 3444 O O . GLU A 1 428 ? 2.890 3.286 -1.731 1.00 86.06 428 GLU A O 1
ATOM 3449 N N . GLU A 1 429 ? 2.515 3.648 -3.915 1.00 82.19 429 GLU A N 1
ATOM 3450 C CA . GLU A 1 429 ? 1.319 4.468 -3.669 1.00 82.19 429 GLU A CA 1
ATOM 3451 C C . GLU A 1 429 ? 0.180 3.644 -3.058 1.00 82.19 429 GLU A C 1
ATOM 3453 O O . GLU A 1 429 ? -0.402 4.053 -2.054 1.00 82.19 429 GLU A O 1
ATOM 3458 N N . LEU A 1 430 ? -0.079 2.435 -3.568 1.00 81.75 430 LEU A N 1
ATOM 3459 C CA . LEU A 1 430 ? -1.072 1.518 -3.001 1.00 81.75 430 LEU A CA 1
ATOM 3460 C C . LEU A 1 430 ? -0.764 1.182 -1.541 1.00 81.75 430 LEU A C 1
ATOM 3462 O O . LEU A 1 430 ? -1.679 1.141 -0.722 1.00 81.75 430 LEU A O 1
ATOM 3466 N N . ALA A 1 431 ? 0.502 0.983 -1.178 1.00 85.06 431 ALA A N 1
ATOM 3467 C CA . ALA A 1 431 ? 0.888 0.743 0.210 1.00 85.06 431 ALA A CA 1
ATOM 3468 C C . ALA A 1 431 ? 0.595 1.952 1.117 1.00 85.06 431 ALA A C 1
ATOM 3470 O O . ALA A 1 431 ? 0.115 1.768 2.240 1.00 85.06 431 ALA A O 1
ATOM 3471 N N . LYS A 1 432 ? 0.829 3.184 0.642 1.00 84.62 432 LYS A N 1
ATOM 3472 C CA . LYS A 1 432 ? 0.472 4.400 1.395 1.00 84.62 432 LYS A CA 1
ATOM 3473 C C . LYS A 1 432 ? -1.035 4.512 1.592 1.00 84.62 432 LYS A C 1
ATOM 3475 O O . LYS A 1 432 ? -1.471 4.781 2.707 1.00 84.62 432 LYS A O 1
ATOM 3480 N N . ILE A 1 433 ? -1.813 4.244 0.546 1.00 81.81 433 ILE A N 1
ATOM 3481 C CA . ILE A 1 433 ? -3.281 4.296 0.583 1.00 81.81 433 ILE A CA 1
ATOM 3482 C C . ILE A 1 433 ? -3.827 3.262 1.559 1.00 81.81 433 ILE A C 1
ATOM 3484 O O . ILE A 1 433 ? -4.652 3.601 2.400 1.00 81.81 433 ILE A O 1
ATOM 3488 N N . LYS A 1 434 ? -3.319 2.023 1.508 1.00 84.19 434 LYS A N 1
ATOM 3489 C CA . LYS A 1 434 ? -3.671 0.964 2.467 1.00 84.19 434 LYS A CA 1
ATOM 3490 C C . LYS A 1 434 ? -3.427 1.423 3.900 1.00 84.19 434 LYS A C 1
ATOM 3492 O O . LYS A 1 434 ? -4.337 1.378 4.717 1.00 84.19 434 LYS A O 1
ATOM 3497 N N . LYS A 1 435 ? -2.231 1.949 4.177 1.00 87.06 435 LYS A N 1
ATOM 3498 C CA . LYS A 1 435 ? -1.860 2.437 5.510 1.00 87.06 435 LYS A CA 1
ATOM 3499 C C . LYS A 1 435 ? -2.726 3.614 5.969 1.00 87.06 435 LYS A C 1
ATOM 3501 O O . LYS A 1 435 ? -3.069 3.699 7.146 1.00 87.06 435 LYS A O 1
ATOM 3506 N N . GLN A 1 436 ? -3.059 4.534 5.065 1.00 84.62 436 GLN A N 1
ATOM 3507 C CA . GLN A 1 436 ? -3.914 5.677 5.375 1.00 84.62 436 GLN A CA 1
ATOM 3508 C C . GLN A 1 436 ? -5.356 5.237 5.641 1.00 84.62 436 GLN A C 1
ATOM 3510 O O . GLN A 1 436 ? -5.937 5.679 6.626 1.00 84.62 436 GLN A O 1
ATOM 3515 N N . LEU A 1 437 ? -5.898 4.327 4.827 1.00 83.44 437 LEU A N 1
ATOM 3516 C CA . LEU A 1 437 ? -7.231 3.762 5.018 1.00 83.44 437 LEU A CA 1
ATOM 3517 C C . LEU A 1 437 ? -7.335 3.005 6.347 1.00 83.44 437 LEU A C 1
ATOM 3519 O O . LEU A 1 437 ? -8.270 3.251 7.101 1.00 83.44 437 LEU A O 1
ATOM 3523 N N . GLU A 1 438 ? -6.363 2.143 6.668 1.00 86.44 438 GLU A N 1
ATOM 3524 C CA . GLU A 1 438 ? -6.306 1.437 7.958 1.00 86.44 438 GLU A CA 1
ATOM 3525 C C . GLU A 1 438 ? -6.304 2.415 9.130 1.00 86.44 438 GLU A C 1
ATOM 3527 O O . GLU A 1 438 ? -7.076 2.259 10.074 1.00 86.44 438 GLU A O 1
ATOM 3532 N N . LYS A 1 439 ? -5.457 3.449 9.064 1.00 88.94 439 LYS A N 1
ATOM 3533 C CA . LYS A 1 439 ? -5.355 4.454 10.122 1.00 88.94 439 LYS A CA 1
ATOM 3534 C C . LYS A 1 439 ? -6.666 5.222 10.305 1.00 88.94 439 LYS A C 1
ATOM 3536 O O . LYS A 1 439 ? -7.119 5.369 11.437 1.00 88.94 439 LYS A O 1
ATOM 3541 N N . GLU A 1 440 ? -7.253 5.712 9.216 1.00 86.38 440 GLU A N 1
ATOM 3542 C CA . GLU A 1 440 ? -8.462 6.540 9.256 1.00 86.38 440 GLU A CA 1
ATOM 3543 C C . GLU A 1 440 ? -9.676 5.734 9.737 1.00 86.38 440 GLU A C 1
ATOM 3545 O O . GLU A 1 440 ? -10.427 6.188 10.600 1.00 86.38 440 GLU A O 1
ATOM 3550 N N . VAL A 1 441 ? -9.834 4.501 9.241 1.00 86.25 441 VAL A N 1
ATOM 3551 C CA . VAL A 1 441 ? -10.909 3.593 9.665 1.00 86.25 441 VAL A CA 1
ATOM 3552 C C . VAL A 1 441 ? -10.755 3.220 11.132 1.00 86.25 441 VAL A C 1
ATOM 3554 O O . VAL A 1 441 ? -11.722 3.349 11.877 1.00 86.25 441 VAL A O 1
ATOM 3557 N N . ASN A 1 442 ? -9.562 2.807 11.569 1.00 87.56 442 ASN A N 1
ATOM 3558 C CA . ASN A 1 442 ? -9.343 2.441 12.969 1.00 87.56 442 ASN A CA 1
ATOM 3559 C C . ASN A 1 442 ? -9.605 3.632 13.892 1.00 87.56 442 ASN A C 1
ATOM 3561 O O . ASN A 1 442 ? -10.344 3.487 14.859 1.00 87.56 442 ASN A O 1
ATOM 3565 N N . SER A 1 443 ? -9.103 4.823 13.549 1.00 89.25 443 SER A N 1
ATOM 3566 C CA . SER A 1 443 ? -9.360 6.038 14.328 1.00 89.25 443 SER A CA 1
ATOM 3567 C C . SER A 1 443 ? -10.854 6.353 14.424 1.00 89.25 443 SER A C 1
ATOM 3569 O O . SER A 1 443 ? -11.337 6.748 15.486 1.00 89.25 443 SER A O 1
ATOM 3571 N N . ARG A 1 444 ? -11.604 6.183 13.328 1.00 86.25 444 ARG A N 1
ATOM 3572 C CA . ARG A 1 444 ? -13.043 6.457 13.305 1.00 86.25 444 ARG A CA 1
ATOM 3573 C C . ARG A 1 444 ? -13.836 5.408 14.084 1.00 86.25 444 ARG A C 1
ATOM 3575 O O . ARG A 1 444 ? -14.717 5.778 14.855 1.00 86.25 444 ARG A O 1
ATOM 3582 N N . LEU A 1 445 ? -13.511 4.124 13.935 1.00 88.12 445 LEU A N 1
ATOM 3583 C CA . LEU A 1 445 ? -14.131 3.042 14.706 1.00 88.12 445 LEU A CA 1
ATOM 3584 C C . LEU A 1 445 ? -13.822 3.164 16.204 1.00 88.12 445 LEU A C 1
ATOM 3586 O O . LEU A 1 445 ? -14.724 2.975 17.019 1.00 88.12 445 LEU A O 1
ATOM 3590 N N . GLU A 1 446 ? -12.593 3.528 16.580 1.00 89.69 446 GLU A N 1
ATOM 3591 C CA . GLU A 1 446 ? -12.196 3.788 17.972 1.00 89.69 446 GLU A CA 1
ATOM 3592 C C . GLU A 1 446 ? -12.968 4.962 18.571 1.00 89.69 446 GLU A C 1
ATOM 3594 O O . GLU A 1 446 ? -13.488 4.847 19.682 1.00 89.69 446 GLU A O 1
ATOM 3599 N N . GLN A 1 447 ? -13.088 6.072 17.837 1.00 88.19 447 GLN A N 1
ATOM 3600 C CA . GLN A 1 447 ? -13.857 7.226 18.295 1.00 88.19 447 GLN A CA 1
ATOM 3601 C C . GLN A 1 447 ? -15.318 6.843 18.550 1.00 88.19 447 GLN A C 1
ATOM 3603 O O . GLN A 1 447 ? -15.837 7.097 19.640 1.00 88.19 447 GLN A O 1
ATOM 3608 N N . ILE A 1 448 ? -15.969 6.198 17.576 1.00 86.25 448 ILE A N 1
ATOM 3609 C CA . ILE A 1 448 ? -17.376 5.803 17.708 1.00 86.25 448 ILE A CA 1
ATOM 3610 C C . ILE A 1 448 ? -17.539 4.796 18.857 1.00 86.25 448 ILE A C 1
ATOM 3612 O O . ILE A 1 448 ? -18.450 4.940 19.671 1.00 86.25 448 ILE A O 1
ATOM 3616 N N . SER A 1 449 ? -16.626 3.829 18.985 1.00 87.25 449 SER A N 1
ATOM 3617 C CA . SER A 1 449 ? -16.652 2.843 20.073 1.00 87.25 449 SER A CA 1
ATOM 3618 C C . SER A 1 449 ? -16.450 3.485 21.446 1.00 87.25 449 SER A C 1
ATOM 3620 O O . SER A 1 449 ? -17.117 3.103 22.401 1.00 87.25 449 SER A O 1
ATOM 3622 N N . SER A 1 450 ? -15.574 4.486 21.567 1.00 87.00 450 SER A N 1
ATOM 3623 C CA . SER A 1 450 ? -15.357 5.215 22.824 1.00 87.00 450 SER A CA 1
ATOM 3624 C C . SER A 1 450 ? -16.590 6.018 23.242 1.00 87.00 450 SER A C 1
ATOM 3626 O O . SER A 1 450 ? -16.968 6.016 24.415 1.00 87.00 450 SER A O 1
ATOM 3628 N N . GLU A 1 451 ? -17.231 6.698 22.290 1.00 84.62 451 GLU A N 1
ATOM 3629 C CA . GLU A 1 451 ? -18.481 7.423 22.531 1.00 84.62 451 GLU A CA 1
ATOM 3630 C C . GLU A 1 451 ? -19.603 6.470 22.961 1.00 84.62 451 GLU A C 1
ATOM 3632 O O . GLU A 1 451 ? -20.331 6.776 23.907 1.00 84.62 451 GLU A O 1
ATOM 3637 N N . PHE A 1 452 ? -19.690 5.296 22.331 1.00 87.12 452 PHE A N 1
ATOM 3638 C CA . PHE A 1 452 ? -20.641 4.246 22.686 1.00 87.12 452 PHE A CA 1
ATOM 3639 C C . PHE A 1 452 ? -20.396 3.678 24.094 1.00 87.12 452 PHE A C 1
ATOM 3641 O O . PHE A 1 452 ? -21.309 3.660 24.922 1.00 87.12 452 PHE A O 1
ATOM 3648 N N . SER A 1 453 ? -19.155 3.294 24.418 1.00 86.50 453 SER A N 1
ATOM 3649 C CA . SER A 1 453 ? -18.794 2.743 25.735 1.00 86.50 453 SER A CA 1
ATOM 3650 C C . SER A 1 453 ? -19.147 3.685 26.884 1.00 86.50 453 SER A C 1
ATOM 3652 O O . SER A 1 453 ? -19.641 3.231 27.913 1.00 86.50 453 SER A O 1
ATOM 3654 N N . LYS A 1 454 ? -18.993 5.004 26.703 1.00 87.62 454 LYS A N 1
ATOM 3655 C CA . LYS A 1 454 ? -19.405 5.996 27.713 1.00 87.62 454 LYS A CA 1
ATOM 3656 C C . LYS A 1 454 ? -20.904 5.947 28.016 1.00 87.62 454 LYS A C 1
ATOM 3658 O O . LYS A 1 454 ? -21.296 6.205 29.150 1.00 87.62 454 LYS A O 1
ATOM 3663 N N . GLN A 1 455 ? -21.752 5.644 27.032 1.00 84.56 455 GLN A N 1
ATOM 3664 C CA . GLN A 1 455 ? -23.196 5.516 27.261 1.00 84.56 455 GLN A CA 1
ATOM 3665 C C . GLN A 1 455 ? -23.532 4.212 27.995 1.00 84.56 455 GLN A C 1
ATOM 3667 O O . GLN A 1 455 ? -24.349 4.223 28.916 1.00 84.56 455 GLN A O 1
ATOM 3672 N N . VAL A 1 456 ? -22.843 3.111 27.669 1.00 87.62 456 VAL A N 1
ATOM 3673 C CA . VAL A 1 456 ? -22.957 1.841 28.413 1.00 87.62 456 VAL A CA 1
ATOM 3674 C C . VAL A 1 456 ? -22.518 2.018 29.870 1.00 87.62 456 VAL A C 1
ATOM 3676 O O . VAL A 1 456 ? -23.198 1.550 30.785 1.00 87.62 456 VAL A O 1
ATOM 3679 N N . GLU A 1 457 ? -21.421 2.736 30.116 1.00 87.12 457 GLU A N 1
ATOM 3680 C CA . GLU A 1 457 ? -20.930 3.048 31.465 1.00 87.12 457 GLU A CA 1
ATOM 3681 C C . GLU A 1 457 ? -21.932 3.879 32.276 1.00 87.12 457 GLU A C 1
ATOM 3683 O O . GLU A 1 457 ? -22.177 3.576 33.444 1.00 87.12 457 GLU A O 1
ATOM 3688 N N . LYS A 1 458 ? -22.570 4.888 31.665 1.00 85.38 458 LYS A N 1
ATOM 3689 C CA . LYS A 1 458 ? -23.622 5.670 32.338 1.00 85.38 458 LYS A CA 1
ATOM 3690 C C . LYS A 1 458 ? -24.788 4.794 32.788 1.00 85.38 458 LYS A C 1
ATOM 3692 O O . LYS A 1 458 ? -25.215 4.908 33.935 1.00 85.38 458 LYS A O 1
ATOM 3697 N N . TYR A 1 459 ? -25.278 3.917 31.912 1.00 87.81 459 TYR A N 1
ATOM 3698 C CA . TYR A 1 459 ? -26.379 3.014 32.243 1.00 87.81 459 TYR A CA 1
ATOM 3699 C C . TYR A 1 459 ? -25.976 1.997 33.323 1.00 87.81 459 TYR A C 1
ATOM 3701 O O . TYR A 1 459 ? -26.654 1.836 34.336 1.00 87.81 459 TYR A O 1
ATOM 3709 N N . THR A 1 460 ? -24.821 1.348 33.168 1.00 84.06 460 THR A N 1
ATOM 3710 C CA . THR A 1 460 ? -24.335 0.356 34.145 1.00 84.06 460 THR A CA 1
ATOM 3711 C C . THR A 1 460 ? -24.010 0.967 35.511 1.00 84.06 460 THR A C 1
ATOM 3713 O O . THR A 1 460 ? -24.148 0.278 36.524 1.00 84.06 460 THR A O 1
ATOM 3716 N N . GLY A 1 461 ? -23.674 2.259 35.578 1.00 85.81 461 GLY A N 1
ATOM 3717 C CA . GLY A 1 461 ? -23.500 3.000 36.831 1.00 85.81 461 GLY A CA 1
ATOM 3718 C C . GLY A 1 461 ? -24.751 3.041 37.720 1.00 85.81 461 GLY A C 1
ATOM 3719 O O . GLY A 1 461 ? -24.626 3.061 38.947 1.00 85.81 461 GLY A O 1
ATOM 3720 N N . MET A 1 462 ? -25.954 2.966 37.138 1.00 87.50 462 MET A N 1
ATOM 3721 C CA . MET A 1 462 ? -27.223 2.936 37.883 1.00 87.50 462 MET A CA 1
ATOM 3722 C C . MET A 1 462 ? -27.404 1.653 38.703 1.00 87.50 462 MET A C 1
ATOM 3724 O O . MET A 1 462 ? -28.035 1.669 39.762 1.00 87.50 462 MET A O 1
ATOM 3728 N N . LYS A 1 463 ? -26.780 0.553 38.265 1.00 87.19 463 LYS A N 1
ATOM 3729 C CA . LYS A 1 463 ? -26.875 -0.766 38.901 1.00 87.19 463 LYS A CA 1
ATOM 3730 C C . LYS A 1 463 ? -26.510 -0.720 40.384 1.00 87.19 463 LYS A C 1
ATOM 3732 O O . LYS A 1 463 ? -27.214 -1.286 41.217 1.00 87.19 463 LYS A O 1
ATOM 3737 N N . THR A 1 464 ? -25.429 -0.024 40.728 1.00 87.25 464 THR A N 1
ATOM 3738 C CA . THR A 1 464 ? -24.961 0.089 42.116 1.00 87.25 464 THR A CA 1
ATOM 3739 C C . THR A 1 464 ? -26.010 0.745 43.009 1.00 87.25 464 THR A C 1
ATOM 3741 O O . THR A 1 464 ? -26.207 0.306 44.141 1.00 87.25 464 THR A O 1
ATOM 3744 N N . ILE A 1 465 ? -26.713 1.761 42.503 1.00 87.94 465 ILE A N 1
ATOM 3745 C CA . ILE A 1 465 ? -27.740 2.481 43.263 1.00 87.94 465 ILE A CA 1
ATOM 3746 C C . ILE A 1 465 ? -28.925 1.552 43.544 1.00 87.94 465 ILE A C 1
ATOM 3748 O O . ILE A 1 465 ? -29.339 1.423 44.695 1.00 87.94 465 ILE A O 1
ATOM 3752 N N . VAL A 1 466 ? -29.406 0.844 42.517 1.00 90.19 466 VAL A N 1
ATOM 3753 C CA . VAL A 1 466 ? -30.539 -0.091 42.619 1.00 90.19 466 VAL A CA 1
ATOM 3754 C C . VAL A 1 466 ? -30.284 -1.170 43.672 1.00 90.19 466 VAL A C 1
ATOM 3756 O O . VAL A 1 466 ? -31.078 -1.335 44.597 1.00 90.19 466 VAL A O 1
ATOM 3759 N N . PHE A 1 467 ? -29.144 -1.864 43.600 1.00 89.38 467 PHE A N 1
ATOM 3760 C CA . PHE A 1 467 ? -28.835 -2.928 44.563 1.00 89.38 467 PHE A CA 1
ATOM 3761 C C . PHE A 1 467 ? -28.536 -2.402 45.972 1.00 89.38 467 PHE A C 1
ATOM 3763 O O . PHE A 1 467 ? -28.825 -3.095 46.949 1.00 89.38 467 PHE A O 1
ATOM 3770 N N . THR A 1 468 ? -28.003 -1.181 46.099 1.00 90.62 468 THR A N 1
ATOM 3771 C CA . THR A 1 468 ? -27.812 -0.543 47.413 1.00 90.62 468 THR A CA 1
ATOM 3772 C C . THR A 1 468 ? -29.157 -0.267 48.079 1.00 90.62 468 THR A C 1
ATOM 3774 O O . THR A 1 468 ? -29.332 -0.621 49.240 1.00 90.62 468 THR A O 1
ATOM 3777 N N . ASN A 1 469 ? -30.138 0.257 47.337 1.00 89.44 469 ASN A N 1
ATOM 3778 C CA . ASN A 1 469 ? -31.483 0.518 47.859 1.00 89.44 469 ASN A CA 1
ATOM 3779 C C . ASN A 1 469 ? -32.155 -0.761 48.394 1.00 89.44 469 ASN A C 1
ATOM 3781 O O . ASN A 1 469 ? -32.701 -0.753 49.498 1.00 89.44 469 ASN A O 1
ATOM 3785 N N . VAL A 1 470 ? -32.069 -1.872 47.650 1.00 90.75 470 VAL A N 1
ATOM 3786 C CA . VAL A 1 470 ? -32.588 -3.183 48.092 1.00 90.75 470 VAL A CA 1
ATOM 3787 C C . VAL A 1 470 ? -31.873 -3.660 49.362 1.00 90.75 470 VAL A C 1
ATOM 3789 O O . VAL A 1 470 ? -32.513 -4.119 50.309 1.00 90.75 470 VAL A O 1
ATOM 3792 N N . SER A 1 471 ? -30.543 -3.536 49.407 1.00 90.62 471 SER A N 1
ATOM 3793 C CA . SER A 1 471 ? -29.743 -3.932 50.572 1.00 90.62 471 SER A CA 1
ATOM 3794 C C . SER A 1 471 ? -30.063 -3.098 51.818 1.00 90.62 471 SER A C 1
ATOM 3796 O O . SER A 1 471 ? -30.161 -3.647 52.918 1.00 90.62 471 SER A O 1
ATOM 3798 N N . ASP A 1 472 ? -30.240 -1.786 51.664 1.00 91.81 472 ASP A N 1
ATOM 3799 C CA . ASP A 1 472 ? -30.579 -0.877 52.762 1.00 91.81 472 ASP A CA 1
ATOM 3800 C C . ASP A 1 472 ? -31.963 -1.198 53.339 1.00 91.81 472 ASP A C 1
ATOM 3802 O O . ASP A 1 472 ? -32.120 -1.276 54.559 1.00 91.81 472 ASP A O 1
ATOM 3806 N N . LEU A 1 473 ? -32.954 -1.478 52.485 1.00 91.81 473 LEU A N 1
ATOM 3807 C CA . LEU A 1 473 ? -34.297 -1.873 52.923 1.00 91.81 473 LEU A CA 1
ATOM 3808 C C . LEU A 1 473 ? -34.291 -3.199 53.695 1.00 91.81 473 LEU A C 1
ATOM 3810 O O . LEU A 1 473 ? -34.895 -3.279 54.768 1.00 91.81 473 LEU A O 1
ATOM 3814 N N . LYS A 1 474 ? -33.531 -4.199 53.228 1.00 91.88 474 LYS A N 1
ATOM 3815 C CA . LYS A 1 474 ? -33.307 -5.461 53.962 1.00 91.88 474 LYS A CA 1
ATOM 3816 C C . LYS A 1 474 ? -32.711 -5.225 55.345 1.00 91.88 474 LYS A C 1
ATOM 3818 O O . LYS A 1 474 ? -33.151 -5.820 56.333 1.00 91.88 474 LYS A O 1
ATOM 3823 N N . SER A 1 475 ? -31.734 -4.325 55.427 1.00 92.50 475 SER A N 1
ATOM 3824 C CA . SER A 1 475 ? -31.126 -3.918 56.695 1.00 92.50 475 SER A CA 1
ATOM 3825 C C . SER A 1 475 ? -32.150 -3.258 57.627 1.00 92.50 475 SER A C 1
ATOM 3827 O O . SER A 1 475 ? -32.237 -3.611 58.803 1.00 92.50 475 SER A O 1
ATOM 3829 N N . PHE A 1 476 ? -33.003 -2.372 57.105 1.00 94.19 476 PHE A N 1
ATOM 3830 C CA . PHE A 1 476 ? -34.055 -1.722 57.890 1.00 94.19 476 PHE A CA 1
ATOM 3831 C C . PHE A 1 476 ? -35.093 -2.704 58.441 1.00 94.19 476 PHE A C 1
ATOM 3833 O O . PHE A 1 476 ? -35.496 -2.575 59.600 1.00 94.19 476 PHE A O 1
ATOM 3840 N N . VAL A 1 477 ? -35.504 -3.705 57.658 1.00 91.69 477 VAL A N 1
ATOM 3841 C CA . VAL A 1 477 ? -36.404 -4.769 58.133 1.00 91.69 477 VAL A CA 1
ATOM 3842 C C . VAL A 1 477 ? -35.755 -5.556 59.275 1.00 91.69 477 VAL A C 1
ATOM 3844 O O . VAL A 1 477 ? -36.400 -5.791 60.300 1.00 91.69 477 VAL A O 1
ATOM 3847 N N . ALA A 1 478 ? -34.472 -5.908 59.147 1.00 91.75 478 ALA A N 1
ATOM 3848 C CA . ALA A 1 478 ? -33.728 -6.608 60.195 1.00 91.75 478 ALA A CA 1
ATOM 3849 C C . ALA A 1 478 ? -33.565 -5.763 61.474 1.00 91.75 478 ALA A C 1
ATOM 3851 O O . ALA A 1 478 ? -33.707 -6.277 62.589 1.00 91.75 478 ALA A O 1
ATOM 3852 N N . ASP A 1 479 ? -33.313 -4.462 61.329 1.00 92.12 479 ASP A N 1
ATOM 3853 C CA . ASP A 1 479 ? -33.218 -3.509 62.436 1.00 92.12 479 ASP A CA 1
ATOM 3854 C C . ASP A 1 479 ? -34.540 -3.393 63.208 1.00 92.12 479 ASP A C 1
ATOM 3856 O O . ASP A 1 479 ? -34.548 -3.451 64.445 1.00 92.12 479 ASP A O 1
ATOM 3860 N N . LEU A 1 480 ? -35.666 -3.282 62.495 1.00 92.31 480 LEU A N 1
ATOM 3861 C CA . LEU A 1 480 ? -37.002 -3.249 63.095 1.00 92.31 480 LEU A CA 1
ATOM 3862 C C . LEU A 1 480 ? -37.345 -4.576 63.784 1.00 92.31 480 LEU A C 1
ATOM 3864 O O . LEU A 1 480 ? -37.875 -4.556 64.894 1.00 92.31 480 LEU A O 1
ATOM 3868 N N . ASP A 1 481 ? -36.997 -5.721 63.189 1.00 91.19 481 ASP A N 1
ATOM 3869 C CA . ASP A 1 481 ? -37.213 -7.044 63.792 1.00 91.19 481 ASP A CA 1
ATOM 3870 C C . ASP A 1 481 ? -36.425 -7.217 65.102 1.00 91.19 481 ASP A C 1
ATOM 3872 O O . ASP A 1 481 ? -36.944 -7.701 66.114 1.00 91.19 481 ASP A O 1
ATOM 3876 N N . ASN A 1 482 ? -35.177 -6.746 65.124 1.00 91.00 482 ASN A N 1
ATOM 3877 C CA . ASN A 1 482 ? -34.357 -6.735 66.332 1.00 91.00 482 ASN A CA 1
ATOM 3878 C C . ASN A 1 482 ? -34.937 -5.827 67.423 1.00 91.00 482 ASN A C 1
ATOM 3880 O O . ASN A 1 482 ? -34.919 -6.202 68.601 1.00 91.00 482 ASN A O 1
ATOM 3884 N N . GLN A 1 483 ? -35.456 -4.651 67.064 1.00 90.19 483 GLN A N 1
ATOM 3885 C CA . GLN A 1 483 ? -36.104 -3.760 68.031 1.00 90.19 483 GLN A CA 1
ATOM 3886 C C . GLN A 1 483 ? -37.429 -4.329 68.542 1.00 90.19 483 GLN A C 1
ATOM 3888 O O . GLN A 1 483 ? -37.666 -4.304 69.748 1.00 90.19 483 GLN A O 1
ATOM 3893 N N . GLN A 1 484 ? -38.233 -4.949 67.676 1.00 90.62 484 GLN A N 1
ATOM 3894 C CA . GLN A 1 484 ? -39.457 -5.658 68.057 1.00 90.62 484 GLN A CA 1
ATOM 3895 C C . GLN A 1 484 ? -39.164 -6.751 69.100 1.00 90.62 484 GLN A C 1
ATOM 3897 O O . GLN A 1 484 ? -39.819 -6.808 70.141 1.00 90.62 484 GLN A O 1
ATOM 3902 N N . LYS A 1 485 ? -38.115 -7.559 68.888 1.00 90.44 485 LYS A N 1
ATOM 3903 C CA . LYS A 1 485 ? -37.664 -8.587 69.846 1.00 90.44 485 LYS A CA 1
ATOM 3904 C C . LYS A 1 485 ? -37.202 -8.003 71.183 1.00 90.44 485 LYS A C 1
ATOM 3906 O O . LYS A 1 485 ? -37.476 -8.583 72.234 1.00 90.44 485 LYS A O 1
ATOM 3911 N N . LYS A 1 486 ? -36.474 -6.880 71.171 1.00 89.19 486 LYS A N 1
ATOM 3912 C CA . LYS A 1 486 ? -36.064 -6.185 72.407 1.00 89.19 486 LYS A CA 1
ATOM 3913 C C . LYS A 1 486 ? -37.278 -5.658 73.169 1.00 89.19 486 LYS A C 1
ATOM 3915 O O . LYS A 1 486 ? -37.346 -5.836 74.382 1.00 89.19 486 LYS A O 1
ATOM 3920 N N . LEU A 1 487 ? -38.234 -5.074 72.454 1.00 90.88 487 LEU A N 1
ATOM 3921 C CA . LEU A 1 487 ? -39.455 -4.523 73.021 1.00 90.88 487 LEU A CA 1
ATOM 3922 C C . LEU A 1 487 ? -40.334 -5.600 73.660 1.00 90.88 487 LEU A C 1
ATOM 3924 O O . LEU A 1 487 ? -40.750 -5.445 74.804 1.00 90.88 487 LEU A O 1
ATOM 3928 N N . GLN A 1 488 ? -40.527 -6.732 72.980 1.00 88.44 488 GLN A N 1
ATOM 3929 C CA . GLN A 1 488 ? -41.250 -7.887 73.525 1.00 88.44 488 GLN A CA 1
ATOM 3930 C C . GLN A 1 488 ? -40.628 -8.396 74.832 1.00 88.44 488 GLN A C 1
ATOM 3932 O O . GLN A 1 488 ? -41.343 -8.632 75.803 1.00 88.44 488 GLN A O 1
ATOM 3937 N N . LYS A 1 489 ? -39.292 -8.489 74.903 1.00 90.12 489 LYS A N 1
ATOM 3938 C CA . LYS A 1 489 ? -38.596 -8.871 76.143 1.00 90.12 489 LYS A CA 1
ATOM 3939 C C . LYS A 1 489 ? -38.834 -7.881 77.283 1.00 90.12 489 LYS A C 1
ATOM 3941 O O . LYS A 1 489 ? -38.910 -8.300 78.436 1.00 90.12 489 LYS A O 1
ATOM 3946 N N . GLU A 1 490 ? -38.916 -6.584 76.997 1.00 88.00 490 GLU A N 1
ATOM 3947 C CA . GLU A 1 490 ? -39.155 -5.575 78.034 1.00 88.00 490 GLU A CA 1
ATOM 3948 C C . GLU A 1 490 ? -40.618 -5.565 78.496 1.00 88.00 490 GLU A C 1
ATOM 3950 O O . GLU A 1 490 ? -40.873 -5.491 79.698 1.00 88.00 490 GLU A O 1
ATOM 3955 N N . ILE A 1 491 ? -41.565 -5.780 77.575 1.00 87.69 491 ILE A N 1
ATOM 3956 C CA . ILE A 1 491 ? -42.978 -6.037 77.894 1.00 87.69 491 ILE A CA 1
ATOM 3957 C C . ILE A 1 491 ? -43.096 -7.247 78.831 1.00 87.69 491 ILE A C 1
ATOM 3959 O O . ILE A 1 491 ? -43.708 -7.138 79.891 1.00 87.69 491 ILE A O 1
ATOM 3963 N N . GLU A 1 492 ? -42.454 -8.377 78.513 1.00 85.88 492 GLU A N 1
ATOM 3964 C CA . GLU A 1 492 ? -42.456 -9.571 79.374 1.00 85.88 492 GLU A CA 1
ATOM 3965 C C . GLU A 1 492 ? -41.913 -9.284 80.782 1.00 85.88 492 GLU A C 1
ATOM 3967 O O . GLU A 1 492 ? -42.470 -9.761 81.777 1.00 85.88 492 GLU A O 1
ATOM 3972 N N . LYS A 1 493 ? -40.832 -8.499 80.894 1.00 87.31 493 LYS A N 1
ATOM 3973 C CA . LYS A 1 493 ? -40.279 -8.095 82.197 1.00 87.31 493 LYS A CA 1
ATOM 3974 C C . LYS A 1 493 ? -41.239 -7.200 82.973 1.00 87.31 493 LYS A C 1
ATOM 3976 O O . LYS A 1 493 ? -41.379 -7.387 84.181 1.00 87.31 493 LYS A O 1
ATOM 3981 N N . MET A 1 494 ? -41.868 -6.226 82.319 1.00 84.06 494 MET A N 1
ATOM 3982 C CA . MET A 1 494 ? -42.780 -5.291 82.976 1.00 84.06 494 MET A CA 1
ATOM 3983 C C . MET A 1 494 ? -44.072 -5.987 83.420 1.00 84.06 494 MET A C 1
ATOM 3985 O O . MET A 1 494 ? -44.512 -5.777 84.547 1.00 84.06 494 MET A O 1
ATOM 3989 N N . VAL A 1 495 ? -44.611 -6.898 82.602 1.00 82.38 495 VAL A N 1
ATOM 3990 C CA . VAL A 1 495 ? -45.736 -7.768 82.981 1.00 82.38 495 VAL A CA 1
ATOM 3991 C C . VAL A 1 495 ? -45.375 -8.609 84.205 1.00 82.38 495 VAL A C 1
ATOM 3993 O O . VAL A 1 495 ? -46.141 -8.627 85.165 1.00 82.38 495 VAL A O 1
ATOM 3996 N N . LYS A 1 496 ? -44.194 -9.248 84.229 1.00 82.69 496 LYS A N 1
ATOM 3997 C CA . LYS A 1 496 ? -43.724 -9.992 85.412 1.00 82.69 496 LYS A CA 1
ATOM 3998 C C . LYS A 1 496 ? -43.635 -9.102 86.653 1.00 82.69 496 LYS A C 1
ATOM 4000 O O . LYS A 1 496 ? -44.169 -9.478 87.688 1.00 82.69 496 LYS A O 1
ATOM 4005 N N . LYS A 1 497 ? -43.039 -7.907 86.544 1.00 83.12 497 LYS A N 1
ATOM 4006 C CA . LYS A 1 497 ? -42.947 -6.947 87.660 1.00 83.12 497 LYS A CA 1
ATOM 4007 C C . LYS A 1 497 ? -44.320 -6.526 88.190 1.00 83.12 497 LYS A C 1
ATOM 4009 O O . LYS A 1 497 ? -44.493 -6.450 89.403 1.00 83.12 497 LYS A O 1
ATOM 4014 N N . GLU A 1 498 ? -45.283 -6.245 87.314 1.00 78.75 498 GLU A N 1
ATOM 4015 C CA . GLU A 1 498 ? -46.620 -5.812 87.735 1.00 78.75 498 GLU A CA 1
ATOM 4016 C C . GLU A 1 498 ? -47.420 -6.968 88.355 1.00 78.75 498 GLU A C 1
ATOM 4018 O O . GLU A 1 498 ? -48.078 -6.779 89.379 1.00 78.75 498 GLU A O 1
ATOM 4023 N N . VAL A 1 499 ? -47.292 -8.187 87.815 1.00 74.56 499 VAL A N 1
ATOM 4024 C CA . VAL A 1 499 ? -47.855 -9.410 88.414 1.00 74.56 499 VAL A CA 1
ATOM 4025 C C . VAL A 1 499 ? -47.233 -9.684 89.786 1.00 74.56 499 VAL A C 1
ATOM 4027 O O . VAL A 1 499 ? -47.966 -9.906 90.746 1.00 74.56 499 VAL A O 1
ATOM 4030 N N . ASP A 1 500 ? -45.909 -9.596 89.925 1.00 78.06 500 ASP A N 1
ATOM 4031 C CA . ASP A 1 500 ? -45.218 -9.778 91.209 1.00 78.06 500 ASP A CA 1
ATOM 4032 C C . ASP A 1 500 ? -45.639 -8.715 92.232 1.00 78.06 500 ASP A C 1
ATOM 4034 O O . ASP A 1 500 ? -45.846 -9.021 93.407 1.00 78.06 500 ASP A O 1
ATOM 4038 N N . LYS A 1 501 ? -45.830 -7.464 91.801 1.00 78.75 501 LYS A N 1
ATOM 4039 C CA . LYS A 1 501 ? -46.330 -6.369 92.645 1.00 78.75 501 LYS A CA 1
ATOM 4040 C C . LYS A 1 501 ? -47.773 -6.604 93.098 1.00 78.75 501 LYS A C 1
ATOM 4042 O O . LYS A 1 501 ? -48.080 -6.349 94.261 1.00 78.75 501 LYS A O 1
ATOM 4047 N N . GLN A 1 502 ? -48.640 -7.111 92.221 1.00 72.81 502 GLN A N 1
ATOM 4048 C CA . GLN A 1 502 ? -50.013 -7.515 92.556 1.00 72.81 502 GLN A CA 1
ATOM 4049 C C . GLN A 1 502 ? -50.025 -8.691 93.543 1.00 72.81 502 GLN A C 1
ATOM 4051 O O . GLN A 1 502 ? -50.724 -8.633 94.552 1.00 72.81 502 GLN A O 1
ATOM 4056 N N . ILE A 1 503 ? -49.196 -9.716 93.313 1.00 69.69 503 ILE A N 1
ATOM 4057 C CA . ILE A 1 503 ? -49.033 -10.861 94.223 1.00 69.69 503 ILE A CA 1
ATOM 4058 C C . ILE A 1 503 ? -48.512 -10.398 95.586 1.00 69.69 503 ILE A C 1
ATOM 4060 O O . ILE A 1 503 ? -49.017 -10.842 96.614 1.00 69.69 503 ILE A O 1
ATOM 4064 N N . ASN A 1 504 ? -47.526 -9.502 95.620 1.00 74.56 504 ASN A N 1
ATOM 4065 C CA . ASN A 1 504 ? -46.965 -8.988 96.867 1.00 74.56 504 ASN A CA 1
ATOM 4066 C C . ASN A 1 504 ? -47.955 -8.094 97.617 1.00 74.56 504 ASN A C 1
ATOM 4068 O O . ASN A 1 504 ? -48.080 -8.251 98.826 1.00 74.56 504 ASN A O 1
ATOM 4072 N N . LYS A 1 505 ? -48.729 -7.242 96.929 1.00 73.88 505 LYS A N 1
ATOM 4073 C CA . LYS A 1 505 ? -49.843 -6.508 97.553 1.00 73.88 505 LYS A CA 1
ATOM 4074 C C . LYS A 1 505 ? -50.898 -7.454 98.121 1.00 73.88 505 LYS A C 1
ATOM 4076 O O . LYS A 1 505 ? -51.296 -7.283 99.266 1.00 73.88 505 LYS A O 1
ATOM 4081 N N . ALA A 1 506 ? -51.293 -8.481 97.370 1.00 65.88 506 ALA A N 1
ATOM 4082 C CA . ALA A 1 506 ? -52.235 -9.490 97.847 1.00 65.88 506 ALA A CA 1
ATOM 4083 C C . ALA A 1 506 ? -51.681 -10.266 99.057 1.00 65.88 506 ALA A C 1
ATOM 4085 O O . ALA A 1 506 ? -52.420 -10.548 99.996 1.00 65.88 506 ALA A O 1
ATOM 4086 N N . LYS A 1 507 ? -50.373 -10.564 99.080 1.00 68.00 507 LYS A N 1
ATOM 4087 C CA . LYS A 1 507 ? -49.687 -11.164 100.236 1.00 68.00 507 LYS A CA 1
ATOM 4088 C C . LYS A 1 507 ? -49.624 -10.221 101.434 1.00 68.00 507 LYS A C 1
ATOM 4090 O O . LYS A 1 507 ? -49.867 -10.674 102.543 1.00 68.00 507 LYS A O 1
ATOM 4095 N N . GLU A 1 508 ? -49.320 -8.940 101.243 1.00 73.88 508 GLU A N 1
ATOM 4096 C CA . GLU A 1 508 ? -49.310 -7.939 102.319 1.00 73.88 508 GLU A CA 1
ATOM 4097 C C . GLU A 1 508 ? -50.712 -7.707 102.893 1.00 73.88 508 GLU A C 1
ATOM 4099 O O . GLU A 1 508 ? -50.872 -7.585 104.105 1.00 73.88 508 GLU A O 1
ATOM 4104 N N . GLU A 1 509 ? -51.742 -7.671 102.048 1.00 71.00 509 GLU A N 1
ATOM 4105 C CA . GLU A 1 509 ? -53.139 -7.582 102.480 1.00 71.00 509 GLU A CA 1
ATOM 4106 C C . GLU A 1 509 ? -53.583 -8.850 103.216 1.00 71.00 509 GLU A C 1
ATOM 4108 O O . GLU A 1 509 ? -54.208 -8.750 104.274 1.00 71.00 509 GLU A O 1
ATOM 4113 N N . ALA A 1 510 ? -53.200 -10.033 102.724 1.00 62.44 510 ALA A N 1
ATOM 4114 C CA . ALA A 1 510 ? -53.430 -11.297 103.417 1.00 62.44 510 ALA A CA 1
ATOM 4115 C C . ALA A 1 510 ? -52.695 -11.346 104.768 1.00 62.44 510 ALA A C 1
ATOM 4117 O O . ALA A 1 510 ? -53.299 -11.714 105.773 1.00 62.44 510 ALA A O 1
ATOM 4118 N N . GLN A 1 511 ? -51.435 -10.906 104.831 1.00 69.06 511 GLN A N 1
ATOM 4119 C CA . GLN A 1 511 ? -50.653 -10.847 106.069 1.00 69.06 511 GLN A CA 1
ATOM 4120 C C . GLN A 1 511 ? -51.266 -9.862 107.070 1.00 69.06 511 GLN A C 1
ATOM 4122 O O . GLN A 1 511 ? -51.432 -10.205 108.235 1.00 69.06 511 GLN A O 1
ATOM 4127 N N . LYS A 1 512 ? -51.718 -8.684 106.619 1.00 74.06 512 LYS A N 1
ATOM 4128 C CA . LYS A 1 512 ? -52.461 -7.736 107.466 1.00 74.06 512 LYS A CA 1
ATOM 4129 C C . LYS A 1 512 ? -53.744 -8.343 108.035 1.00 74.06 512 LYS A C 1
ATOM 4131 O O . LYS A 1 512 ? -54.108 -8.021 109.165 1.00 74.06 512 LYS A O 1
ATOM 4136 N N . GLN A 1 513 ? -54.443 -9.199 107.286 1.00 69.06 513 GLN A N 1
ATOM 4137 C CA . GLN A 1 513 ? -55.608 -9.921 107.810 1.00 69.06 513 GLN A CA 1
ATOM 4138 C C . GLN A 1 513 ? -55.212 -11.000 108.830 1.00 69.06 513 GLN A C 1
ATOM 4140 O O . GLN A 1 513 ? -55.881 -11.125 109.856 1.00 69.06 513 GLN A O 1
ATOM 4145 N N . VAL A 1 514 ? -54.112 -11.726 108.595 1.00 64.88 514 VAL A N 1
ATOM 4146 C CA . VAL A 1 514 ? -53.563 -12.722 109.535 1.00 64.88 514 VAL A CA 1
ATOM 4147 C C . VAL A 1 514 ? -53.121 -12.069 110.850 1.00 64.88 514 VAL A C 1
ATOM 4149 O O . VAL A 1 514 ? -53.524 -12.532 111.918 1.00 64.88 514 VAL A O 1
ATOM 4152 N N . ASP A 1 515 ? -52.381 -10.961 110.795 1.00 73.69 515 ASP A N 1
ATOM 4153 C CA . ASP A 1 515 ? -51.911 -10.232 111.982 1.00 73.69 515 ASP A CA 1
ATOM 4154 C C . ASP A 1 515 ? -53.094 -9.690 112.807 1.00 73.69 515 ASP A C 1
ATOM 4156 O O . ASP A 1 515 ? -53.090 -9.728 114.041 1.00 73.69 515 ASP A O 1
ATOM 4160 N N . LYS A 1 516 ? -54.159 -9.236 112.130 1.00 73.94 516 LYS A N 1
ATOM 4161 C CA . LYS A 1 516 ? -55.395 -8.774 112.777 1.00 73.94 516 LYS A CA 1
ATOM 4162 C C . LYS A 1 516 ? -56.137 -9.920 113.478 1.00 73.94 516 LYS A C 1
ATOM 4164 O O . LYS A 1 516 ? -56.595 -9.738 114.605 1.00 73.94 516 LYS A O 1
ATOM 4169 N N . ALA A 1 517 ? -56.191 -11.103 112.862 1.00 65.62 517 ALA A N 1
ATOM 4170 C CA . ALA A 1 517 ? -56.777 -12.303 113.463 1.00 65.62 517 ALA A CA 1
ATOM 4171 C C . ALA A 1 517 ? -55.959 -12.823 114.664 1.00 65.62 517 ALA A C 1
ATOM 4173 O O . ALA A 1 517 ? -56.537 -13.209 115.682 1.00 65.62 517 ALA A O 1
ATOM 4174 N N . GLN A 1 518 ? -54.622 -12.781 114.599 1.00 64.88 518 GLN A N 1
ATOM 4175 C CA . GLN A 1 518 ? -53.756 -13.131 115.734 1.00 64.88 518 GLN A CA 1
ATOM 4176 C C . GLN A 1 518 ? -53.933 -12.168 116.912 1.00 64.88 518 GLN A C 1
ATOM 4178 O O . GLN A 1 518 ? -54.064 -12.623 118.049 1.00 64.88 518 GLN A O 1
ATOM 4183 N N . ALA A 1 519 ? -54.011 -10.859 116.659 1.00 70.69 519 ALA A N 1
ATOM 4184 C CA . ALA A 1 519 ? -54.248 -9.865 117.706 1.00 70.69 519 ALA A CA 1
ATOM 4185 C C . ALA A 1 519 ? -55.616 -10.046 118.402 1.00 70.69 519 ALA A C 1
ATOM 4187 O O . ALA A 1 519 ? -55.739 -9.823 119.609 1.00 70.69 519 ALA A O 1
ATOM 4188 N N . GLU A 1 520 ? -56.649 -10.476 117.670 1.00 70.56 520 GLU A N 1
ATOM 4189 C CA . GLU A 1 520 ? -57.963 -10.805 118.241 1.00 70.56 520 GLU A CA 1
ATOM 4190 C C . GLU A 1 520 ? -57.943 -12.107 119.060 1.00 70.56 520 GLU A C 1
ATOM 4192 O O . GLU A 1 520 ? -58.512 -12.145 120.156 1.00 70.56 520 GLU A O 1
ATOM 4197 N N . ALA A 1 521 ? -57.231 -13.140 118.597 1.00 61.56 521 ALA A N 1
ATOM 4198 C CA . ALA A 1 521 ? -57.041 -14.385 119.344 1.00 61.56 521 ALA A CA 1
ATOM 4199 C C . ALA A 1 521 ? -56.263 -14.158 120.655 1.00 61.56 521 ALA A C 1
ATOM 4201 O O . ALA A 1 521 ? -56.640 -14.676 121.706 1.00 61.56 521 ALA A O 1
ATOM 4202 N N . GLN A 1 522 ? -55.225 -13.318 120.630 1.00 63.84 522 GLN A N 1
ATOM 4203 C CA . GLN A 1 522 ? -54.419 -12.988 121.810 1.00 63.84 522 GLN A CA 1
ATOM 4204 C C . GLN A 1 522 ? -55.239 -12.228 122.866 1.00 63.84 522 GLN A C 1
ATOM 4206 O O . GLN A 1 522 ? -55.169 -12.549 124.053 1.00 63.84 522 GLN A O 1
ATOM 4211 N N . LYS A 1 523 ? -56.122 -11.315 122.431 1.00 71.62 523 LYS A N 1
ATOM 4212 C CA . LYS A 1 523 ? -57.101 -10.656 123.312 1.00 71.62 523 LYS A CA 1
ATOM 4213 C C . LYS A 1 523 ? -58.107 -11.632 123.929 1.00 71.62 523 LYS A C 1
ATOM 4215 O O . LYS A 1 523 ? -58.522 -11.426 125.069 1.00 71.62 523 LYS A O 1
ATOM 4220 N N . GLN A 1 524 ? -58.526 -12.679 123.214 1.00 65.88 524 GLN A N 1
ATOM 4221 C CA . GLN A 1 524 ? -59.401 -13.714 123.782 1.00 65.88 524 GLN A CA 1
ATOM 4222 C C . GLN A 1 524 ? -58.680 -14.570 124.829 1.00 65.88 524 GLN A C 1
ATOM 4224 O O . GLN A 1 524 ? -59.261 -14.839 125.883 1.00 65.88 524 GLN A O 1
ATOM 4229 N N . VAL A 1 525 ? -57.419 -14.933 124.576 1.00 64.75 525 VAL A N 1
ATOM 4230 C CA . VAL A 1 525 ? -56.586 -15.679 125.531 1.00 64.75 525 VAL A CA 1
ATOM 4231 C C . VAL A 1 525 ? -56.353 -14.858 126.801 1.00 64.75 525 VAL A C 1
ATOM 4233 O O . VAL A 1 525 ? -56.617 -15.356 127.890 1.00 64.75 525 VAL A O 1
ATOM 4236 N N . GLU A 1 526 ? -55.977 -13.578 126.704 1.00 66.44 526 GLU A N 1
ATOM 4237 C CA . GLU A 1 526 ? -55.827 -12.701 127.881 1.00 66.44 526 GLU A CA 1
ATOM 4238 C C . GLU A 1 526 ? -57.121 -12.581 128.699 1.00 66.44 526 GLU A C 1
ATOM 4240 O O . GLU A 1 526 ? -57.093 -12.600 129.933 1.00 66.44 526 GLU A O 1
ATOM 4245 N N . LYS A 1 527 ? -58.273 -12.517 128.023 1.00 70.31 527 LYS A N 1
ATOM 4246 C CA . LYS A 1 527 ? -59.587 -12.447 128.674 1.00 70.31 527 LYS A CA 1
ATOM 4247 C C . LYS A 1 527 ? -59.945 -13.752 129.400 1.00 70.31 527 LYS A C 1
ATOM 4249 O O . LYS A 1 527 ? -60.541 -13.701 130.476 1.00 70.31 527 LYS A O 1
ATOM 4254 N N . GLN A 1 528 ? -59.558 -14.909 128.858 1.00 63.09 528 GLN A N 1
ATOM 4255 C CA . GLN A 1 528 ? -59.706 -16.205 129.533 1.00 63.09 528 GLN A CA 1
ATOM 4256 C C . GLN A 1 528 ? -58.743 -16.357 130.717 1.00 63.09 528 GLN A C 1
ATOM 4258 O O . GLN A 1 528 ? -59.169 -16.808 131.781 1.00 63.09 528 GLN A O 1
ATOM 4263 N N . THR A 1 529 ? -57.492 -15.913 130.589 1.00 61.31 529 THR A N 1
ATOM 4264 C CA . THR A 1 529 ? -56.502 -15.946 131.678 1.00 61.31 529 THR A CA 1
ATOM 4265 C C . THR A 1 529 ? -56.927 -15.063 132.853 1.00 61.31 529 THR A C 1
ATOM 4267 O O . THR A 1 529 ? -56.846 -15.485 134.005 1.00 61.31 529 THR A O 1
ATOM 4270 N N . GLN A 1 530 ? -57.480 -13.873 132.588 1.00 68.19 530 GLN A N 1
ATOM 4271 C CA . GLN A 1 530 ? -58.046 -13.014 133.638 1.00 68.19 530 GLN A CA 1
ATOM 4272 C C . GLN A 1 530 ? -59.276 -13.626 134.322 1.00 68.19 530 GLN A C 1
ATOM 4274 O O . GLN A 1 530 ? -59.473 -13.423 135.522 1.00 68.19 530 GLN A O 1
ATOM 4279 N N . ASN A 1 531 ? -60.108 -14.372 133.591 1.00 67.38 531 ASN A N 1
ATOM 4280 C CA . ASN A 1 531 ? -61.248 -15.075 134.181 1.00 67.38 531 ASN A CA 1
ATOM 4281 C C . ASN A 1 531 ? -60.804 -16.259 135.052 1.00 67.38 531 ASN A C 1
ATOM 4283 O O . ASN A 1 531 ? -61.308 -16.388 136.164 1.00 67.38 531 ASN A O 1
ATOM 4287 N N . MET A 1 532 ? -59.818 -17.052 134.615 1.00 61.91 532 MET A N 1
ATOM 4288 C CA . MET A 1 532 ? -59.215 -18.100 135.453 1.00 61.91 532 MET A CA 1
ATOM 4289 C C . MET A 1 532 ? -58.590 -17.523 136.722 1.00 61.91 532 MET A C 1
ATOM 4291 O O . MET A 1 532 ? -58.809 -18.062 137.802 1.00 61.91 532 MET A O 1
ATOM 4295 N N . GLN A 1 533 ? -57.875 -16.398 136.628 1.00 64.00 533 GLN A N 1
ATOM 4296 C CA . GLN A 1 533 ? -57.284 -15.754 137.803 1.00 64.00 533 GLN A CA 1
ATOM 4297 C C . GLN A 1 533 ? -58.359 -15.315 138.811 1.00 64.00 533 GLN A C 1
ATOM 4299 O O . GLN A 1 533 ? -58.209 -15.530 140.011 1.00 64.00 533 GLN A O 1
ATOM 4304 N N . LYS A 1 534 ? -59.490 -14.780 138.328 1.00 71.50 534 LYS A N 1
ATOM 4305 C CA . LYS A 1 534 ? -60.642 -14.435 139.177 1.00 71.50 534 LYS A CA 1
ATOM 4306 C C . LYS A 1 534 ? -61.293 -15.659 139.826 1.00 71.50 534 LYS A C 1
ATOM 4308 O O . LYS A 1 534 ? -61.744 -15.557 140.966 1.00 71.50 534 LYS A O 1
ATOM 4313 N N . GLU A 1 535 ? -61.362 -16.794 139.133 1.00 67.25 535 GLU A N 1
ATOM 4314 C CA . GLU A 1 535 ? -61.876 -18.043 139.710 1.00 67.25 535 GLU A CA 1
ATOM 4315 C C . GLU A 1 535 ? -60.922 -18.640 140.749 1.00 67.25 535 GLU A C 1
ATOM 4317 O O . GLU A 1 535 ? -61.383 -19.074 141.804 1.00 67.25 535 GLU A O 1
ATOM 4322 N N . ILE A 1 536 ? -59.608 -18.575 140.519 1.00 66.75 536 ILE A N 1
ATOM 4323 C CA . ILE A 1 536 ? -58.582 -18.986 141.488 1.00 66.75 536 ILE A CA 1
ATOM 4324 C C . ILE A 1 536 ? -58.640 -18.105 142.744 1.00 66.75 536 ILE A C 1
ATOM 4326 O O . ILE A 1 536 ? -58.651 -18.626 143.862 1.00 66.75 536 ILE A O 1
ATOM 4330 N N . ASP A 1 537 ? -58.755 -16.784 142.598 1.00 69.19 537 ASP A N 1
ATOM 4331 C CA . ASP A 1 537 ? -58.875 -15.859 143.734 1.00 69.19 537 ASP A CA 1
ATOM 4332 C C . ASP A 1 537 ? -60.167 -16.095 144.534 1.00 69.19 537 ASP A C 1
ATOM 4334 O O . ASP A 1 537 ? -60.183 -15.984 145.766 1.00 69.19 537 ASP A O 1
ATOM 4338 N N . LYS A 1 538 ? -61.259 -16.454 143.847 1.00 71.62 538 LYS A N 1
ATOM 4339 C CA . LYS A 1 538 ? -62.535 -16.822 144.472 1.00 71.62 538 LYS A CA 1
ATOM 4340 C C . LYS A 1 538 ? -62.424 -18.149 145.228 1.00 71.62 538 LYS A C 1
ATOM 4342 O O . LYS A 1 538 ? -62.788 -18.191 146.400 1.00 71.62 538 LYS A O 1
ATOM 4347 N N . ALA A 1 539 ? -61.843 -19.179 144.613 1.00 64.00 539 ALA A N 1
ATOM 4348 C CA . ALA A 1 539 ? -61.591 -20.470 145.253 1.00 64.00 539 ALA A CA 1
ATOM 4349 C C . ALA A 1 539 ? -60.675 -20.330 146.481 1.00 64.00 539 ALA A C 1
ATOM 4351 O O . ALA A 1 539 ? -60.934 -20.921 147.527 1.00 64.00 539 ALA A O 1
ATOM 4352 N N . THR A 1 540 ? -59.656 -19.470 146.402 1.00 63.00 540 THR A N 1
ATOM 4353 C CA . THR A 1 540 ? -58.736 -19.189 147.516 1.00 63.00 540 THR A CA 1
ATOM 4354 C C . THR A 1 540 ? -59.451 -18.486 148.674 1.00 63.00 540 THR A C 1
ATOM 4356 O O . THR A 1 540 ? -59.244 -18.836 149.839 1.00 63.00 540 THR A O 1
ATOM 4359 N N . LYS A 1 541 ? -60.346 -17.532 148.380 1.00 67.81 541 LYS A N 1
ATOM 4360 C CA . LYS A 1 541 ? -61.186 -16.871 149.394 1.00 67.81 541 LYS A CA 1
ATOM 4361 C C . LYS A 1 541 ? -62.201 -17.817 150.030 1.00 67.81 541 LYS A C 1
ATOM 4363 O O . LYS A 1 541 ? -62.392 -17.746 151.244 1.00 67.81 541 LYS A O 1
ATOM 4368 N N . ASP A 1 542 ? -62.829 -18.692 149.251 1.00 67.44 542 ASP A N 1
ATOM 4369 C CA . ASP A 1 542 ? -63.794 -19.671 149.761 1.00 67.44 542 ASP A CA 1
ATOM 4370 C C . ASP A 1 542 ? -63.100 -20.714 150.652 1.00 67.44 542 ASP A C 1
ATOM 4372 O O . ASP A 1 542 ? -63.582 -21.003 151.748 1.00 67.44 542 ASP A O 1
ATOM 4376 N N . MET A 1 543 ? -61.893 -21.149 150.283 1.00 61.09 543 MET A N 1
ATOM 4377 C CA . MET A 1 543 ? -61.054 -22.041 151.089 1.00 61.09 543 MET A CA 1
ATOM 4378 C C . MET A 1 543 ? -60.578 -21.380 152.400 1.00 61.09 543 MET A C 1
ATOM 4380 O O . MET A 1 543 ? -60.627 -22.000 153.461 1.00 61.09 543 MET A O 1
ATOM 4384 N N . GLN A 1 544 ? -60.206 -20.091 152.382 1.00 60.94 544 GLN A N 1
ATOM 4385 C CA . GLN A 1 544 ? -59.907 -19.320 153.605 1.00 60.94 544 GLN A CA 1
ATOM 4386 C C . GLN A 1 544 ? -61.141 -19.135 154.509 1.00 60.94 544 GLN A C 1
ATOM 4388 O O . GLN A 1 544 ? -61.020 -19.061 155.738 1.00 60.94 544 GLN A O 1
ATOM 4393 N N . LYS A 1 545 ? -62.336 -19.056 153.914 1.00 64.69 545 LYS A N 1
ATOM 4394 C CA . LYS A 1 545 ? -63.613 -18.910 154.623 1.00 64.69 545 LYS A CA 1
ATOM 4395 C C . LYS A 1 545 ? -64.067 -20.231 155.251 1.00 64.69 545 LYS A C 1
ATOM 4397 O O . LYS A 1 545 ? -64.572 -20.201 156.374 1.00 64.69 545 LYS A O 1
ATOM 4402 N N . GLU A 1 546 ? -63.833 -21.364 154.588 1.00 59.88 546 GLU A N 1
ATOM 4403 C CA . GLU A 1 546 ? -64.016 -22.699 155.170 1.00 59.88 546 GLU A CA 1
ATOM 4404 C C . GLU A 1 546 ? -62.999 -22.987 156.276 1.00 59.88 546 GLU A C 1
ATOM 4406 O O . GLU A 1 546 ? -63.420 -23.371 157.365 1.00 59.88 546 GLU A O 1
ATOM 4411 N N . MET A 1 547 ? -61.710 -22.663 156.084 1.00 56.47 547 MET A N 1
ATOM 4412 C CA . MET A 1 547 ? -60.678 -22.804 157.126 1.00 56.47 547 MET A CA 1
ATOM 4413 C C . MET A 1 547 ? -61.041 -22.059 158.418 1.00 56.47 547 MET A C 1
ATOM 4415 O O . MET A 1 547 ? -60.907 -22.610 159.513 1.00 56.47 547 MET A O 1
ATOM 4419 N N . LYS A 1 548 ? -61.560 -20.825 158.311 1.00 57.50 548 LYS A N 1
ATOM 4420 C CA . LYS A 1 548 ? -62.052 -20.053 159.469 1.00 57.50 548 LYS A CA 1
ATOM 4421 C C . LYS A 1 548 ? -63.307 -20.649 160.113 1.00 57.50 548 LYS A C 1
ATOM 4423 O O . LYS A 1 548 ? -63.529 -20.426 161.301 1.00 57.50 548 LYS A O 1
ATOM 4428 N N . LYS A 1 549 ? -64.129 -21.378 159.354 1.00 58.94 549 LYS A N 1
ATOM 4429 C CA . LYS A 1 549 ? -65.313 -22.086 159.864 1.00 58.94 549 LYS A CA 1
ATOM 4430 C C . LYS A 1 549 ? -64.906 -23.334 160.653 1.00 58.94 549 LYS A C 1
ATOM 4432 O O . LYS A 1 549 ? -65.430 -23.536 161.743 1.00 58.94 549 LYS A O 1
ATOM 4437 N N . SER A 1 550 ? -63.924 -24.092 160.165 1.00 54.25 550 SER A N 1
ATOM 4438 C CA . SER A 1 550 ? -63.356 -25.265 160.850 1.00 54.25 550 SER A CA 1
ATOM 4439 C C . SER A 1 550 ? -62.505 -24.916 162.080 1.00 54.25 550 SER A C 1
ATOM 4441 O O . SER A 1 550 ? -62.470 -25.689 163.030 1.00 54.25 550 SER A O 1
ATOM 4443 N N . LEU A 1 551 ? -61.891 -23.727 162.127 1.00 54.50 551 LEU A N 1
ATOM 4444 C CA . LEU A 1 551 ? -61.199 -23.216 163.324 1.00 54.50 551 LEU A CA 1
ATOM 4445 C C . LEU A 1 551 ? -62.151 -22.723 164.431 1.00 54.50 551 LEU A C 1
ATOM 4447 O O . LEU A 1 551 ? -61.713 -22.540 165.557 1.00 54.50 551 LEU A O 1
ATOM 4451 N N . LYS A 1 552 ? -63.445 -22.517 164.141 1.00 54.44 552 LYS A N 1
ATOM 4452 C CA . LYS A 1 552 ? -64.468 -22.129 165.134 1.00 54.44 552 LYS A CA 1
ATOM 4453 C C . LYS A 1 552 ? -65.235 -23.316 165.733 1.00 54.44 552 LYS A C 1
ATOM 4455 O O . LYS A 1 552 ? -66.011 -23.112 166.659 1.00 54.44 552 LYS A O 1
ATOM 4460 N N . SER A 1 553 ? -65.050 -24.529 165.205 1.00 50.34 553 SER A N 1
ATOM 4461 C CA . SER A 1 553 ? -65.698 -25.764 165.679 1.00 50.34 553 SER A CA 1
ATOM 4462 C C . SER A 1 553 ? -64.762 -26.686 166.473 1.00 50.34 553 SER A C 1
ATOM 4464 O O . SER A 1 553 ? -65.125 -27.822 166.763 1.00 50.34 553 SER A O 1
ATOM 4466 N N . LEU A 1 554 ? -63.562 -26.211 166.810 1.00 48.25 554 LEU A N 1
ATOM 4467 C CA . LEU A 1 554 ? -62.551 -26.903 167.607 1.00 48.25 554 LEU A CA 1
ATOM 4468 C C . LEU A 1 554 ? -62.086 -25.949 168.722 1.00 48.25 554 LEU A C 1
ATOM 4470 O O . LEU A 1 554 ? -61.092 -25.258 168.543 1.00 48.25 554 LEU A O 1
ATOM 4474 N N . PHE A 1 555 ? -62.812 -25.983 169.846 1.00 43.97 555 PHE A N 1
ATOM 4475 C CA . PHE A 1 555 ? -62.471 -25.424 171.169 1.00 43.97 555 PHE A CA 1
ATOM 4476 C C . PHE A 1 555 ? -62.585 -23.910 171.395 1.00 43.97 555 PHE A C 1
ATOM 4478 O O . PHE A 1 555 ? -61.952 -23.109 170.675 1.00 43.97 555 PHE A O 1
#

pLDDT: mean 80.51, std 13.38, range [36.69, 97.44]